Protein AF-A0AAD3DCT8-F1 (afdb_monomer)

Foldseek 3Di:
DDDDDDDDDPVVVVVVVVVPDPPDPPPDPPPPDDDDDDDDDDDDDPPVVVVVVVVVVVVVVVVVVVVVVVVVVVVVVVVVVVVVVVVVVVVVVVVVVCVVVLVDPVSVVVVVVVVVVVVVVVVVVVVVVVVVVVVVVVVVVVVVVVVVVVVVVVVVVVVVVVVVVVVVVVVVVVVVVVVVVVVVVVVVVVVVVVVVVVVVVVVVVVVVVVVVVVVVVVVVVVVVVVVVVVVVVCVVVPDPPPVVVVVVVVVVVVVVVVVVVVVVVVVVVVVVVVVVVVVVVCCVVPVDDDPVSVVVVVVVVVVVVVVVVVVVVVVVVVVVVVVVVVVVVVVVVVVVVVVDPPPPPVVVVVVVVVVVVVVVVVVVVVVVVVVVVVVLVVLVVLLVVLVVLLVVLVVCCCVQVNDDDPPLPDPPPPPDSVNSNVSSVVSVVSSVSSVVSVVVVVVVVVVPPDDDDDDDDDDDDDDDDDDPDDDPDDDPDDDDDDDDDDDDDDDDDDDDDPDDPPVVVVVVVVVVVVVVVVVVVVVVVVVVVVVVVVVVVVVVVVVVVVVVPDDPDD

InterPro domains:
  IPR033192 Outer dynein arm-docking complex subunit 3 [PTHR46518] (26-510)

Mean predicted aligned error: 24.28 Å

Sequence (554 aa):
MTQLKTFTTRQDLEKACRRVKPSLPRKRVDKVYTPLSKASAASTTGAENQLKSLDAGVKICARKFNEWKAKADKLQKQLNQKQDDLIELKREKNTLEQMFEGTNGESKKISMLEKEIEKANATSEAKLHYRLQLNFMHLRQRKNVMMIDTHMAELTSNLQAVENEMIKRTRMLGEIESSYTAAHQAYDQMCIDIGVERARREEELMSKEMEAQNAEKMEEWRARQESSRKDFQDAIHGGNDTERDLKLLKIKEKEKELRVLRRRTEMKTNCQDSTEDIFYNIKRATGVNSLEEMLEKFSDRHDQQKRLDQERLEAEERLDVANSKLTNSQKAFNSILSHGSGDTEVVRSAIGELNKDIEDERAESKSFNSTKSRLDAVLVGLSQGGMGLYQKLLPFHSSLLGGDAPMLLRNVLASDAIGTANDTLEMLKVVQEILSKMLNIVGSIDTVVGAQQCPQKLDEKRDNLSNPNLGENNCRIQAKAAKSARSRQDRFDDMNIQSDEDDNDSIRLSLKARIGKKKEQKLTSDAQRKIKSSNRVDSLNKAQIFLTQLPKVE

Secondary structure (DSSP, 8-state):
----PPP-SHHHHHHHHHH------------------------S-TTHHHHHHHHHHHHHHHHHHHHHHHHHHHHHHHHHHHHHHHHHHHHHHHHHHHHHTT-SHHHHHHHHHHHHHHHHHHHHHHHHHHHHHHHHHHHHHHHHHHHHHHHHHHHHHHHHHHHHHHHHHHHHHHHHHHHHHHHHHHHHHHHHHHHHHHHHHHHHHHHHHHHHHHHHHHHHHHHHHHHHHHHHHHHHH----SHHHHHHHHHHHHHHHHHHHHHHHHHHHHHHHHHHHHHHHHHHHH--SSHHHHHHHHHHHHHHHHHHHHHHHHHHHHHHHHHHHHHHHHHHHHHHHHT-TT-HHHHHHHHHHHHHHHHHHHHHHHHHHHHHHHHHHHHHHHHHHHHHHHHHHHHHHHHHT-SPPP---S-TT---HHHHHHHHHHHHHHHHHHHHHHHHHHHHHTTSS--------------------S---S---PPPP--------------------HHHHHHHHHHHHHHHHHHHHHHHHHHHHHHHHHHHHHHHHHHHHHHHTS----

pLDDT: mean 75.86, std 20.1, range [28.05, 98.56]

Nearest PDB structures (foldseek):
  3ja6-assembly1_I  TM=2.729E-01  e=3.674E+00  Escherichia coli

Structure (mmCIF, N/CA/C/O backbone):
data_AF-A0AAD3DCT8-F1
#
_entry.id   AF-A0AAD3DCT8-F1
#
loop_
_atom_site.group_PDB
_atom_site.id
_atom_site.type_symbol
_atom_site.label_atom_id
_atom_site.label_alt_id
_atom_site.label_comp_id
_atom_site.label_asym_id
_atom_site.label_entity_id
_atom_site.label_seq_id
_atom_site.pdbx_PDB_ins_code
_atom_site.Cartn_x
_atom_site.Cartn_y
_atom_site.Cartn_z
_atom_site.occupancy
_atom_site.B_iso_or_equiv
_atom_site.auth_seq_id
_atom_site.auth_comp_id
_atom_site.auth_asym_id
_atom_site.auth_atom_id
_atom_site.pdbx_PDB_model_num
ATOM 1 N N . MET A 1 1 ? -44.808 -23.895 71.328 1.00 36.41 1 MET A N 1
ATOM 2 C CA . MET A 1 1 ? -44.814 -23.955 69.851 1.00 36.41 1 MET A CA 1
ATOM 3 C C . MET A 1 1 ? -45.988 -24.802 69.384 1.00 36.41 1 MET A C 1
ATOM 5 O O . MET A 1 1 ? -45.854 -25.999 69.174 1.00 36.41 1 MET A O 1
ATOM 9 N N . THR A 1 2 ? -47.151 -24.175 69.265 1.00 37.47 2 THR A N 1
ATOM 10 C CA . THR A 1 2 ? -48.359 -24.728 68.643 1.00 37.47 2 THR A CA 1
ATOM 11 C C . THR A 1 2 ? -48.594 -23.926 67.366 1.00 37.47 2 THR A C 1
ATOM 13 O O . THR A 1 2 ? -48.506 -22.701 67.382 1.00 37.47 2 THR A O 1
ATOM 16 N N . GLN A 1 3 ? -48.783 -24.625 66.249 1.00 37.31 3 GLN A N 1
ATOM 17 C CA . GLN A 1 3 ? -48.791 -24.059 64.899 1.00 37.31 3 GLN A CA 1
ATOM 18 C C . GLN A 1 3 ? -49.903 -23.010 64.715 1.00 37.31 3 GLN A C 1
ATOM 20 O O . GLN A 1 3 ? -51.081 -23.303 64.923 1.00 37.31 3 GLN A O 1
ATOM 25 N N . LEU A 1 4 ? -49.528 -21.797 64.295 1.00 40.88 4 LEU A N 1
ATOM 26 C CA . LEU A 1 4 ? -50.460 -20.758 63.853 1.00 40.88 4 LEU A CA 1
ATOM 27 C C . LEU A 1 4 ? -50.985 -21.110 62.454 1.00 40.88 4 LEU A C 1
ATOM 29 O O . LEU A 1 4 ? -50.229 -21.132 61.486 1.00 40.88 4 LEU A O 1
ATOM 33 N N . LYS A 1 5 ? -52.291 -21.375 62.351 1.00 54.88 5 LYS A N 1
ATOM 34 C CA . LYS A 1 5 ? -52.999 -21.459 61.067 1.00 54.88 5 LYS A CA 1
ATOM 35 C C . LYS A 1 5 ? -53.144 -20.053 60.483 1.00 54.88 5 LYS A C 1
ATOM 37 O O . LYS A 1 5 ? -53.754 -19.190 61.108 1.00 54.88 5 LYS A O 1
ATOM 42 N N . THR A 1 6 ? -52.601 -19.836 59.291 1.00 53.53 6 THR A N 1
ATOM 43 C CA . THR A 1 6 ? -52.795 -18.617 58.502 1.00 53.53 6 THR A CA 1
ATOM 44 C C . THR A 1 6 ? -54.154 -18.672 57.797 1.00 53.53 6 THR A C 1
ATOM 46 O O . THR A 1 6 ? -54.468 -19.634 57.101 1.00 53.53 6 THR A O 1
ATOM 49 N N . PHE A 1 7 ? -54.988 -17.650 58.003 1.00 60.47 7 PHE A N 1
ATOM 50 C CA . PHE A 1 7 ? -56.280 -17.493 57.329 1.00 60.47 7 PHE A CA 1
ATOM 51 C C . PHE A 1 7 ? -56.096 -16.557 56.129 1.00 60.47 7 PHE A C 1
ATOM 53 O O . PHE A 1 7 ? -55.691 -15.412 56.306 1.00 60.47 7 PHE A O 1
ATOM 60 N N . THR A 1 8 ? -56.359 -17.039 54.914 1.00 58.94 8 THR A N 1
ATOM 61 C CA . THR A 1 8 ? -56.045 -16.327 53.659 1.00 58.94 8 THR A CA 1
ATOM 62 C C . THR A 1 8 ? -57.260 -15.702 52.970 1.00 58.94 8 THR A C 1
ATOM 64 O O . THR A 1 8 ? -57.094 -15.038 51.949 1.00 58.94 8 THR A O 1
ATOM 67 N N . THR A 1 9 ? -58.480 -15.843 53.506 1.00 67.44 9 THR A N 1
ATOM 68 C CA . THR A 1 9 ? -59.679 -15.247 52.892 1.00 67.44 9 THR A CA 1
ATOM 69 C C . THR A 1 9 ? -60.618 -14.568 53.893 1.00 67.44 9 THR A C 1
ATOM 71 O O . THR A 1 9 ? -60.803 -15.011 55.028 1.00 67.44 9 THR A O 1
ATOM 74 N N . ARG A 1 10 ? -61.268 -13.481 53.448 1.00 70.50 10 ARG A N 1
ATOM 75 C CA . ARG A 1 10 ? -62.250 -12.699 54.229 1.00 70.50 10 ARG A CA 1
ATOM 76 C C . ARG A 1 10 ? -63.430 -13.550 54.727 1.00 70.50 10 ARG A C 1
ATOM 78 O O . ARG A 1 10 ? -63.951 -13.292 55.809 1.00 70.50 10 ARG A O 1
ATOM 85 N N . GLN A 1 11 ? -63.809 -14.597 53.987 1.00 71.44 11 GLN A N 1
ATOM 86 C CA . GLN A 1 11 ? -64.851 -15.546 54.401 1.00 71.44 11 GLN A CA 1
ATOM 87 C C . GLN A 1 11 ? -64.449 -16.403 55.611 1.00 71.44 11 GLN A C 1
ATOM 89 O O . GLN A 1 11 ? -65.306 -16.710 56.445 1.00 71.44 11 GLN A O 1
ATOM 94 N N . ASP A 1 12 ? -63.172 -16.768 55.742 1.00 68.12 12 ASP A N 1
ATOM 95 C CA . ASP A 1 12 ? -62.693 -17.550 56.888 1.00 68.12 12 ASP A CA 1
ATOM 96 C C . ASP A 1 12 ? -62.659 -16.706 58.169 1.00 68.12 12 ASP A C 1
ATOM 98 O O . ASP A 1 12 ? -63.021 -17.186 59.247 1.00 68.12 12 ASP A O 1
ATOM 102 N N . LEU A 1 13 ? -62.342 -15.414 58.032 1.00 66.50 13 LEU A N 1
ATOM 103 C CA . LEU A 1 13 ? -62.432 -14.420 59.104 1.00 66.50 13 LEU A CA 1
ATOM 104 C C . LEU A 1 13 ? -63.886 -14.204 59.560 1.00 66.50 13 LEU A C 1
ATOM 106 O O . LEU A 1 13 ? -64.169 -14.231 60.758 1.00 66.50 13 LEU A O 1
ATOM 110 N N . GLU A 1 14 ? -64.842 -14.096 58.631 1.00 69.31 14 GLU A N 1
ATOM 111 C CA . GLU A 1 14 ? -66.267 -13.962 58.973 1.00 69.31 14 GLU A CA 1
ATOM 112 C C . GLU A 1 14 ? -66.842 -15.220 59.653 1.00 69.31 14 GLU A C 1
ATOM 114 O O . GLU A 1 14 ? -67.651 -15.108 60.582 1.00 69.31 14 GLU A O 1
ATOM 119 N N . LYS A 1 15 ? -66.410 -16.426 59.259 1.00 67.50 15 LYS A N 1
ATOM 120 C CA . LYS A 1 15 ? -66.805 -17.681 59.929 1.00 67.50 15 LYS A CA 1
ATOM 121 C C . LYS A 1 15 ? -66.193 -17.820 61.327 1.00 67.50 15 LYS A C 1
ATOM 123 O O . LYS A 1 15 ? -66.870 -18.335 62.221 1.00 67.50 15 LYS A O 1
ATOM 128 N N . ALA A 1 16 ? -64.968 -17.340 61.543 1.00 62.31 16 ALA A N 1
ATOM 129 C CA . ALA A 1 16 ? -64.340 -17.308 62.863 1.00 62.31 16 ALA A CA 1
ATOM 130 C C . ALA A 1 16 ? -65.025 -16.291 63.797 1.00 62.31 16 ALA A C 1
ATOM 132 O O . ALA A 1 16 ? -65.364 -16.636 64.930 1.00 62.31 16 ALA A O 1
ATOM 133 N N . CYS A 1 17 ? -65.355 -15.091 63.307 1.00 57.69 17 CYS A N 1
ATOM 134 C CA . CYS A 1 17 ? -66.089 -14.085 64.082 1.00 57.69 17 CYS A CA 1
ATOM 135 C C . CYS A 1 17 ? -67.516 -14.531 64.447 1.00 57.69 17 CYS A C 1
ATOM 137 O O . CYS A 1 17 ? -67.990 -14.231 65.540 1.00 57.69 17 CYS A O 1
ATOM 139 N N . ARG A 1 18 ? -68.199 -15.319 63.600 1.00 58.31 18 ARG A N 1
ATOM 140 C CA . ARG A 1 18 ? -69.518 -15.894 63.944 1.00 58.31 18 ARG A CA 1
ATOM 141 C C . ARG A 1 18 ? -69.455 -16.982 65.025 1.00 58.31 18 ARG A C 1
ATOM 143 O O . ARG A 1 18 ? -70.469 -17.215 65.682 1.00 58.31 18 ARG A O 1
ATOM 150 N N . ARG A 1 19 ? -68.300 -17.629 65.233 1.00 53.72 19 ARG A N 1
ATOM 151 C CA . ARG A 1 19 ? -68.092 -18.625 66.305 1.00 53.72 19 ARG A CA 1
ATOM 152 C C . ARG A 1 19 ? -67.767 -18.002 67.664 1.00 53.72 19 ARG A C 1
ATOM 154 O O . ARG A 1 19 ? -67.903 -18.683 68.674 1.00 53.72 19 ARG A O 1
ATOM 161 N N . VAL A 1 20 ? -67.426 -16.714 67.712 1.00 49.62 20 VAL A N 1
ATOM 162 C CA . VAL A 1 20 ? -67.180 -15.968 68.955 1.00 49.62 20 VAL A CA 1
ATOM 163 C C . VAL A 1 20 ? -68.375 -15.054 69.244 1.00 49.62 20 VAL A C 1
ATOM 165 O O . VAL A 1 20 ? -68.274 -13.833 69.263 1.00 49.62 20 VAL A O 1
ATOM 168 N N . LYS A 1 21 ? -69.553 -15.650 69.461 1.00 41.62 21 LYS A N 1
ATOM 169 C CA . LYS A 1 21 ? -70.620 -14.972 70.210 1.00 41.62 21 LYS A CA 1
ATOM 170 C C . LYS A 1 21 ? -70.429 -15.321 71.687 1.00 41.62 21 LYS A C 1
ATOM 172 O O . LYS A 1 21 ? -70.546 -16.499 72.023 1.00 41.62 21 LYS A O 1
ATOM 177 N N . PRO A 1 22 ? -70.152 -14.357 72.579 1.00 46.41 22 PRO A N 1
ATOM 178 C CA . PRO A 1 22 ? -70.115 -14.642 74.004 1.00 46.41 22 PRO A CA 1
ATOM 179 C C . PRO A 1 22 ? -71.528 -15.032 74.450 1.00 46.41 22 PRO A C 1
ATOM 181 O O . PRO A 1 22 ? -72.462 -14.233 74.372 1.00 46.41 22 PRO A O 1
ATOM 184 N N . SER A 1 23 ? -71.707 -16.275 74.900 1.00 42.59 23 SER A N 1
ATOM 185 C CA . SER A 1 23 ? -72.915 -16.660 75.621 1.00 42.59 23 SER A CA 1
ATOM 186 C C . SER A 1 23 ? -72.942 -15.865 76.925 1.00 42.59 23 SER A C 1
ATOM 188 O O . SER A 1 23 ? -72.163 -16.135 77.841 1.00 42.59 23 SER A O 1
ATOM 190 N N . LEU A 1 24 ? -73.810 -14.859 77.000 1.00 47.44 24 LEU A N 1
ATOM 191 C CA . LEU A 1 24 ? -74.110 -14.154 78.242 1.00 47.44 24 LEU A CA 1
ATOM 192 C C . LEU A 1 24 ? -74.504 -15.191 79.312 1.00 47.44 24 LEU A C 1
ATOM 194 O O . LEU A 1 24 ? -75.410 -15.994 79.063 1.00 47.44 24 LEU A O 1
ATOM 198 N N . PRO A 1 25 ? -73.874 -15.208 80.499 1.00 41.50 25 PRO A N 1
ATOM 199 C CA . PRO A 1 25 ? -74.302 -16.100 81.560 1.00 41.50 25 PRO A CA 1
ATOM 200 C C . PRO A 1 25 ? -75.682 -15.639 82.044 1.00 41.50 25 PRO A C 1
ATOM 202 O O . PRO A 1 25 ? -75.832 -14.559 82.618 1.00 41.50 25 PRO A O 1
ATOM 205 N N . ARG A 1 26 ? -76.710 -16.466 81.810 1.00 39.41 26 ARG A N 1
ATOM 206 C CA . ARG A 1 26 ? -78.011 -16.350 82.481 1.00 39.41 26 ARG A CA 1
ATOM 207 C C . ARG A 1 26 ? -77.759 -16.377 83.992 1.00 39.41 26 ARG A C 1
ATOM 209 O O . ARG A 1 26 ? -77.483 -17.434 84.555 1.00 39.41 26 ARG A O 1
ATOM 216 N N . LYS A 1 27 ? -77.869 -15.219 84.648 1.00 42.81 27 LYS A N 1
ATOM 217 C CA . LYS A 1 27 ? -78.015 -15.117 86.105 1.00 42.81 27 LYS A CA 1
ATOM 218 C C . LYS A 1 27 ? -79.198 -15.998 86.522 1.00 42.81 27 LYS A C 1
ATOM 220 O O . LYS A 1 27 ? -80.345 -15.660 86.235 1.00 42.81 27 LYS A O 1
ATOM 225 N N . ARG A 1 28 ? -78.930 -17.123 87.193 1.00 37.72 28 ARG A N 1
ATOM 226 C CA . ARG A 1 28 ? -79.934 -17.779 88.036 1.00 37.72 28 ARG A CA 1
ATOM 227 C C . ARG A 1 28 ? -80.235 -16.817 89.180 1.00 37.72 28 ARG A C 1
ATOM 229 O O . ARG A 1 28 ? -79.371 -16.518 89.998 1.00 37.72 28 ARG A O 1
ATOM 236 N N . VAL A 1 29 ? -81.443 -16.272 89.166 1.00 40.66 29 VAL A N 1
ATOM 237 C CA . VAL A 1 29 ? -82.040 -15.608 90.320 1.00 40.66 29 VAL A CA 1
ATOM 238 C C . VAL A 1 29 ? -82.439 -16.728 91.273 1.00 40.66 29 VAL A C 1
ATOM 240 O O . VAL A 1 29 ? -83.478 -17.359 91.079 1.00 40.66 29 VAL A O 1
ATOM 243 N N . ASP A 1 30 ? -81.601 -17.012 92.266 1.00 39.28 30 ASP A N 1
ATOM 244 C CA . ASP A 1 30 ? -81.998 -17.860 93.387 1.00 39.28 30 ASP A CA 1
ATOM 245 C C . ASP A 1 30 ? -83.032 -17.078 94.207 1.00 39.28 30 ASP A C 1
ATOM 247 O O . ASP A 1 30 ? -82.709 -16.201 95.011 1.00 39.28 30 ASP A O 1
ATOM 251 N N . LYS A 1 31 ? -84.311 -17.363 93.941 1.00 42.66 31 LYS A N 1
ATOM 252 C CA . LYS A 1 31 ? -85.423 -16.994 94.815 1.00 42.66 31 LYS A CA 1
ATOM 253 C C . LYS A 1 31 ? -85.182 -17.665 96.166 1.00 42.66 31 LYS A C 1
ATOM 255 O O . LYS A 1 31 ? -85.339 -18.874 96.305 1.00 42.66 31 LYS A O 1
ATOM 260 N N . VAL A 1 32 ? -84.810 -16.861 97.156 1.00 43.72 32 VAL A N 1
ATOM 261 C CA . VAL A 1 32 ? -84.834 -17.232 98.571 1.00 43.72 32 VAL A CA 1
ATOM 262 C C . VAL A 1 32 ? -86.290 -17.517 98.943 1.00 43.72 32 VAL A C 1
ATOM 264 O O . VAL A 1 32 ? -87.071 -16.596 99.161 1.00 43.72 32 VAL A O 1
ATOM 267 N N . TYR A 1 33 ? -86.662 -18.795 98.967 1.00 38.53 33 TYR A N 1
ATOM 268 C CA . TYR A 1 33 ? -87.900 -19.275 99.573 1.00 38.53 33 TYR A CA 1
ATOM 269 C C . TYR A 1 33 ? -87.537 -19.820 100.956 1.00 38.53 33 TYR A C 1
ATOM 271 O O . TYR A 1 33 ? -86.987 -20.910 101.088 1.00 38.53 33 TYR A O 1
ATOM 279 N N . THR A 1 34 ? -87.765 -19.018 101.990 1.00 46.19 34 THR A N 1
ATOM 280 C CA . THR A 1 34 ? -87.764 -19.450 103.393 1.00 46.19 34 THR A CA 1
ATOM 281 C C . THR A 1 34 ? -89.050 -20.226 103.685 1.00 46.19 34 THR A C 1
ATOM 283 O O . THR A 1 34 ? -90.120 -19.627 103.571 1.00 46.19 34 THR A O 1
ATOM 286 N N . PRO A 1 35 ? -89.002 -21.501 104.117 1.00 46.53 35 PRO A N 1
ATOM 287 C CA . PRO A 1 35 ? -90.141 -22.135 104.757 1.00 46.53 35 PRO A CA 1
ATOM 288 C C . PRO A 1 35 ? -90.077 -21.902 106.272 1.00 46.53 35 PRO A C 1
ATOM 290 O O . PRO A 1 35 ? -89.160 -22.347 106.961 1.00 46.53 35 PRO A O 1
ATOM 293 N N . LEU A 1 36 ? -91.081 -21.185 106.773 1.00 45.03 36 LEU A N 1
ATOM 294 C CA . LEU A 1 36 ? -91.421 -21.057 108.184 1.00 45.03 36 LEU A CA 1
ATOM 295 C C . LEU A 1 36 ? -92.210 -22.316 108.602 1.00 45.03 36 LEU A C 1
ATOM 297 O O . LEU A 1 36 ? -93.301 -22.556 108.095 1.00 45.03 36 LEU A O 1
ATOM 301 N N . SER A 1 37 ? -91.643 -23.147 109.475 1.00 39.50 37 SER A N 1
ATOM 302 C CA . SER A 1 37 ? -92.279 -24.298 110.150 1.00 39.50 37 SER A CA 1
ATOM 303 C C . SER A 1 37 ? -91.236 -24.829 111.145 1.00 39.50 37 SER A C 1
ATOM 305 O O . SER A 1 37 ? -90.090 -24.998 110.754 1.00 39.50 37 SER A O 1
ATOM 307 N N . LYS A 1 38 ? -91.477 -25.112 112.425 1.00 43.78 38 LYS A N 1
ATOM 308 C CA . LYS A 1 38 ? -92.688 -25.478 113.165 1.00 43.78 38 LYS A CA 1
ATOM 309 C C . LYS A 1 38 ? -92.420 -25.194 114.649 1.00 43.78 38 LYS A C 1
ATOM 311 O O . LYS A 1 38 ? -91.300 -25.382 115.119 1.00 43.78 38 LYS A O 1
ATOM 316 N N . ALA A 1 39 ? -93.456 -24.787 115.372 1.00 37.97 39 ALA A N 1
ATOM 317 C CA . ALA A 1 39 ? -93.466 -24.721 116.825 1.00 37.97 39 ALA A CA 1
ATOM 318 C C . ALA A 1 39 ? -93.346 -26.127 117.447 1.00 37.97 39 ALA A C 1
ATOM 320 O O . ALA A 1 39 ? -93.987 -27.065 116.976 1.00 37.97 39 ALA A O 1
ATOM 321 N N . SER A 1 40 ? -92.581 -26.243 118.534 1.00 36.09 40 SER A N 1
ATOM 322 C CA . SER A 1 40 ? -92.758 -27.277 119.556 1.00 36.09 40 SER A CA 1
ATOM 323 C C . SER A 1 40 ? -92.710 -26.601 120.919 1.00 36.09 40 SER A C 1
ATOM 325 O O . SER A 1 40 ? -91.833 -25.783 121.194 1.00 36.09 40 SER A O 1
ATOM 327 N N . ALA A 1 41 ? -93.721 -26.908 121.717 1.00 37.69 41 ALA A N 1
ATOM 328 C CA . ALA A 1 41 ? -94.085 -26.251 122.952 1.00 37.69 41 ALA A CA 1
ATOM 329 C C . ALA A 1 41 ? -93.293 -26.755 124.173 1.00 37.69 41 ALA A C 1
ATOM 331 O O . ALA A 1 41 ? -92.834 -27.890 124.205 1.00 37.69 41 ALA A O 1
ATOM 332 N N . ALA A 1 42 ? -93.272 -25.878 125.182 1.00 35.53 42 ALA A N 1
ATOM 333 C CA . ALA A 1 42 ? -93.237 -26.135 126.625 1.00 35.53 42 ALA A CA 1
ATOM 334 C C . ALA A 1 42 ? -91.979 -26.769 127.259 1.00 35.53 42 ALA A C 1
ATOM 336 O O . ALA A 1 42 ? -91.869 -27.979 127.378 1.00 35.53 42 ALA A O 1
ATOM 337 N N . SER A 1 43 ? -91.132 -25.918 127.855 1.00 34.19 43 SER A N 1
ATOM 338 C CA . SER A 1 43 ? -91.081 -25.767 129.325 1.00 34.19 43 SER A CA 1
ATOM 339 C C . SER A 1 43 ? -90.215 -24.555 129.722 1.00 34.19 43 SER A C 1
ATOM 341 O O . SER A 1 43 ? -89.026 -24.514 129.429 1.00 34.19 43 SER A O 1
ATOM 343 N N . THR A 1 44 ? -90.843 -23.551 130.342 1.00 43.72 44 THR A N 1
ATOM 344 C CA . THR A 1 44 ? -90.276 -22.578 131.308 1.00 43.72 44 THR A CA 1
ATOM 345 C C . THR A 1 44 ? -88.777 -22.221 131.229 1.00 43.72 44 THR A C 1
ATOM 347 O O . THR A 1 44 ? -87.994 -22.754 132.003 1.00 43.72 44 THR A O 1
ATOM 350 N N . THR A 1 45 ? -88.421 -21.235 130.388 1.00 40.84 45 THR A N 1
ATOM 351 C CA . THR A 1 45 ? -87.416 -20.158 130.635 1.00 40.84 45 THR A CA 1
ATOM 352 C C . THR A 1 45 ? -87.472 -19.122 129.486 1.00 40.84 45 THR A C 1
ATOM 354 O O . THR A 1 45 ? -86.871 -19.274 128.425 1.00 40.84 45 THR A O 1
ATOM 357 N N . GLY A 1 46 ? -88.283 -18.071 129.657 1.00 48.53 46 GLY A N 1
ATOM 358 C CA . GLY A 1 46 ? -88.825 -17.241 128.564 1.00 48.53 46 GLY A CA 1
ATOM 359 C C . GLY A 1 46 ? -87.963 -16.107 127.982 1.00 48.53 46 GLY A C 1
ATOM 360 O O . GLY A 1 46 ? -88.368 -15.540 126.975 1.00 48.53 46 GLY A O 1
ATOM 361 N N . ALA A 1 47 ? -86.794 -15.772 128.535 1.00 56.88 47 ALA A N 1
ATOM 362 C CA . ALA A 1 47 ? -85.968 -14.657 128.028 1.00 56.88 47 ALA A CA 1
ATOM 363 C C . ALA A 1 47 ? -84.719 -15.121 127.252 1.00 56.88 47 ALA A C 1
ATOM 365 O O . ALA A 1 47 ? -84.311 -14.503 126.269 1.00 56.88 47 ALA A O 1
ATOM 366 N N . GLU A 1 48 ? -84.138 -16.257 127.639 1.00 59.50 48 GLU A N 1
ATOM 367 C CA . GLU A 1 48 ? -82.889 -16.762 127.058 1.00 59.50 48 GLU A CA 1
ATOM 368 C C . GLU A 1 48 ? -83.057 -17.276 125.621 1.00 59.50 48 GLU A C 1
ATOM 370 O O . GLU A 1 48 ? -82.179 -17.096 124.779 1.00 59.50 48 GLU A O 1
ATOM 375 N N . ASN A 1 49 ? -84.194 -17.906 125.316 1.00 59.38 49 ASN A N 1
ATOM 376 C CA . ASN A 1 49 ? -84.426 -18.530 124.011 1.00 59.38 49 ASN A CA 1
ATOM 377 C C . ASN A 1 49 ? -84.758 -17.507 122.910 1.00 59.38 49 ASN A C 1
ATOM 379 O O . ASN A 1 49 ? -84.378 -17.706 121.755 1.00 59.38 49 ASN A O 1
ATOM 383 N N . GLN A 1 50 ? -85.385 -16.376 123.258 1.00 65.31 50 GLN A N 1
ATOM 384 C CA . GLN A 1 50 ? -85.552 -15.247 122.334 1.00 65.31 50 GLN A CA 1
ATOM 385 C C . GLN A 1 50 ? -84.212 -14.561 122.046 1.00 65.31 50 GLN A C 1
ATOM 387 O O . GLN A 1 50 ? -83.919 -14.277 120.884 1.00 65.31 50 GLN A O 1
ATOM 392 N N . LEU A 1 51 ? -83.360 -14.389 123.067 1.00 71.44 51 LEU A N 1
ATOM 393 C CA . LEU A 1 51 ? -81.995 -13.886 122.895 1.00 71.44 51 LEU A CA 1
ATOM 394 C C . LEU A 1 51 ? -81.162 -14.806 121.991 1.00 71.44 51 LEU A C 1
ATOM 396 O O . LEU A 1 51 ? -80.496 -14.319 121.085 1.00 71.44 51 LEU A O 1
ATOM 400 N N . LYS A 1 52 ? -81.255 -16.133 122.171 1.00 76.38 52 LYS A N 1
ATOM 401 C CA . LYS A 1 52 ? -80.579 -17.133 121.322 1.00 76.38 52 LYS A CA 1
ATOM 402 C C . LYS A 1 52 ? -81.068 -17.101 119.866 1.00 76.38 52 LYS A C 1
ATOM 404 O O . LYS A 1 52 ? -80.258 -17.246 118.954 1.00 76.38 52 LYS A O 1
ATOM 409 N N . SER A 1 53 ? -82.362 -16.875 119.617 1.00 75.94 53 SER A N 1
ATOM 410 C CA . SER A 1 53 ? -82.910 -16.738 118.254 1.00 75.94 53 SER A CA 1
ATOM 411 C C . SER A 1 53 ? -82.494 -15.427 117.575 1.00 75.94 53 SER A C 1
ATOM 413 O O . SER A 1 53 ? -82.191 -15.425 116.381 1.00 75.94 53 SER A O 1
ATOM 415 N N . LEU A 1 54 ? -82.472 -14.314 118.315 1.00 80.88 54 LEU A N 1
ATOM 416 C CA . LEU A 1 54 ? -81.963 -13.027 117.832 1.00 80.88 54 LEU A CA 1
ATOM 417 C C . LEU A 1 54 ? -80.461 -13.101 117.551 1.00 80.88 54 LEU A C 1
ATOM 419 O O . LEU A 1 54 ? -80.031 -12.693 116.478 1.00 80.88 54 LEU A O 1
ATOM 423 N N . ASP A 1 55 ? -79.683 -13.701 118.450 1.00 81.12 55 ASP A N 1
ATOM 424 C CA . ASP A 1 55 ? -78.254 -13.964 118.269 1.00 81.12 55 ASP A CA 1
ATOM 425 C C . ASP A 1 55 ? -77.996 -14.863 117.047 1.00 81.12 55 ASP A C 1
ATOM 427 O O . ASP A 1 55 ? -77.142 -14.559 116.214 1.00 81.12 55 ASP A O 1
ATOM 431 N N . ALA A 1 56 ? -78.798 -15.913 116.840 1.00 81.44 56 ALA A N 1
ATOM 432 C CA . ALA A 1 56 ? -78.741 -16.728 115.627 1.00 81.44 56 ALA A CA 1
ATOM 433 C C . ALA A 1 56 ? -79.074 -15.920 114.357 1.00 81.44 56 ALA A C 1
ATOM 435 O O . ALA A 1 56 ? -78.386 -16.063 113.343 1.00 81.44 56 ALA A O 1
ATOM 436 N N . GLY A 1 57 ? -80.079 -15.040 114.406 1.00 83.69 57 GLY A N 1
ATOM 437 C CA . GLY A 1 57 ? -80.441 -14.134 113.313 1.00 83.69 57 GLY A CA 1
ATOM 438 C C . GLY A 1 57 ? -79.336 -13.128 112.986 1.00 83.69 57 GLY A C 1
ATOM 439 O O . GLY A 1 57 ? -78.951 -12.994 111.824 1.00 83.69 57 GLY A O 1
ATOM 440 N N . VAL A 1 58 ? -78.749 -12.495 114.004 1.00 86.38 58 VAL A N 1
ATOM 441 C CA . VAL A 1 58 ? -77.601 -11.583 113.880 1.00 86.38 58 VAL A CA 1
ATOM 442 C C . VAL A 1 58 ? -76.391 -12.324 113.314 1.00 86.38 58 VAL A C 1
ATOM 444 O O . VAL A 1 58 ? -75.764 -11.831 112.381 1.00 86.38 58 VAL A O 1
ATOM 447 N N . LYS A 1 59 ? -76.109 -13.551 113.770 1.00 89.12 59 LYS A N 1
ATOM 448 C CA . LYS A 1 59 ? -75.044 -14.409 113.220 1.00 89.12 59 LYS A CA 1
ATOM 449 C C . LYS A 1 59 ? -75.297 -14.819 111.766 1.00 89.12 59 LYS A C 1
ATOM 451 O O . LYS A 1 59 ? -74.345 -14.952 110.997 1.00 89.12 59 LYS A O 1
ATOM 456 N N . ILE A 1 60 ? -76.548 -15.039 111.354 1.00 86.50 60 ILE A N 1
ATOM 457 C CA . ILE A 1 60 ? -76.906 -15.308 109.948 1.00 86.50 60 ILE A CA 1
ATOM 458 C C . ILE A 1 60 ? -76.735 -14.042 109.100 1.00 86.50 60 ILE A C 1
ATOM 460 O O . ILE A 1 60 ? -76.158 -14.117 108.015 1.00 86.50 60 ILE A O 1
ATOM 464 N N . CYS A 1 61 ? -77.180 -12.884 109.588 1.00 87.88 61 CYS A N 1
ATOM 465 C CA . CYS A 1 61 ? -76.999 -11.599 108.914 1.00 87.88 61 CYS A CA 1
ATOM 466 C C . CYS A 1 61 ? -75.518 -11.224 108.791 1.00 87.88 61 CYS A C 1
ATOM 468 O O . CYS A 1 61 ? -75.091 -10.829 107.711 1.00 87.88 61 CYS A O 1
ATOM 470 N N . ALA A 1 62 ? -74.716 -11.434 109.836 1.00 88.69 62 ALA A N 1
ATOM 471 C CA . ALA A 1 62 ? -73.272 -11.221 109.821 1.00 88.69 62 ALA A CA 1
ATOM 472 C C . ALA A 1 62 ? -72.565 -12.163 108.834 1.00 88.69 62 ALA A C 1
ATOM 474 O O . ALA A 1 62 ? -71.711 -11.720 108.069 1.00 88.69 62 ALA A O 1
ATOM 475 N N . ARG A 1 63 ? -72.958 -13.446 108.777 1.00 89.75 63 ARG A N 1
ATOM 476 C CA . ARG A 1 63 ? -72.443 -14.390 107.769 1.00 89.75 63 ARG A CA 1
ATOM 477 C C . ARG A 1 63 ? -72.783 -13.951 106.350 1.00 89.75 63 ARG A C 1
ATOM 479 O O . ARG A 1 63 ? -71.881 -13.844 105.528 1.00 89.75 63 ARG A O 1
ATOM 486 N N . LYS A 1 64 ? -74.050 -13.623 106.078 1.00 90.81 64 LYS A N 1
ATOM 487 C CA . LYS A 1 64 ? -74.472 -13.117 104.764 1.00 90.81 64 LYS A CA 1
ATOM 488 C C . LYS A 1 64 ? -73.740 -11.827 104.405 1.00 90.81 64 LYS A C 1
ATOM 490 O O . LYS A 1 64 ? -73.273 -11.698 103.282 1.00 90.81 64 LYS A O 1
ATOM 495 N N . PHE A 1 65 ? -73.597 -10.893 105.343 1.00 93.19 65 PHE A N 1
ATOM 496 C CA . PHE A 1 65 ? -72.840 -9.661 105.133 1.00 93.19 65 PHE A CA 1
ATOM 497 C C . PHE A 1 65 ? -71.377 -9.950 104.783 1.00 93.19 65 PHE A C 1
ATOM 499 O O . PHE A 1 65 ? -70.878 -9.414 103.799 1.00 93.19 65 PHE A O 1
ATOM 506 N N . ASN A 1 66 ? -70.712 -10.849 105.512 1.00 93.25 66 ASN A N 1
ATOM 507 C CA . ASN A 1 66 ? -69.335 -11.253 105.224 1.00 93.25 66 ASN A CA 1
ATOM 508 C C . ASN A 1 66 ? -69.205 -11.957 103.865 1.00 93.25 66 ASN A C 1
ATOM 510 O O . ASN A 1 66 ? -68.246 -11.703 103.142 1.00 93.25 66 ASN A O 1
ATOM 514 N N . GLU A 1 67 ? -70.172 -12.788 103.473 1.00 91.75 67 GLU A N 1
ATOM 515 C CA . GLU A 1 67 ? -70.220 -13.401 102.139 1.00 91.75 67 GLU A CA 1
ATOM 516 C C . GLU A 1 67 ? -70.416 -12.361 101.029 1.00 91.75 67 GLU A C 1
ATOM 518 O O . GLU A 1 67 ? -69.749 -12.427 99.995 1.00 91.75 67 GLU A O 1
ATOM 523 N N . TRP A 1 68 ? -71.315 -11.392 101.223 1.00 91.88 68 TRP A N 1
ATOM 524 C CA . TRP A 1 68 ? -71.532 -10.299 100.274 1.00 91.88 68 TRP A CA 1
ATOM 525 C C . TRP A 1 68 ? -70.317 -9.380 100.184 1.00 91.88 68 TRP A C 1
ATOM 527 O O . TRP A 1 68 ? -69.935 -9.010 99.077 1.00 91.88 68 TRP A O 1
ATOM 537 N N . LYS A 1 69 ? -69.663 -9.088 101.311 1.00 95.19 69 LYS A N 1
ATOM 538 C CA . LYS A 1 69 ? -68.403 -8.344 101.365 1.00 95.19 69 LYS A CA 1
ATOM 539 C C . LYS A 1 69 ? -67.289 -9.096 100.638 1.00 95.19 69 LYS A C 1
ATOM 541 O O . LYS A 1 69 ? -66.675 -8.532 99.746 1.00 95.19 69 LYS A O 1
ATOM 546 N N . ALA A 1 70 ? -67.110 -10.392 100.897 1.00 91.88 70 ALA A N 1
ATOM 547 C CA . ALA A 1 70 ? -66.127 -11.216 100.193 1.00 91.88 70 ALA A CA 1
ATOM 548 C C . ALA A 1 70 ? -66.404 -11.305 98.679 1.00 91.88 70 ALA A C 1
ATOM 550 O O . ALA A 1 70 ? -65.472 -11.296 97.873 1.00 91.88 70 ALA A O 1
ATOM 551 N N . LYS A 1 71 ? -67.680 -11.364 98.265 1.00 93.56 71 LYS A N 1
ATOM 552 C CA . LYS A 1 71 ? -68.075 -11.297 96.847 1.00 93.56 71 LYS A CA 1
ATOM 553 C C . LYS A 1 71 ? -67.786 -9.925 96.238 1.00 93.56 71 LYS A C 1
ATOM 555 O O . LYS A 1 71 ? -67.290 -9.878 95.116 1.00 93.56 71 LYS A O 1
ATOM 560 N N . ALA A 1 72 ? -68.071 -8.841 96.958 1.00 93.00 72 ALA A N 1
ATOM 561 C CA . ALA A 1 72 ? -67.766 -7.481 96.529 1.00 93.00 72 ALA A CA 1
ATOM 562 C C . ALA A 1 72 ? -66.251 -7.273 96.391 1.00 93.00 72 ALA A C 1
ATOM 564 O O . ALA A 1 72 ? -65.803 -6.835 95.339 1.00 93.00 72 ALA A O 1
ATOM 565 N N . ASP A 1 73 ? -65.457 -7.710 97.370 1.00 94.06 73 ASP A N 1
ATOM 566 C CA . ASP A 1 73 ? -63.992 -7.650 97.335 1.00 94.06 73 ASP A CA 1
ATOM 567 C C . ASP A 1 73 ? -63.421 -8.489 96.180 1.00 94.06 73 ASP A C 1
ATOM 569 O O . ASP A 1 73 ? -62.486 -8.072 95.496 1.00 94.06 73 ASP A O 1
ATOM 573 N N . LYS A 1 74 ? -63.995 -9.671 95.909 1.00 94.00 74 LYS A N 1
ATOM 574 C CA . LYS A 1 74 ? -63.601 -10.510 94.766 1.00 94.00 74 LYS A CA 1
ATOM 575 C C . LYS A 1 74 ? -63.921 -9.839 93.429 1.00 94.00 74 LYS A C 1
ATOM 577 O O . LYS A 1 74 ? -63.084 -9.871 92.530 1.00 94.00 74 LYS A O 1
ATOM 582 N N . LEU A 1 75 ? -65.100 -9.234 93.299 1.00 94.25 75 LEU A N 1
ATOM 583 C CA . LEU A 1 75 ? -65.477 -8.470 92.108 1.00 94.25 75 LEU A CA 1
ATOM 584 C C . LEU A 1 75 ? -64.604 -7.223 91.945 1.00 94.25 75 LEU A C 1
ATOM 586 O O . LEU A 1 75 ? -64.182 -6.938 90.831 1.00 94.25 75 LEU A O 1
ATOM 590 N N . GLN A 1 76 ? -64.262 -6.538 93.036 1.00 93.94 76 GLN A N 1
ATOM 591 C CA . GLN A 1 76 ? -63.360 -5.390 93.015 1.00 93.94 76 GLN A CA 1
ATOM 592 C C . GLN A 1 76 ? -61.957 -5.792 92.549 1.00 93.94 76 GLN A C 1
AT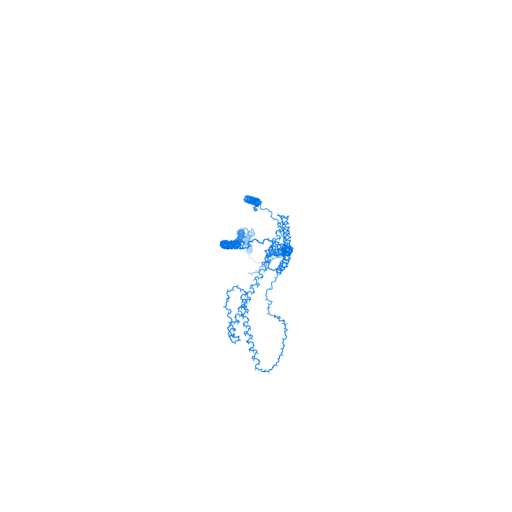OM 594 O O . GLN A 1 76 ? -61.376 -5.122 91.701 1.00 93.94 76 GLN A O 1
ATOM 599 N N . LYS A 1 77 ? -61.426 -6.922 93.035 1.00 94.12 77 LYS A N 1
ATOM 600 C CA . LYS A 1 77 ? -60.147 -7.468 92.553 1.00 94.12 77 LYS A CA 1
ATOM 601 C C . LYS A 1 77 ? -60.192 -7.806 91.063 1.00 94.12 77 LYS A C 1
ATOM 603 O O . LYS A 1 77 ? -59.254 -7.482 90.346 1.00 94.12 77 LYS A O 1
ATOM 608 N N . GLN A 1 78 ? -61.277 -8.422 90.591 1.00 93.75 78 GLN A N 1
ATOM 609 C CA . GLN A 1 78 ? -61.455 -8.725 89.167 1.00 93.75 78 GLN A CA 1
ATOM 610 C C . GLN A 1 78 ? -61.578 -7.461 88.315 1.00 93.75 78 GLN A C 1
ATOM 612 O O . GLN A 1 78 ? -61.032 -7.421 87.217 1.00 93.75 78 GLN A O 1
ATOM 617 N N . LEU A 1 79 ? -62.270 -6.434 88.812 1.00 94.12 79 LEU A N 1
ATOM 618 C CA . LEU A 1 79 ? -62.390 -5.147 88.137 1.00 94.12 79 LEU A CA 1
ATOM 619 C C . LEU A 1 79 ? -61.023 -4.472 88.007 1.00 94.12 79 LEU A C 1
ATOM 621 O O . LEU A 1 79 ? -60.661 -4.076 86.906 1.00 94.12 79 LEU A O 1
ATOM 625 N N . ASN A 1 80 ? -60.250 -4.418 89.095 1.00 94.81 80 ASN A N 1
ATOM 626 C CA . ASN A 1 80 ? -58.899 -3.859 89.084 1.00 94.81 80 ASN A CA 1
ATOM 627 C C . ASN A 1 80 ? -57.995 -4.623 88.105 1.00 94.81 80 ASN A C 1
ATOM 629 O O . ASN A 1 80 ? -57.374 -4.008 87.250 1.00 94.81 80 ASN A O 1
ATOM 633 N N . GLN A 1 81 ? -58.016 -5.960 88.141 1.00 95.69 81 GLN A N 1
ATOM 634 C CA . GLN A 1 81 ? -57.244 -6.784 87.207 1.00 95.69 81 GLN A CA 1
ATOM 635 C C . GLN A 1 81 ? -57.637 -6.522 85.746 1.00 95.69 81 GLN A C 1
ATOM 637 O O . GLN A 1 81 ? -56.783 -6.376 84.882 1.00 95.69 81 GLN A O 1
ATOM 642 N N . LYS A 1 82 ? -58.939 -6.412 85.457 1.00 94.06 82 LYS A N 1
ATOM 643 C CA . LYS A 1 82 ? -59.419 -6.086 84.108 1.00 94.06 82 LYS A CA 1
ATOM 644 C C . LYS A 1 82 ? -59.046 -4.672 83.684 1.00 94.06 82 LYS A C 1
ATOM 646 O O . LYS A 1 82 ? -58.879 -4.434 82.494 1.00 94.06 82 LYS A O 1
ATOM 651 N N . GLN A 1 83 ? -58.943 -3.742 84.625 1.00 94.94 83 GLN A N 1
ATOM 652 C CA . GLN A 1 83 ? -58.518 -2.376 84.359 1.00 94.94 83 GLN A CA 1
ATOM 653 C C . GLN A 1 83 ? -57.020 -2.311 84.042 1.00 94.94 83 GLN A C 1
ATOM 655 O O . GLN A 1 83 ? -56.651 -1.610 83.102 1.00 94.94 83 GLN A O 1
ATOM 660 N N . ASP A 1 84 ? -56.196 -3.097 84.738 1.00 95.44 84 ASP A N 1
ATOM 661 C CA . ASP A 1 84 ? -54.771 -3.262 84.434 1.00 95.44 84 ASP A CA 1
ATOM 662 C C . ASP A 1 84 ? -54.567 -3.889 83.042 1.00 95.44 84 ASP A C 1
ATOM 664 O O . ASP A 1 84 ? -53.864 -3.302 82.217 1.00 95.44 84 ASP A O 1
ATOM 668 N N . ASP A 1 85 ? -55.283 -4.981 82.724 1.00 94.88 85 ASP A N 1
ATOM 669 C CA . ASP A 1 85 ? -55.271 -5.610 81.388 1.00 94.88 85 ASP A CA 1
ATOM 670 C C . ASP A 1 85 ? -55.631 -4.590 80.283 1.00 94.88 85 ASP A C 1
ATOM 672 O O . ASP A 1 85 ? -55.055 -4.573 79.195 1.00 94.88 85 ASP A O 1
ATOM 676 N N . LEU A 1 86 ? -56.615 -3.719 80.541 1.00 94.31 86 LEU A N 1
ATOM 677 C CA . LEU A 1 86 ? -57.082 -2.717 79.576 1.00 94.31 86 LEU A CA 1
ATOM 678 C C . LEU A 1 86 ? -56.049 -1.594 79.386 1.00 94.31 86 LEU A C 1
ATOM 680 O O . LEU A 1 86 ? -55.912 -1.059 78.285 1.00 94.31 86 LEU A O 1
ATOM 684 N N . ILE A 1 87 ? -55.312 -1.228 80.437 1.00 94.62 87 ILE A N 1
ATOM 685 C CA . ILE A 1 87 ? -54.203 -0.270 80.345 1.00 94.62 87 ILE A CA 1
ATOM 686 C C . ILE A 1 87 ? -53.056 -0.868 79.525 1.00 94.62 87 ILE A C 1
ATOM 688 O O . ILE A 1 87 ? -52.507 -0.172 78.671 1.00 94.62 87 ILE A O 1
ATOM 692 N N . GLU A 1 88 ? -52.721 -2.139 79.742 1.00 95.00 88 GLU A N 1
ATOM 693 C CA . GLU A 1 88 ? -51.696 -2.850 78.974 1.00 95.00 88 GLU A CA 1
ATOM 694 C C . GLU A 1 88 ? -52.075 -2.944 77.490 1.00 95.00 88 GLU A C 1
ATOM 696 O O . GLU A 1 88 ? -51.331 -2.458 76.638 1.00 95.00 88 GLU A O 1
ATOM 701 N N . LEU A 1 89 ? -53.295 -3.396 77.183 1.00 93.75 89 LEU A N 1
ATOM 702 C CA . LEU A 1 89 ? -53.813 -3.447 75.811 1.00 93.75 89 LEU A CA 1
ATOM 703 C C . LEU A 1 89 ? -53.843 -2.072 75.131 1.00 93.75 89 LEU A C 1
ATOM 705 O O . LEU A 1 89 ? -53.610 -1.971 73.930 1.00 93.75 89 LEU A O 1
ATOM 709 N N . LYS A 1 90 ? -54.120 -0.990 75.868 1.00 93.88 90 LYS A N 1
ATOM 710 C CA . LYS A 1 90 ? -54.041 0.374 75.318 1.00 93.88 90 LYS A CA 1
ATOM 711 C C . LYS A 1 90 ? -52.608 0.776 74.981 1.00 93.88 90 LYS A C 1
ATOM 713 O O . LYS A 1 90 ? -52.401 1.443 73.972 1.00 93.88 90 LYS A O 1
ATOM 718 N N . ARG A 1 91 ? -51.626 0.389 75.800 1.00 92.06 91 ARG A N 1
ATOM 719 C CA . ARG A 1 91 ? -50.207 0.644 75.511 1.00 92.06 91 ARG A CA 1
ATOM 720 C C . ARG A 1 91 ? -49.761 -0.129 74.274 1.00 92.06 91 ARG A C 1
ATOM 722 O O . ARG A 1 91 ? -49.177 0.484 73.390 1.00 92.06 91 ARG A O 1
ATOM 729 N N . GLU A 1 92 ? -50.102 -1.413 74.178 1.00 92.00 92 GLU A N 1
ATOM 730 C CA . GLU A 1 92 ? -49.818 -2.243 72.997 1.00 92.00 92 GLU A CA 1
ATOM 731 C C . GLU A 1 92 ? -50.507 -1.719 71.734 1.00 92.00 92 GLU A C 1
ATOM 733 O O . GLU A 1 92 ? -49.914 -1.663 70.660 1.00 92.00 92 GLU A O 1
ATOM 738 N N . LYS A 1 93 ? -51.765 -1.287 71.851 1.00 92.25 93 LYS A N 1
ATOM 739 C CA . LYS A 1 93 ? -52.480 -0.676 70.734 1.00 92.25 93 LYS A CA 1
ATOM 740 C C . LYS A 1 93 ? -51.765 0.590 70.253 1.00 92.25 93 LYS A C 1
ATOM 742 O O . LYS A 1 93 ? -51.555 0.736 69.055 1.00 92.25 93 LYS A O 1
ATOM 747 N N . ASN A 1 94 ? -51.362 1.469 71.169 1.00 89.19 94 ASN A N 1
ATOM 748 C CA . ASN A 1 94 ? -50.666 2.705 70.817 1.00 89.19 94 ASN A CA 1
ATOM 749 C C . ASN A 1 94 ? -49.293 2.437 70.178 1.00 89.19 94 ASN A C 1
ATOM 751 O O . ASN A 1 94 ? -48.907 3.151 69.257 1.00 89.19 94 ASN A O 1
ATOM 755 N N . THR A 1 95 ? -48.548 1.422 70.631 1.00 86.75 95 THR A N 1
ATOM 756 C CA . THR A 1 95 ? -47.268 1.059 69.998 1.00 86.75 95 THR A CA 1
ATOM 757 C C . THR A 1 95 ? -47.480 0.472 68.604 1.00 86.75 95 THR A C 1
ATOM 759 O O . THR A 1 95 ? -46.746 0.824 67.683 1.00 86.75 95 THR A O 1
ATOM 762 N N . LEU A 1 96 ? -48.507 -0.360 68.413 1.00 86.44 96 LEU A N 1
ATOM 763 C CA . LEU A 1 96 ? -48.871 -0.888 67.097 1.00 86.44 96 LEU A CA 1
ATOM 764 C C . LEU A 1 96 ? -49.348 0.213 66.145 1.00 86.44 96 LEU A C 1
ATOM 766 O O . LEU A 1 96 ? -48.932 0.215 64.991 1.00 86.44 96 LEU A O 1
ATOM 770 N N . GLU A 1 97 ? -50.162 1.164 66.608 1.00 88.56 97 GLU A N 1
ATOM 771 C CA . GLU A 1 97 ? -50.567 2.330 65.809 1.00 88.56 97 GLU A CA 1
ATOM 772 C C . GLU A 1 97 ? -49.339 3.152 65.385 1.00 88.56 97 G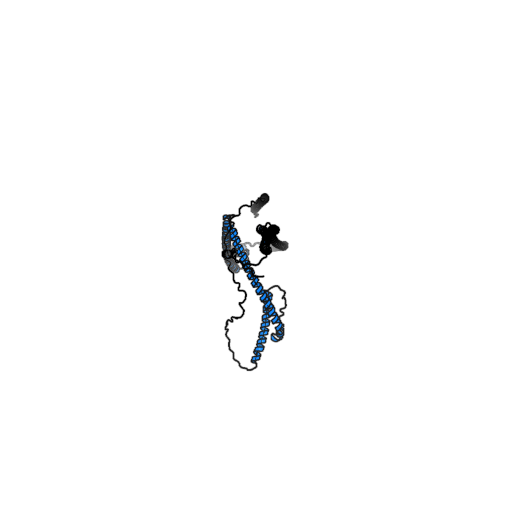LU A C 1
ATOM 774 O O . GLU A 1 97 ? -49.195 3.456 64.204 1.00 88.56 97 GLU A O 1
ATOM 779 N N . GLN A 1 98 ? -48.369 3.382 66.280 1.00 85.62 98 GLN A N 1
ATOM 780 C CA . GLN A 1 98 ? -47.104 4.049 65.929 1.00 85.62 98 GLN A CA 1
ATOM 781 C C . GLN A 1 98 ? -46.248 3.265 64.919 1.00 85.62 98 GLN A C 1
ATOM 783 O O . GLN A 1 98 ? -45.531 3.863 64.111 1.00 85.62 98 GLN A O 1
ATOM 788 N N . MET A 1 99 ? -46.297 1.930 64.954 1.00 81.12 99 MET A N 1
ATOM 789 C CA . MET A 1 99 ? -45.636 1.082 63.957 1.00 81.12 99 MET A CA 1
ATOM 790 C C . MET A 1 99 ? -46.350 1.130 62.601 1.00 81.12 99 MET A C 1
ATOM 792 O O . MET A 1 99 ? -45.678 1.222 61.577 1.00 81.12 99 MET A O 1
ATOM 796 N N . PHE A 1 100 ? -47.687 1.098 62.581 1.00 82.44 100 PHE A N 1
ATOM 797 C CA . PHE A 1 100 ? -48.489 1.157 61.354 1.00 82.44 100 PHE A CA 1
ATOM 798 C C . PHE A 1 100 ? -48.416 2.517 60.666 1.00 82.44 100 PHE A C 1
ATOM 800 O O . PHE A 1 100 ? -48.294 2.583 59.446 1.00 82.44 100 PHE A O 1
ATOM 807 N N . GLU A 1 101 ? -48.453 3.599 61.437 1.00 85.62 101 GLU A N 1
ATOM 808 C CA . GLU A 1 101 ? -48.309 4.961 60.920 1.00 85.62 101 GLU A CA 1
ATOM 809 C C . GLU A 1 101 ? -46.860 5.290 60.525 1.00 85.62 101 GLU A C 1
ATOM 811 O O . GLU A 1 101 ? -46.594 6.351 59.963 1.00 85.62 101 GLU A O 1
ATOM 816 N N . GLY A 1 102 ? -45.902 4.407 60.835 1.00 78.44 102 GLY A N 1
ATOM 817 C CA . GLY A 1 102 ? -44.480 4.632 60.575 1.00 78.44 102 GLY A CA 1
ATOM 818 C C . GLY A 1 102 ? -43.895 5.801 61.375 1.00 78.44 102 GLY A C 1
ATOM 819 O O . GLY A 1 102 ? -42.837 6.329 61.031 1.00 78.44 102 GLY A O 1
ATOM 820 N N . THR A 1 103 ? -44.571 6.227 62.446 1.00 81.50 103 THR A N 1
ATOM 821 C CA . THR A 1 103 ? -44.135 7.328 63.315 1.00 81.50 103 THR A CA 1
ATOM 822 C C . THR A 1 103 ? -43.090 6.887 64.340 1.00 81.50 103 THR A C 1
ATOM 824 O O . THR A 1 103 ? -42.418 7.748 64.924 1.00 81.50 103 THR A O 1
ATOM 827 N N . ASN A 1 104 ? -42.895 5.570 64.493 1.00 86.19 104 ASN A N 1
ATOM 828 C CA . ASN A 1 104 ? -41.806 4.961 65.252 1.00 86.19 104 ASN A CA 1
ATOM 829 C C . ASN A 1 104 ? -40.426 5.462 64.767 1.00 86.19 104 ASN A C 1
ATOM 831 O O . ASN A 1 104 ? -40.191 5.662 63.572 1.00 86.19 104 ASN A O 1
ATOM 835 N N . GLY A 1 105 ? -39.492 5.646 65.703 1.00 87.44 105 GLY A N 1
ATOM 836 C CA . GLY A 1 105 ? -38.118 6.061 65.420 1.00 87.44 105 GLY A CA 1
ATOM 837 C C . GLY A 1 105 ? -37.402 5.135 64.433 1.00 87.44 105 GLY A C 1
ATOM 838 O O . GLY A 1 105 ? -36.701 5.625 63.550 1.00 87.44 105 GLY A O 1
ATOM 839 N N . GLU A 1 106 ? -37.646 3.822 64.509 1.00 86.75 106 GLU A N 1
ATOM 840 C CA .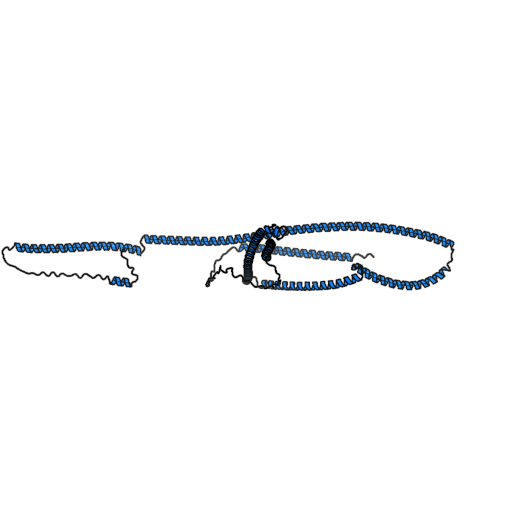 GLU A 1 106 ? -37.062 2.853 63.570 1.00 86.75 106 GLU A CA 1
ATOM 841 C C . GLU A 1 106 ? -37.599 3.024 62.142 1.00 86.75 106 GLU A C 1
ATOM 843 O O . GLU A 1 106 ? -36.818 3.043 61.194 1.00 86.75 106 GLU A O 1
ATOM 848 N N . SER A 1 107 ? -38.905 3.250 61.961 1.00 87.75 107 SER A N 1
ATOM 849 C CA . SER A 1 107 ? -39.498 3.502 60.636 1.00 87.75 107 SER A CA 1
ATOM 850 C C . SER A 1 107 ? -38.956 4.785 60.000 1.00 87.75 107 SER A C 1
ATOM 852 O O . SER A 1 107 ? -38.633 4.807 58.812 1.00 87.75 107 SER A O 1
ATOM 854 N N . LYS A 1 108 ? -38.769 5.846 60.797 1.00 89.50 108 LYS A N 1
ATOM 855 C CA . LYS A 1 108 ? -38.118 7.083 60.334 1.00 89.50 108 LYS A CA 1
ATOM 856 C C . LYS A 1 108 ? -36.663 6.842 59.934 1.00 89.50 108 LYS A C 1
ATOM 858 O O . LYS A 1 108 ? -36.225 7.357 58.909 1.00 89.50 108 LYS A O 1
ATOM 863 N N . LYS A 1 109 ? -35.924 6.047 60.712 1.00 93.44 109 LYS A N 1
ATOM 864 C CA . LYS A 1 109 ? -34.536 5.675 60.411 1.00 93.44 109 LYS A CA 1
ATOM 865 C C . LYS A 1 109 ? -34.428 4.867 59.119 1.00 93.44 109 LYS A C 1
ATOM 867 O O . LYS A 1 109 ? -33.574 5.184 58.298 1.00 93.44 109 LYS A O 1
ATOM 872 N N . ILE A 1 110 ? -35.315 3.894 58.910 1.00 91.62 110 ILE A N 1
ATOM 873 C CA . ILE A 1 110 ? -35.397 3.123 57.661 1.00 91.62 110 ILE A CA 1
ATOM 874 C C . ILE A 1 110 ? -35.643 4.066 56.477 1.00 91.62 110 ILE A C 1
ATOM 876 O O . ILE A 1 110 ? -34.872 4.040 55.525 1.00 91.62 110 ILE A O 1
ATOM 880 N N . SER A 1 111 ? -36.615 4.981 56.573 1.00 90.81 111 SER A N 1
ATOM 881 C CA . SER A 1 111 ? -36.895 5.944 55.495 1.00 90.81 111 SER A CA 1
ATOM 882 C C . SER A 1 111 ? -35.722 6.892 55.199 1.00 90.81 111 SER A C 1
ATOM 884 O O . SER A 1 111 ? -35.484 7.256 54.046 1.00 90.81 111 SER A O 1
ATOM 886 N N . MET A 1 112 ? -34.959 7.304 56.219 1.00 94.31 112 MET A N 1
ATOM 887 C CA . MET A 1 112 ? -33.735 8.085 56.005 1.00 94.31 112 MET A CA 1
ATOM 888 C C . MET A 1 112 ? -32.670 7.274 55.261 1.00 94.31 112 MET A C 1
ATOM 890 O O . MET A 1 112 ? -32.104 7.778 54.293 1.00 94.31 112 MET A O 1
ATOM 894 N N . LEU A 1 113 ? -32.438 6.022 55.666 1.00 96.69 113 LEU A N 1
ATOM 895 C CA . LEU A 1 113 ? -31.479 5.132 55.007 1.00 96.69 113 LEU A CA 1
ATOM 896 C C . LEU A 1 113 ? -31.883 4.821 53.562 1.00 96.69 113 LEU A C 1
ATOM 898 O O . LEU A 1 113 ? -31.026 4.818 52.686 1.00 96.69 113 LEU A O 1
ATOM 902 N N . GLU A 1 114 ? -33.172 4.626 53.280 1.00 96.38 114 GLU A N 1
ATOM 903 C CA . GLU A 1 114 ? -33.677 4.443 51.912 1.00 96.38 114 GLU A CA 1
ATOM 904 C C . GLU A 1 114 ? -33.340 5.645 51.021 1.00 96.38 114 GLU A C 1
ATOM 906 O O . GLU A 1 114 ? -32.823 5.472 49.918 1.00 96.38 114 GLU A O 1
ATOM 911 N N . LYS A 1 115 ? -33.534 6.872 51.525 1.00 97.12 115 LYS A N 1
ATOM 912 C CA . LYS A 1 115 ? -33.161 8.100 50.801 1.00 97.12 115 LYS A CA 1
ATOM 913 C C . LYS A 1 115 ? -31.653 8.229 50.601 1.00 97.12 115 LYS A C 1
ATOM 915 O O . LYS A 1 115 ? -31.213 8.756 49.580 1.00 97.12 115 LYS A O 1
ATOM 920 N N . GLU A 1 116 ? -30.849 7.808 51.572 1.00 97.75 116 GLU A N 1
ATOM 921 C CA . GLU A 1 116 ? -29.388 7.795 51.437 1.00 97.75 116 GLU A CA 1
ATOM 922 C C . GLU A 1 116 ? -28.926 6.773 50.396 1.00 97.75 116 GLU A C 1
ATOM 924 O O . GLU A 1 116 ? -28.083 7.104 49.563 1.00 97.75 116 GLU A O 1
ATOM 929 N N . ILE A 1 117 ? -29.521 5.576 50.383 1.00 97.38 117 ILE A N 1
ATOM 930 C CA . ILE A 1 117 ? -29.269 4.544 49.371 1.00 97.38 117 ILE A CA 1
ATOM 931 C C . ILE A 1 117 ? -29.657 5.057 47.983 1.00 97.38 117 ILE A C 1
ATOM 933 O O . ILE A 1 117 ? -28.878 4.914 47.044 1.00 97.38 117 ILE A O 1
ATOM 937 N N . GLU A 1 118 ? -30.813 5.703 47.840 1.00 97.69 118 GLU A N 1
ATOM 938 C CA . GLU A 1 118 ? -31.259 6.262 46.562 1.00 97.69 118 GLU A CA 1
ATOM 939 C C . GLU A 1 118 ? -30.300 7.349 46.049 1.00 97.69 118 GLU A C 1
ATOM 941 O O . GLU A 1 118 ? -29.885 7.321 44.890 1.00 97.69 118 GLU A O 1
ATOM 946 N N . LYS A 1 119 ? -29.842 8.254 46.926 1.00 97.62 119 LYS A N 1
ATOM 947 C CA . LYS A 1 119 ? -28.809 9.248 46.581 1.00 97.62 119 LYS A CA 1
ATOM 948 C C . LYS A 1 119 ? -27.476 8.593 46.206 1.00 97.62 119 LYS A C 1
ATOM 950 O O . LYS A 1 119 ? -26.825 9.014 45.246 1.00 97.62 119 LYS A O 1
ATOM 955 N N . ALA A 1 120 ? -27.049 7.570 46.943 1.00 97.69 120 ALA A N 1
ATOM 956 C CA . ALA A 1 120 ? -25.828 6.828 46.642 1.00 97.69 120 ALA A CA 1
ATOM 957 C C . ALA A 1 120 ? -25.929 6.111 45.283 1.00 97.69 120 ALA A C 1
ATOM 959 O O . ALA A 1 120 ? -24.986 6.160 44.493 1.00 97.69 120 ALA A O 1
ATOM 960 N N . ASN A 1 121 ? -27.086 5.535 44.961 1.00 97.62 121 ASN A N 1
ATOM 961 C CA . ASN A 1 121 ? -27.343 4.901 43.671 1.00 97.62 121 ASN A CA 1
ATOM 962 C C . ASN A 1 121 ? -27.334 5.924 42.532 1.00 97.62 121 ASN A C 1
ATOM 964 O O . ASN A 1 121 ? -26.590 5.738 41.574 1.00 97.62 121 ASN A O 1
ATOM 968 N N . ALA A 1 122 ? -28.035 7.052 42.674 1.00 97.19 122 ALA A N 1
ATOM 969 C CA . ALA A 1 122 ? -28.042 8.111 41.664 1.00 97.19 122 ALA A CA 1
ATOM 970 C C . ALA A 1 122 ? -26.629 8.666 41.390 1.00 97.19 122 ALA A C 1
ATOM 972 O O . ALA A 1 122 ? -26.229 8.868 40.242 1.00 97.19 122 ALA A O 1
ATOM 973 N N . THR A 1 123 ? -25.822 8.868 42.439 1.00 97.81 123 THR A N 1
ATOM 974 C CA . THR A 1 123 ? -24.424 9.308 42.270 1.00 97.81 123 THR A CA 1
ATOM 975 C C . THR A 1 123 ? -23.536 8.228 41.647 1.00 97.81 123 THR A C 1
ATOM 977 O O . THR A 1 123 ? -22.637 8.551 40.867 1.00 97.81 123 THR A O 1
ATOM 980 N N . SER A 1 124 ? -23.779 6.952 41.953 1.00 97.31 124 SER A N 1
ATOM 981 C CA . SER A 1 124 ? -23.093 5.814 41.332 1.00 97.31 124 SER A CA 1
ATOM 982 C C . SER A 1 124 ? -23.417 5.704 39.839 1.00 97.31 124 SER A C 1
ATOM 984 O O . SER A 1 124 ? -22.505 5.585 39.021 1.00 97.31 124 SER A O 1
ATOM 986 N N . GLU A 1 125 ? -24.689 5.835 39.464 1.00 97.25 125 GLU A N 1
ATOM 987 C CA . GLU A 1 125 ? -25.148 5.821 38.072 1.00 97.25 125 GLU A CA 1
ATOM 988 C C . GLU A 1 125 ? -24.553 6.979 37.265 1.00 97.25 125 GLU A C 1
ATOM 990 O O . GLU A 1 125 ? -24.022 6.760 36.175 1.00 97.25 125 GLU A O 1
ATOM 995 N N . ALA A 1 126 ? -24.531 8.192 37.826 1.00 97.00 126 ALA A N 1
ATOM 996 C CA . ALA A 1 126 ? -23.886 9.341 37.191 1.00 97.00 126 ALA A CA 1
ATOM 997 C C . ALA A 1 126 ? -22.383 9.097 36.950 1.00 97.00 126 ALA A C 1
ATOM 999 O O . ALA A 1 126 ? -21.864 9.371 35.863 1.00 97.00 126 ALA A O 1
ATOM 1000 N N . LYS A 1 127 ? -21.676 8.517 37.933 1.00 98.06 127 LYS A N 1
ATOM 1001 C CA . LYS A 1 127 ? -20.260 8.136 37.789 1.00 98.06 127 LYS A CA 1
ATOM 1002 C C . LYS A 1 127 ? -20.059 7.036 36.747 1.00 98.06 127 LYS A C 1
ATOM 1004 O O . LYS A 1 127 ? -19.076 7.082 36.007 1.00 98.06 127 LYS A O 1
ATOM 1009 N N . LEU A 1 128 ? -20.956 6.054 36.678 1.00 97.69 128 LEU A N 1
ATOM 1010 C CA . LEU A 1 128 ? -20.907 4.987 35.681 1.00 97.69 128 LEU A CA 1
ATOM 1011 C C . LEU A 1 128 ? -21.109 5.546 34.269 1.00 97.69 128 LEU A C 1
ATOM 1013 O O . LEU A 1 128 ? -20.329 5.228 33.374 1.00 97.69 128 LEU A O 1
ATOM 1017 N N . HIS A 1 129 ? -22.095 6.424 34.084 1.00 96.75 129 HIS A N 1
ATOM 1018 C CA . HIS A 1 129 ? -22.345 7.089 32.810 1.00 96.75 129 HIS A CA 1
ATOM 1019 C C . HIS A 1 129 ? -21.132 7.911 32.354 1.00 96.75 129 HIS A C 1
ATOM 1021 O O . HIS A 1 129 ? -20.674 7.770 31.221 1.00 96.75 129 HIS A O 1
ATOM 1027 N N . TYR A 1 130 ? -20.538 8.695 33.257 1.00 98.12 130 TYR A N 1
ATOM 1028 C CA . TYR A 1 130 ? -19.320 9.450 32.958 1.00 98.12 130 TYR A CA 1
ATOM 1029 C C . TYR A 1 130 ? -18.135 8.538 32.596 1.00 98.12 130 TYR A C 1
ATOM 1031 O O . TYR A 1 130 ? -17.419 8.787 31.627 1.00 98.12 130 TYR A O 1
ATOM 1039 N N . ARG A 1 131 ? -17.953 7.423 33.317 1.00 98.00 131 ARG A N 1
ATOM 1040 C CA . ARG A 1 131 ? -16.938 6.411 32.979 1.00 98.00 131 ARG A CA 1
ATOM 1041 C C . ARG A 1 131 ? -17.152 5.810 31.593 1.00 98.00 131 ARG A C 1
ATOM 1043 O O . ARG A 1 131 ? -16.177 5.612 30.872 1.00 98.00 131 ARG A O 1
ATOM 1050 N N . LEU A 1 132 ? -18.398 5.528 31.215 1.00 96.94 132 LEU A N 1
ATOM 1051 C CA . LEU A 1 132 ? -18.725 5.034 29.878 1.00 96.94 132 LEU A CA 1
ATOM 1052 C C . LEU A 1 132 ? -18.362 6.071 28.812 1.00 96.94 132 LEU A C 1
ATOM 1054 O O . LEU A 1 132 ? -17.679 5.720 27.854 1.00 96.94 132 LEU A O 1
ATOM 1058 N N . GLN A 1 133 ? -18.722 7.344 29.009 1.00 97.94 133 GLN A N 1
ATOM 1059 C CA . GLN A 1 133 ? -18.353 8.433 28.096 1.00 97.94 133 GLN A CA 1
ATOM 1060 C C . GLN A 1 133 ? -16.834 8.550 27.914 1.00 97.94 133 GLN A C 1
ATOM 1062 O O . GLN A 1 133 ? -16.351 8.581 26.781 1.00 97.94 133 GLN A O 1
ATOM 1067 N N . LEU A 1 134 ? -16.071 8.539 29.010 1.00 97.94 134 LEU A N 1
ATOM 1068 C CA . LEU A 1 134 ? -14.608 8.561 28.948 1.00 97.94 134 LEU A CA 1
ATOM 1069 C C . LEU A 1 134 ? -14.041 7.343 28.212 1.00 97.94 134 LEU A C 1
ATOM 1071 O O . LEU A 1 134 ? -13.100 7.481 27.434 1.00 97.94 134 LEU A O 1
ATOM 1075 N N . ASN A 1 135 ? -14.620 6.158 28.411 1.00 97.50 135 ASN A N 1
ATOM 1076 C CA . ASN A 1 135 ? -14.199 4.955 27.699 1.00 97.50 135 ASN A CA 1
ATOM 1077 C C . ASN A 1 135 ? -14.458 5.076 26.187 1.00 97.50 135 ASN A C 1
ATOM 1079 O O . ASN A 1 135 ? -13.573 4.782 25.386 1.00 97.50 135 ASN A O 1
ATOM 1083 N N . PHE A 1 136 ? -15.621 5.594 25.778 1.00 97.69 136 PHE A N 1
ATOM 1084 C CA . PHE A 1 136 ? -15.898 5.877 24.366 1.00 97.69 136 PHE A CA 1
ATOM 1085 C C . PHE A 1 136 ? -14.894 6.872 23.768 1.00 97.69 136 PHE A C 1
ATOM 1087 O O . PHE A 1 136 ? -14.378 6.636 22.672 1.00 97.69 136 PHE A O 1
ATOM 1094 N N . MET A 1 137 ? -14.565 7.948 24.489 1.00 97.81 137 MET A N 1
ATOM 1095 C CA . MET A 1 137 ? -13.542 8.907 24.056 1.00 97.81 137 MET A CA 1
ATOM 1096 C C . MET A 1 137 ? -12.165 8.252 23.919 1.00 97.81 137 MET A C 1
ATOM 1098 O O . MET A 1 137 ? -11.494 8.439 22.905 1.00 97.81 137 MET A O 1
ATOM 1102 N N . HIS A 1 138 ? -11.770 7.433 24.892 1.00 97.31 138 HIS A N 1
ATOM 1103 C CA . HIS A 1 138 ? -10.501 6.713 24.877 1.00 97.31 138 HIS A CA 1
ATOM 1104 C C . HIS A 1 138 ? -10.418 5.706 23.717 1.00 97.31 138 HIS A C 1
ATOM 1106 O O . HIS A 1 138 ? -9.402 5.634 23.027 1.00 97.31 138 HIS A O 1
ATOM 1112 N N . LEU A 1 139 ? -11.493 4.961 23.441 1.00 97.69 139 LEU A N 1
ATOM 1113 C CA . LEU A 1 139 ? -11.564 4.045 22.298 1.00 97.69 139 LEU A CA 1
ATOM 1114 C C . LEU A 1 139 ? -11.436 4.788 20.966 1.00 97.69 139 LEU A C 1
ATOM 1116 O O . LEU A 1 139 ? -10.690 4.351 20.087 1.00 97.69 139 LEU A O 1
ATOM 1120 N N . ARG A 1 140 ? -12.113 5.935 20.824 1.00 98.12 140 ARG A N 1
ATOM 1121 C CA . ARG A 1 140 ? -11.976 6.797 19.645 1.00 98.12 140 ARG A CA 1
ATOM 1122 C C . ARG A 1 140 ? -10.544 7.305 19.496 1.00 98.12 140 ARG A C 1
ATOM 1124 O O . ARG A 1 140 ? -9.993 7.234 18.402 1.00 98.12 140 ARG A O 1
ATOM 1131 N N . GLN A 1 141 ? -9.929 7.772 20.581 1.00 98.12 141 GLN A N 1
ATOM 1132 C CA . GLN A 1 141 ? -8.543 8.234 20.568 1.00 98.12 141 GLN A CA 1
ATOM 1133 C C . GLN A 1 141 ? -7.587 7.110 20.159 1.00 98.12 141 GLN A C 1
ATOM 1135 O O . GLN A 1 141 ? -6.755 7.314 19.283 1.00 98.12 141 GLN A O 1
ATOM 1140 N N . ARG A 1 142 ? -7.744 5.904 20.713 1.00 97.94 142 ARG A N 1
ATOM 1141 C CA . ARG A 1 142 ? -6.929 4.738 20.350 1.00 97.94 142 ARG A CA 1
ATOM 1142 C C . ARG A 1 142 ? -7.076 4.370 18.873 1.00 97.94 142 ARG A C 1
ATOM 1144 O O . ARG A 1 142 ? -6.075 4.094 18.221 1.00 97.94 142 ARG A O 1
ATOM 1151 N N . LYS A 1 143 ? -8.301 4.408 18.335 1.00 97.62 143 LYS A N 1
ATOM 1152 C CA . LYS A 1 143 ? -8.548 4.200 16.901 1.00 97.62 143 LYS A CA 1
ATOM 1153 C C . LYS A 1 143 ? -7.846 5.267 16.057 1.00 97.62 143 LYS A C 1
ATOM 1155 O O . LYS A 1 143 ? -7.212 4.927 15.067 1.00 97.62 143 LYS A O 1
ATOM 1160 N N . ASN A 1 144 ? -7.927 6.535 16.458 1.00 97.44 144 ASN A N 1
ATOM 1161 C CA . ASN A 1 144 ? -7.260 7.629 15.752 1.00 97.44 144 ASN A CA 1
ATOM 1162 C C . ASN A 1 144 ? -5.734 7.479 15.773 1.00 97.44 144 ASN A C 1
ATOM 1164 O O . ASN A 1 144 ? -5.108 7.671 14.739 1.00 97.44 144 ASN A O 1
ATOM 1168 N N . VAL A 1 145 ? -5.148 7.100 16.913 1.00 97.81 145 VAL A N 1
ATOM 1169 C CA . VAL A 1 145 ? -3.704 6.834 17.025 1.00 97.81 145 VAL A CA 1
ATOM 1170 C C . VAL A 1 145 ? -3.294 5.712 16.075 1.00 97.81 145 VAL A C 1
ATOM 1172 O O . VAL A 1 145 ? -2.402 5.919 15.266 1.00 97.81 145 VAL A O 1
ATOM 1175 N N . MET A 1 146 ? -4.016 4.585 16.069 1.00 97.56 146 MET A N 1
ATOM 1176 C CA . MET A 1 146 ? -3.733 3.482 15.141 1.00 97.56 146 MET A CA 1
ATOM 1177 C C . MET A 1 146 ? -3.803 3.914 13.669 1.00 97.56 146 MET A C 1
ATOM 1179 O O . MET A 1 146 ? -2.946 3.523 12.887 1.00 97.56 146 MET A O 1
ATOM 1183 N N . MET A 1 147 ? -4.788 4.738 13.292 1.00 97.75 147 MET A N 1
ATOM 1184 C CA . MET A 1 147 ? -4.900 5.269 11.925 1.00 97.75 147 MET A CA 1
ATOM 1185 C C . MET A 1 147 ? -3.736 6.202 11.560 1.00 97.75 147 MET A C 1
ATOM 1187 O O . MET A 1 147 ? -3.236 6.173 10.436 1.00 97.75 147 MET A O 1
ATOM 1191 N N . ILE A 1 148 ? -3.299 7.041 12.501 1.00 97.56 148 ILE A N 1
ATOM 1192 C CA . ILE A 1 148 ? -2.144 7.920 12.298 1.00 97.56 148 ILE A CA 1
ATOM 1193 C C . ILE A 1 148 ? -0.873 7.082 12.147 1.00 97.56 148 ILE A C 1
ATOM 1195 O O . ILE A 1 148 ? -0.107 7.336 11.224 1.00 97.56 148 ILE A O 1
ATOM 1199 N N . ASP A 1 149 ? -0.681 6.055 12.974 1.00 98.25 149 ASP A N 1
ATOM 1200 C CA . ASP A 1 149 ? 0.471 5.155 12.882 1.00 98.25 149 ASP A CA 1
ATOM 1201 C C . ASP A 1 149 ? 0.509 4.422 11.533 1.00 98.25 149 ASP A C 1
ATOM 1203 O O . ASP A 1 149 ? 1.569 4.328 10.914 1.00 98.25 149 ASP A O 1
ATOM 1207 N N . THR A 1 150 ? -0.645 3.970 11.021 1.00 97.75 150 THR A N 1
ATOM 1208 C CA . THR A 1 150 ? -0.719 3.371 9.678 1.00 97.75 150 THR A CA 1
ATOM 1209 C C . THR A 1 150 ? -0.348 4.369 8.585 1.00 97.75 150 THR A C 1
ATOM 1211 O O . THR A 1 150 ? 0.474 4.048 7.731 1.00 97.75 150 THR A O 1
ATOM 1214 N N . HIS A 1 151 ? -0.861 5.604 8.641 1.00 98.19 151 HIS A N 1
ATOM 1215 C CA . HIS A 1 151 ? -0.491 6.634 7.666 1.00 98.19 151 HIS A CA 1
ATOM 1216 C C . HIS A 1 151 ? 0.996 7.007 7.764 1.00 98.19 151 HIS A C 1
ATOM 1218 O O . HIS A 1 151 ? 1.646 7.227 6.746 1.00 98.19 151 HIS A O 1
ATOM 1224 N N . MET A 1 152 ? 1.565 7.060 8.971 1.00 98.31 152 MET A N 1
ATOM 1225 C CA . MET A 1 152 ? 2.992 7.320 9.175 1.00 98.31 152 MET A CA 1
ATOM 1226 C C . MET A 1 152 ? 3.862 6.197 8.600 1.00 98.31 152 MET A C 1
ATOM 1228 O O . MET A 1 152 ? 4.889 6.480 7.979 1.00 98.31 152 MET A O 1
ATOM 1232 N N . ALA A 1 153 ? 3.448 4.936 8.749 1.00 97.94 153 ALA A N 1
ATOM 1233 C CA . ALA A 1 153 ? 4.130 3.796 8.141 1.00 97.94 153 ALA A CA 1
ATOM 1234 C C . ALA A 1 153 ? 4.080 3.854 6.603 1.00 97.94 153 ALA A C 1
ATOM 1236 O O . ALA A 1 153 ? 5.111 3.696 5.949 1.00 97.94 153 ALA A O 1
ATOM 1237 N N . GLU A 1 154 ? 2.916 4.163 6.025 1.00 97.81 154 GLU A N 1
ATOM 1238 C CA . GLU A 1 154 ? 2.750 4.349 4.577 1.00 97.81 154 GLU A CA 1
ATOM 1239 C C . GLU A 1 154 ? 3.601 5.510 4.046 1.00 97.81 154 GLU A C 1
ATOM 1241 O O . GLU A 1 154 ? 4.307 5.359 3.048 1.00 97.81 154 GLU A O 1
ATOM 1246 N N . LEU A 1 155 ? 3.602 6.659 4.731 1.00 98.19 155 LEU A N 1
ATOM 1247 C CA . LEU A 1 155 ? 4.437 7.808 4.370 1.00 98.19 155 LEU A CA 1
ATOM 1248 C C . LEU A 1 155 ? 5.930 7.473 4.437 1.00 98.19 155 LEU A C 1
ATOM 1250 O O . LEU A 1 155 ? 6.681 7.878 3.552 1.00 98.19 155 LEU A O 1
ATOM 1254 N N . THR A 1 156 ? 6.354 6.699 5.437 1.00 98.50 156 THR A N 1
ATOM 1255 C CA . THR A 1 156 ? 7.746 6.246 5.569 1.00 98.50 156 THR A CA 1
ATOM 1256 C C . THR A 1 156 ? 8.131 5.302 4.429 1.00 98.50 156 THR A C 1
ATOM 1258 O O . THR A 1 156 ? 9.183 5.478 3.816 1.00 98.50 156 THR A O 1
ATOM 1261 N N . SER A 1 157 ? 7.259 4.351 4.082 1.00 98.12 157 SER A N 1
ATOM 1262 C CA . SER A 1 157 ? 7.465 3.450 2.941 1.00 98.12 157 SER A CA 1
ATOM 1263 C C . SER A 1 157 ? 7.547 4.216 1.617 1.00 98.12 157 SER A C 1
ATOM 1265 O O . SER A 1 157 ? 8.408 3.935 0.784 1.00 98.12 157 SER A O 1
ATOM 1267 N N . ASN A 1 158 ? 6.678 5.210 1.418 1.00 98.25 158 ASN A N 1
ATOM 1268 C CA . ASN A 1 158 ? 6.687 6.047 0.219 1.00 98.25 158 ASN A CA 1
ATOM 1269 C C . ASN A 1 158 ? 7.957 6.896 0.127 1.00 98.25 158 ASN A C 1
ATOM 1271 O O . ASN A 1 158 ? 8.523 7.038 -0.956 1.00 98.25 158 ASN A O 1
ATOM 1275 N N . LEU A 1 159 ? 8.429 7.436 1.252 1.00 98.44 159 LEU A N 1
ATOM 1276 C CA . LEU A 1 159 ? 9.674 8.194 1.311 1.00 98.44 159 LEU A CA 1
ATOM 1277 C C . LEU A 1 159 ? 10.864 7.312 0.912 1.00 98.44 159 LEU A C 1
ATOM 1279 O O . LEU A 1 159 ? 11.623 7.694 0.024 1.00 98.44 159 LEU A O 1
ATOM 1283 N N . GLN A 1 160 ? 10.966 6.102 1.468 1.00 98.38 160 GLN A N 1
ATOM 1284 C CA . GLN A 1 160 ? 12.007 5.136 1.095 1.00 98.38 160 GLN A CA 1
ATOM 1285 C C . GLN A 1 160 ? 11.946 4.757 -0.393 1.00 98.38 160 GLN A C 1
ATOM 1287 O O . GLN A 1 160 ? 12.977 4.660 -1.058 1.00 98.38 160 GLN A O 1
ATOM 1292 N N . ALA A 1 161 ? 10.745 4.575 -0.952 1.00 98.06 161 ALA A N 1
ATOM 1293 C CA . ALA A 1 161 ? 10.580 4.306 -2.379 1.00 98.06 161 ALA A CA 1
ATOM 1294 C C . ALA A 1 161 ? 11.083 5.473 -3.249 1.00 98.06 161 ALA A C 1
ATOM 1296 O O . ALA A 1 161 ? 11.774 5.251 -4.244 1.00 98.06 161 ALA A O 1
ATOM 1297 N N . VAL A 1 162 ? 10.791 6.718 -2.856 1.00 98.00 162 VAL A N 1
ATOM 1298 C CA . VAL A 1 162 ? 11.272 7.922 -3.553 1.00 98.00 162 VAL A CA 1
ATOM 1299 C C . VAL A 1 162 ? 12.792 8.067 -3.447 1.00 98.00 162 VAL A C 1
ATOM 1301 O O . VAL A 1 162 ? 13.434 8.414 -4.438 1.00 98.00 162 VAL A O 1
ATOM 1304 N N . GLU A 1 163 ? 13.383 7.777 -2.288 1.00 98.50 163 GLU A N 1
ATOM 1305 C CA . GLU A 1 163 ? 14.839 7.776 -2.106 1.00 98.50 163 GLU A CA 1
ATOM 1306 C C . GLU A 1 163 ? 15.520 6.739 -3.007 1.00 98.50 163 GLU A C 1
ATOM 1308 O O . GLU A 1 163 ? 16.482 7.063 -3.706 1.00 98.50 163 GLU A O 1
ATOM 1313 N N . ASN A 1 164 ? 14.978 5.522 -3.077 1.00 98.25 164 ASN A N 1
ATOM 1314 C CA . ASN A 1 164 ? 15.485 4.470 -3.959 1.00 98.25 164 ASN A CA 1
ATOM 1315 C C . ASN A 1 164 ? 15.391 4.863 -5.443 1.00 98.25 164 ASN A C 1
ATOM 1317 O O . ASN A 1 164 ? 16.339 4.654 -6.206 1.00 98.25 164 ASN A O 1
ATOM 1321 N N . GLU A 1 165 ? 14.281 5.478 -5.859 1.00 97.62 165 GLU A N 1
ATOM 1322 C CA . GLU A 1 165 ? 14.117 6.010 -7.216 1.00 97.62 165 GLU A CA 1
ATOM 1323 C C . GLU A 1 165 ? 15.100 7.152 -7.514 1.00 97.62 165 GLU A C 1
ATOM 1325 O O . GLU A 1 165 ? 15.658 7.214 -8.611 1.00 97.62 165 GLU A O 1
ATOM 1330 N N . MET A 1 166 ? 15.376 8.033 -6.547 1.00 98.31 166 MET A N 1
ATOM 1331 C CA . MET A 1 166 ? 16.413 9.062 -6.677 1.00 98.31 166 MET A CA 1
ATOM 1332 C C . MET A 1 166 ? 17.798 8.441 -6.869 1.00 98.31 166 MET A C 1
ATOM 1334 O O . MET A 1 166 ? 18.498 8.814 -7.807 1.00 98.31 166 MET A O 1
ATOM 1338 N N . ILE A 1 167 ? 18.172 7.449 -6.056 1.00 98.38 167 ILE A N 1
ATOM 1339 C CA . ILE A 1 167 ? 19.451 6.732 -6.194 1.00 98.38 167 ILE A CA 1
ATOM 1340 C C . ILE A 1 167 ? 19.563 6.089 -7.584 1.00 98.38 167 ILE A C 1
ATOM 1342 O O . ILE A 1 167 ? 20.600 6.202 -8.243 1.00 98.38 167 ILE A O 1
ATOM 1346 N N . LYS A 1 168 ? 18.487 5.455 -8.066 1.00 98.25 168 LYS A N 1
ATOM 1347 C CA . LYS A 1 168 ? 18.431 4.853 -9.404 1.00 98.25 168 LYS A CA 1
ATOM 1348 C C . LYS A 1 168 ? 18.611 5.895 -10.510 1.00 98.25 168 LYS A C 1
ATOM 1350 O O . LYS A 1 168 ? 19.378 5.662 -11.440 1.00 98.25 168 LYS A O 1
ATOM 1355 N N . ARG A 1 169 ? 17.944 7.050 -10.412 1.00 97.94 169 ARG A N 1
ATOM 1356 C CA . ARG A 1 169 ? 18.090 8.154 -11.377 1.00 97.94 169 ARG A CA 1
ATOM 1357 C C . ARG A 1 169 ? 19.506 8.708 -11.400 1.00 97.94 169 ARG A C 1
ATOM 1359 O O . ARG A 1 169 ? 20.048 8.891 -12.483 1.00 97.94 169 ARG A O 1
ATOM 1366 N N . THR A 1 170 ? 20.119 8.912 -10.237 1.00 98.56 170 THR A N 1
ATOM 1367 C CA . THR A 1 170 ? 21.512 9.365 -10.140 1.00 98.56 170 THR A CA 1
ATOM 1368 C C . THR A 1 170 ? 22.469 8.373 -10.800 1.00 98.56 170 THR A C 1
ATOM 1370 O O . THR A 1 170 ? 23.361 8.788 -11.533 1.00 98.56 170 THR A O 1
ATOM 1373 N N . ARG A 1 171 ? 22.253 7.062 -10.618 1.00 98.19 171 ARG A N 1
ATOM 1374 C CA . ARG A 1 171 ? 23.044 6.030 -11.305 1.00 98.19 171 ARG A CA 1
ATOM 1375 C C . ARG A 1 171 ? 22.891 6.102 -12.826 1.00 98.19 171 ARG A C 1
ATOM 1377 O O . ARG A 1 171 ? 23.898 6.151 -13.521 1.00 98.19 171 ARG A O 1
ATOM 1384 N N . MET A 1 172 ? 21.656 6.159 -13.329 1.00 98.00 172 MET A N 1
ATOM 1385 C CA . MET A 1 172 ? 21.397 6.261 -14.774 1.00 98.00 172 MET A CA 1
ATOM 1386 C C . MET A 1 172 ? 22.001 7.535 -15.379 1.00 98.00 172 MET A C 1
ATOM 1388 O O . MET A 1 172 ? 22.522 7.493 -16.488 1.00 98.00 172 MET A O 1
ATOM 1392 N N . LEU A 1 173 ? 21.968 8.662 -14.660 1.00 98.12 173 LEU A N 1
ATOM 1393 C CA . LEU A 1 173 ? 22.641 9.888 -15.096 1.00 98.12 173 LEU A CA 1
ATOM 1394 C C . LEU A 1 173 ? 24.157 9.691 -15.197 1.00 98.12 173 LEU A C 1
ATOM 1396 O O . LEU A 1 173 ? 24.731 10.060 -16.215 1.00 98.12 173 LEU A O 1
ATOM 1400 N N . GLY A 1 174 ? 24.782 9.041 -14.211 1.00 98.31 174 GLY A N 1
ATOM 1401 C CA . GLY A 1 174 ? 26.209 8.710 -14.270 1.00 98.31 174 GLY A CA 1
ATOM 1402 C C . GLY A 1 174 ? 26.572 7.790 -15.444 1.00 98.31 174 GLY A C 1
ATOM 1403 O O . GLY A 1 174 ? 27.588 7.999 -16.103 1.00 98.31 174 GLY A O 1
ATOM 1404 N N . GLU A 1 175 ? 25.726 6.805 -15.761 1.00 98.06 175 GLU A N 1
ATOM 1405 C CA . GLU A 1 175 ? 25.900 5.939 -16.938 1.00 98.06 175 GLU A CA 1
ATOM 1406 C C . GLU A 1 175 ? 25.788 6.734 -18.249 1.00 98.06 175 GLU A C 1
ATOM 1408 O O . GLU A 1 175 ? 26.620 6.572 -19.145 1.00 98.06 175 GLU A O 1
ATOM 1413 N N . ILE A 1 176 ? 24.808 7.639 -18.352 1.00 98.19 176 ILE A N 1
ATOM 1414 C CA . ILE A 1 176 ? 24.643 8.518 -19.517 1.00 98.19 176 ILE A CA 1
ATOM 1415 C C . ILE A 1 176 ? 25.859 9.435 -19.672 1.00 98.19 176 ILE A C 1
ATOM 1417 O O . ILE A 1 176 ? 26.407 9.518 -20.768 1.00 98.19 176 ILE A O 1
ATOM 1421 N N . GLU A 1 177 ? 26.321 10.076 -18.599 1.00 98.44 177 GLU A N 1
ATOM 1422 C CA . GLU A 1 177 ? 27.510 10.936 -18.609 1.00 98.44 177 GLU A CA 1
ATOM 1423 C C . GLU A 1 177 ? 28.771 10.162 -19.029 1.00 98.44 177 GLU A C 1
ATOM 1425 O O . GLU A 1 177 ? 29.539 10.635 -19.870 1.00 98.44 177 GLU A O 1
ATOM 1430 N N . SER A 1 178 ? 28.962 8.940 -18.522 1.00 98.00 178 SER A N 1
ATOM 1431 C CA . SER A 1 178 ? 30.066 8.068 -18.942 1.00 98.00 178 SER A CA 1
ATOM 1432 C C . SER A 1 178 ? 29.956 7.654 -20.413 1.00 98.00 178 SER A C 1
ATOM 1434 O O . SER A 1 178 ? 30.964 7.603 -21.114 1.00 98.00 178 SER A O 1
ATOM 1436 N N . SER A 1 179 ? 28.751 7.355 -20.905 1.00 98.19 179 SER A N 1
ATOM 1437 C CA . SER A 1 179 ? 28.547 6.988 -22.312 1.00 98.19 179 SER A CA 1
ATOM 1438 C C . SER A 1 179 ? 28.766 8.178 -23.251 1.00 98.19 179 SER A C 1
ATOM 1440 O O . SER A 1 179 ? 29.358 8.030 -24.318 1.00 98.19 179 SER A O 1
ATOM 1442 N N . TYR A 1 180 ? 28.350 9.373 -22.824 1.00 98.19 180 TYR A N 1
ATOM 1443 C CA . TYR A 1 180 ? 28.548 10.620 -23.546 1.00 98.19 180 TYR A CA 1
ATOM 1444 C C . TYR A 1 180 ? 30.035 10.964 -23.648 1.00 98.19 180 TYR A C 1
ATOM 1446 O O . TYR A 1 180 ? 30.512 11.270 -24.739 1.00 98.19 180 TYR A O 1
ATOM 1454 N N . THR A 1 181 ? 30.783 10.870 -22.543 1.00 98.44 181 THR A N 1
ATOM 1455 C CA . THR A 1 181 ? 32.231 11.127 -22.560 1.00 98.44 181 THR A CA 1
ATOM 1456 C C . THR A 1 181 ? 32.972 10.128 -23.447 1.00 98.44 181 THR A C 1
ATOM 1458 O O . THR A 1 181 ? 33.815 10.547 -24.236 1.00 98.44 181 THR A O 1
ATOM 1461 N N . ALA A 1 182 ? 32.608 8.842 -23.410 1.00 98.25 182 ALA A N 1
ATOM 1462 C CA . ALA A 1 182 ? 33.181 7.828 -24.296 1.00 98.25 182 ALA A CA 1
ATOM 1463 C C . ALA A 1 182 ? 32.874 8.093 -25.783 1.00 98.25 182 ALA A C 1
ATOM 1465 O O . ALA A 1 182 ? 33.770 8.026 -26.624 1.00 98.25 182 ALA A O 1
ATOM 1466 N N . ALA A 1 183 ? 31.626 8.437 -26.121 1.00 98.31 183 ALA A N 1
ATOM 1467 C CA . ALA A 1 183 ? 31.240 8.774 -27.492 1.00 98.31 183 ALA A CA 1
ATOM 1468 C C . ALA A 1 183 ? 31.950 10.040 -27.997 1.00 98.31 183 ALA A C 1
ATOM 1470 O O . ALA A 1 183 ? 32.371 10.096 -29.151 1.00 98.31 183 ALA A O 1
ATOM 1471 N N . HIS A 1 184 ? 32.116 11.039 -27.129 1.00 98.44 184 HIS A N 1
ATOM 1472 C CA . HIS A 1 184 ? 32.839 12.264 -27.455 1.00 98.44 184 HIS A CA 1
ATOM 1473 C C . HIS A 1 184 ? 34.328 11.995 -27.715 1.00 98.44 184 HIS A C 1
ATOM 1475 O O . HIS A 1 184 ? 34.853 12.442 -28.728 1.00 98.44 184 HIS A O 1
ATOM 1481 N N . GLN A 1 185 ? 34.979 11.179 -26.879 1.00 98.31 185 GLN A N 1
ATOM 1482 C CA . GLN A 1 185 ? 36.365 10.749 -27.099 1.00 98.31 185 GLN A CA 1
ATOM 1483 C C . GLN A 1 185 ? 36.534 9.974 -28.413 1.00 98.31 185 GLN A C 1
ATOM 1485 O O . GLN A 1 185 ? 37.489 10.209 -29.149 1.00 98.31 185 GLN A O 1
ATOM 1490 N N . ALA A 1 186 ? 35.600 9.073 -28.736 1.00 98.12 186 ALA A N 1
ATOM 1491 C CA . ALA A 1 186 ? 35.623 8.338 -30.000 1.00 98.12 186 ALA A CA 1
ATOM 1492 C C . ALA A 1 186 ? 35.467 9.271 -31.214 1.00 98.12 186 ALA A C 1
ATOM 1494 O O . ALA A 1 186 ? 36.132 9.079 -32.231 1.00 98.12 186 ALA A O 1
ATOM 1495 N N . TYR A 1 187 ? 34.617 10.296 -31.101 1.00 98.12 187 TYR A N 1
ATOM 1496 C CA . TYR A 1 187 ? 34.465 11.325 -32.128 1.00 98.12 187 TYR A CA 1
ATOM 1497 C C . TYR A 1 187 ? 35.754 12.135 -32.322 1.00 98.12 187 TYR A C 1
ATOM 1499 O O . TYR A 1 187 ? 36.208 12.287 -33.455 1.00 98.12 187 TYR A O 1
ATOM 1507 N N . ASP A 1 188 ? 36.375 12.599 -31.235 1.00 98.50 188 ASP A N 1
ATOM 1508 C CA . ASP A 1 188 ? 37.631 13.352 -31.304 1.00 98.50 188 ASP A CA 1
ATOM 1509 C C . ASP A 1 188 ? 38.750 12.512 -31.935 1.00 98.50 188 ASP A C 1
ATOM 1511 O O . ASP A 1 188 ? 39.478 12.999 -32.803 1.00 98.50 188 ASP A O 1
ATOM 1515 N N . GLN A 1 189 ? 38.837 11.225 -31.579 1.00 98.25 189 GLN A N 1
ATOM 1516 C CA . GLN A 1 189 ? 39.782 10.295 -32.197 1.00 98.25 189 GLN A CA 1
ATOM 1517 C C . GLN A 1 189 ? 39.524 10.136 -33.701 1.00 98.25 189 GLN A C 1
ATOM 1519 O O . GLN A 1 189 ? 40.454 10.233 -34.497 1.00 98.25 189 GLN A O 1
ATOM 1524 N N . MET A 1 190 ? 38.264 9.976 -34.114 1.00 98.25 190 MET A N 1
ATOM 1525 C CA . MET A 1 190 ? 37.901 9.891 -35.531 1.00 98.25 190 MET A CA 1
ATOM 1526 C C . MET A 1 190 ? 38.262 11.174 -36.296 1.00 98.25 190 MET A C 1
ATOM 1528 O O . MET A 1 190 ? 38.712 11.107 -37.440 1.00 98.25 190 MET A O 1
ATOM 1532 N N . CYS A 1 191 ? 38.095 12.349 -35.684 1.00 98.31 191 CYS A N 1
ATOM 1533 C CA . CYS A 1 191 ? 38.531 13.615 -36.271 1.00 98.31 191 CYS A CA 1
ATOM 1534 C C . CYS A 1 191 ? 40.051 13.657 -36.489 1.00 98.31 191 CYS A C 1
ATOM 1536 O O . CYS A 1 191 ? 40.493 14.110 -37.548 1.00 98.31 191 CYS A O 1
ATOM 1538 N N . ILE A 1 192 ? 40.835 13.165 -35.523 1.00 98.31 192 ILE A N 1
ATOM 1539 C CA . ILE A 1 192 ? 42.294 13.046 -35.643 1.00 98.31 192 ILE A CA 1
ATOM 1540 C C . ILE A 1 192 ? 42.657 12.083 -36.779 1.00 98.31 192 ILE A C 1
ATOM 1542 O O . ILE A 1 192 ? 43.432 12.456 -37.660 1.00 98.31 192 ILE A O 1
ATOM 1546 N N . ASP A 1 193 ? 42.054 10.893 -36.814 1.00 97.81 193 ASP A N 1
ATOM 1547 C CA . ASP A 1 193 ? 42.330 9.867 -37.827 1.00 97.81 193 ASP A CA 1
ATOM 1548 C C . ASP A 1 193 ? 42.013 10.376 -39.243 1.00 97.81 193 ASP A C 1
ATOM 1550 O O . ASP A 1 193 ? 42.814 10.220 -40.166 1.00 97.81 193 ASP A O 1
ATOM 1554 N N . ILE A 1 194 ? 40.880 11.071 -39.422 1.00 97.69 194 ILE A N 1
ATOM 1555 C CA . ILE A 1 194 ? 40.529 11.723 -40.693 1.00 97.69 194 ILE A CA 1
ATOM 1556 C C . ILE A 1 194 ? 41.566 12.788 -41.069 1.00 97.69 194 ILE A C 1
ATOM 1558 O O . ILE A 1 194 ? 41.891 12.927 -42.249 1.00 97.69 194 ILE A O 1
ATOM 1562 N N . GLY A 1 195 ? 42.074 13.549 -40.097 1.00 98.25 195 GLY A N 1
ATOM 1563 C CA . GLY A 1 195 ? 43.131 14.537 -40.313 1.00 98.25 195 GLY A CA 1
ATOM 1564 C C . GLY A 1 195 ? 44.420 13.902 -40.839 1.00 98.25 195 GLY A C 1
ATOM 1565 O O . GLY A 1 195 ? 44.948 14.353 -41.855 1.00 98.25 195 GLY A O 1
ATOM 1566 N N . VAL A 1 196 ? 44.873 12.817 -40.206 1.00 97.94 196 VAL A N 1
ATOM 1567 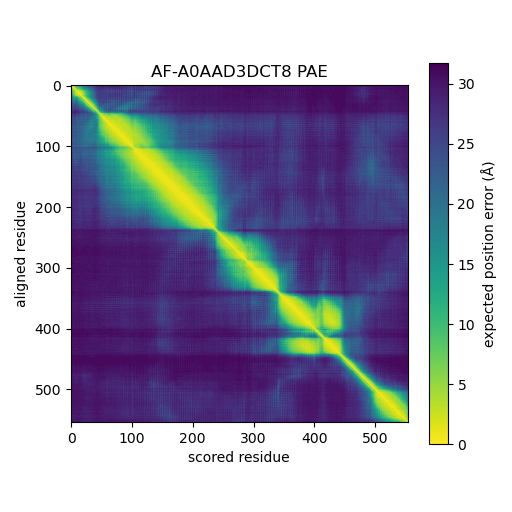C CA . VAL A 1 196 ? 46.055 12.045 -40.634 1.00 97.94 196 VAL A CA 1
ATOM 1568 C C . VAL A 1 196 ? 45.859 11.481 -42.041 1.00 97.94 196 VAL A C 1
ATOM 1570 O O . VAL A 1 196 ? 46.721 11.632 -42.903 1.00 97.94 196 VAL A O 1
ATOM 1573 N N . GLU A 1 197 ? 44.697 10.893 -42.310 1.00 97.50 197 GLU A N 1
ATOM 1574 C CA . GLU A 1 197 ? 44.360 10.334 -43.619 1.00 97.50 197 GLU A CA 1
ATOM 1575 C C . GLU A 1 197 ? 44.272 11.398 -44.725 1.00 97.50 197 GLU A C 1
ATOM 1577 O O . GLU A 1 197 ? 44.568 11.119 -45.886 1.00 97.50 197 GLU A O 1
ATOM 1582 N N . ARG A 1 198 ? 43.856 12.627 -44.402 1.00 97.44 198 ARG A N 1
ATOM 1583 C CA . ARG A 1 198 ? 43.888 13.750 -45.352 1.00 97.44 198 ARG A CA 1
ATOM 1584 C C . ARG A 1 198 ? 45.316 14.185 -45.653 1.00 97.44 198 ARG A C 1
ATOM 1586 O O . ARG A 1 198 ? 45.645 14.286 -46.828 1.00 97.44 198 ARG A O 1
ATOM 1593 N N . ALA A 1 199 ? 46.143 14.369 -44.624 1.00 97.88 199 ALA A N 1
ATOM 1594 C CA . ALA A 1 199 ? 47.550 14.735 -44.791 1.00 97.88 199 ALA A CA 1
ATOM 1595 C C . ALA A 1 199 ? 48.299 13.692 -45.635 1.00 97.88 199 ALA A C 1
ATOM 1597 O O . ALA A 1 199 ? 48.978 14.036 -46.596 1.00 97.88 199 ALA A O 1
ATOM 1598 N N . ARG A 1 200 ? 48.074 12.402 -45.361 1.00 97.81 200 ARG A N 1
ATOM 1599 C CA . ARG A 1 200 ? 48.636 11.307 -46.157 1.00 97.81 200 ARG A CA 1
ATOM 1600 C C . ARG A 1 200 ? 48.209 11.367 -47.627 1.00 97.81 200 ARG A C 1
ATOM 1602 O O . ARG A 1 200 ? 49.043 11.210 -48.511 1.00 97.81 200 ARG A O 1
ATOM 1609 N N . ARG A 1 201 ? 46.917 11.577 -47.909 1.00 96.75 201 ARG A N 1
ATOM 1610 C CA . ARG A 1 201 ? 46.430 11.695 -49.298 1.00 96.75 201 ARG A CA 1
ATOM 1611 C C . ARG A 1 201 ? 47.024 12.905 -50.010 1.00 96.75 201 ARG A C 1
ATOM 1613 O O . ARG A 1 201 ? 47.303 12.817 -51.198 1.00 96.75 201 ARG A O 1
ATOM 1620 N N . GLU A 1 202 ? 47.207 14.015 -49.305 1.00 97.81 202 GLU A N 1
ATOM 1621 C CA . GLU A 1 202 ? 47.851 15.211 -49.847 1.00 97.81 202 GLU A CA 1
ATOM 1622 C C . GLU A 1 202 ? 49.320 14.940 -50.202 1.00 97.81 202 GLU A C 1
ATOM 1624 O O . GLU A 1 202 ? 49.742 15.253 -51.311 1.00 97.81 202 GLU A O 1
ATOM 1629 N N . GLU A 1 203 ? 50.073 14.258 -49.334 1.00 97.56 203 GLU A N 1
ATOM 1630 C CA . GLU A 1 203 ? 51.443 13.813 -49.631 1.00 97.56 203 GLU A CA 1
ATOM 1631 C C . GLU A 1 203 ? 51.502 12.865 -50.841 1.00 97.56 203 GLU A C 1
ATOM 1633 O O . GLU A 1 203 ? 52.356 13.021 -51.719 1.00 97.56 203 GLU A O 1
ATOM 1638 N N . GLU A 1 204 ? 50.583 11.897 -50.922 1.00 96.94 204 GLU A N 1
ATOM 1639 C CA . GLU A 1 204 ? 50.479 10.977 -52.059 1.00 96.94 204 GLU A CA 1
ATOM 1640 C C . GLU A 1 204 ? 50.160 11.726 -53.364 1.00 96.94 204 GLU A C 1
ATOM 1642 O O . GLU A 1 204 ? 50.793 11.458 -54.388 1.00 96.94 204 GLU A O 1
ATOM 1647 N N . LEU A 1 205 ? 49.236 12.694 -53.335 1.00 96.81 205 LEU A N 1
ATOM 1648 C CA . LEU A 1 205 ? 48.916 13.545 -54.485 1.00 96.81 205 LEU A CA 1
ATOM 1649 C C . LEU A 1 205 ? 50.119 14.385 -54.917 1.00 96.81 205 LEU A C 1
ATOM 1651 O O . LEU A 1 205 ? 50.476 14.352 -56.091 1.00 96.81 205 LEU A O 1
ATOM 1655 N N . MET A 1 206 ? 50.801 15.052 -53.984 1.00 96.88 206 MET A N 1
ATOM 1656 C CA . MET A 1 206 ? 52.008 15.834 -54.274 1.00 96.88 206 MET A CA 1
ATOM 1657 C C . MET A 1 206 ? 53.119 14.971 -54.889 1.00 96.88 206 MET A C 1
ATOM 1659 O O . MET A 1 206 ? 53.788 15.385 -55.837 1.00 96.88 206 MET A O 1
ATOM 1663 N N . SER A 1 207 ? 53.303 13.743 -54.394 1.00 96.81 207 SER A N 1
ATOM 1664 C CA . SER A 1 207 ? 54.239 12.777 -54.980 1.00 96.81 207 SER A CA 1
ATOM 1665 C C . SER A 1 207 ? 53.861 12.430 -56.426 1.00 96.81 207 SER A C 1
ATOM 1667 O O . SER A 1 207 ? 54.710 12.455 -57.320 1.00 96.81 207 SER A O 1
ATOM 1669 N N . LYS A 1 208 ? 52.570 12.183 -56.690 1.00 95.81 208 LYS A N 1
ATOM 1670 C CA . LYS A 1 208 ? 52.058 11.883 -58.036 1.00 95.81 208 LYS A CA 1
ATOM 1671 C C . LYS A 1 208 ? 52.163 13.068 -58.989 1.00 95.81 208 LYS A C 1
ATOM 1673 O O . LYS A 1 208 ? 52.501 12.869 -60.153 1.00 95.81 208 LYS A O 1
ATOM 1678 N N . GLU A 1 209 ? 51.931 14.287 -58.515 1.00 96.56 209 GLU A N 1
ATOM 1679 C CA . GLU A 1 209 ? 52.137 15.506 -59.298 1.00 96.56 209 GLU A CA 1
ATOM 1680 C C . GLU A 1 209 ? 53.611 15.681 -59.680 1.00 96.56 209 GLU A C 1
ATOM 1682 O O . GLU A 1 209 ? 53.914 15.973 -60.837 1.00 96.56 209 GLU A O 1
ATOM 1687 N N . MET A 1 210 ? 54.542 15.428 -58.755 1.00 96.06 210 MET A N 1
ATOM 1688 C CA . MET A 1 210 ? 55.975 15.444 -59.065 1.00 96.06 210 MET A CA 1
ATOM 1689 C C . MET A 1 210 ? 56.369 14.357 -60.076 1.00 96.06 210 MET A C 1
ATOM 1691 O O . MET A 1 210 ? 57.144 14.630 -60.996 1.00 96.06 210 MET A O 1
ATOM 1695 N N . GLU A 1 211 ? 55.839 13.136 -59.942 1.00 95.62 211 GLU A N 1
ATOM 1696 C CA . GLU A 1 211 ? 56.037 12.058 -60.922 1.00 95.62 211 GLU A CA 1
ATOM 1697 C C . GLU A 1 211 ? 55.510 12.458 -62.311 1.00 95.62 211 GLU A C 1
ATOM 1699 O O . GLU A 1 211 ? 56.213 12.272 -63.307 1.00 95.62 211 GLU A O 1
ATOM 1704 N N . ALA A 1 212 ? 54.312 13.049 -62.379 1.00 95.31 212 ALA A N 1
ATOM 1705 C CA . ALA A 1 212 ? 53.700 13.520 -63.619 1.00 95.31 212 ALA A CA 1
ATOM 1706 C C . ALA A 1 212 ? 54.529 14.633 -64.280 1.00 95.31 212 ALA A C 1
ATOM 1708 O O . ALA A 1 212 ? 54.837 14.540 -65.467 1.00 95.31 212 ALA A O 1
ATOM 1709 N N . GLN A 1 213 ? 54.982 15.627 -63.511 1.00 95.81 213 GLN A N 1
ATOM 1710 C CA . GLN A 1 213 ? 55.875 16.681 -64.010 1.00 95.81 213 GLN A CA 1
ATOM 1711 C C . GLN A 1 213 ? 57.211 16.119 -64.517 1.00 95.81 213 GLN A C 1
ATOM 1713 O O . GLN A 1 213 ? 57.784 16.621 -65.485 1.00 95.81 213 GLN A O 1
ATOM 1718 N N . ASN A 1 214 ? 57.748 15.080 -63.872 1.00 95.69 214 ASN A N 1
ATOM 1719 C CA . ASN A 1 214 ? 58.964 14.425 -64.345 1.00 95.69 214 ASN A CA 1
ATOM 1720 C C . ASN A 1 214 ? 58.719 13.658 -65.656 1.00 95.69 214 ASN A C 1
ATOM 1722 O O . ASN A 1 214 ? 59.537 13.723 -66.575 1.00 95.69 214 ASN A O 1
ATOM 1726 N N . ALA A 1 215 ? 57.581 12.969 -65.773 1.00 94.00 215 ALA A N 1
ATOM 1727 C CA . ALA A 1 215 ? 57.179 12.295 -67.003 1.00 94.00 215 ALA A CA 1
ATOM 1728 C C . ALA A 1 215 ? 56.998 13.286 -68.165 1.00 94.00 215 ALA A C 1
ATOM 1730 O O . ALA A 1 215 ? 57.512 13.030 -69.253 1.00 94.00 215 ALA A O 1
ATOM 1731 N N . GLU A 1 216 ? 56.373 14.440 -67.915 1.00 94.75 216 GLU A N 1
ATOM 1732 C CA . GLU A 1 216 ? 56.228 15.530 -68.887 1.00 94.75 216 GLU A CA 1
ATOM 1733 C C . GLU A 1 216 ? 57.597 16.036 -69.365 1.00 94.75 216 GLU A C 1
ATOM 1735 O O . GLU A 1 216 ? 57.857 16.092 -70.565 1.00 94.75 216 GLU A O 1
ATOM 1740 N N . LYS A 1 217 ? 58.545 16.281 -68.451 1.00 95.56 217 LYS A N 1
ATOM 1741 C CA . LYS A 1 217 ? 59.927 16.650 -68.821 1.00 95.56 217 LYS A CA 1
ATOM 1742 C C . LYS A 1 217 ? 60.611 15.582 -69.679 1.00 95.56 217 LYS A C 1
ATOM 1744 O O . LYS A 1 217 ? 61.351 15.913 -70.608 1.00 95.56 217 LYS A O 1
ATOM 1749 N N . MET A 1 218 ? 60.378 14.302 -69.388 1.00 91.69 218 MET A N 1
ATOM 1750 C CA . MET A 1 218 ? 60.906 13.192 -70.188 1.00 91.69 218 MET A CA 1
ATOM 1751 C C . MET A 1 218 ? 60.236 13.096 -71.564 1.00 91.69 218 MET A C 1
ATOM 1753 O O . MET A 1 218 ? 60.888 12.705 -72.534 1.00 91.69 218 MET A O 1
ATOM 1757 N N . GLU A 1 219 ? 58.955 13.443 -71.674 1.00 92.31 219 GLU A N 1
ATOM 1758 C CA . GLU A 1 219 ? 58.242 13.577 -72.947 1.00 92.31 219 GLU A CA 1
ATOM 1759 C C . GLU A 1 219 ? 58.764 14.743 -73.769 1.00 92.31 219 GLU A C 1
ATOM 1761 O O . GLU A 1 219 ? 59.102 14.540 -74.932 1.00 92.31 219 GLU A O 1
ATOM 1766 N N . GLU A 1 220 ? 58.937 15.921 -73.174 1.00 93.50 220 GLU A N 1
ATOM 1767 C CA . GLU A 1 220 ? 59.560 17.062 -73.843 1.00 93.50 220 GLU A CA 1
ATOM 1768 C C . GLU A 1 220 ? 60.966 16.724 -74.337 1.00 93.50 220 GLU A C 1
ATOM 1770 O O . GLU A 1 220 ? 61.338 17.064 -75.460 1.00 93.50 220 GLU A O 1
ATOM 1775 N N . TRP A 1 221 ? 61.768 16.043 -73.515 1.00 93.56 221 TRP A N 1
ATOM 1776 C CA . TRP A 1 221 ? 63.105 15.615 -73.909 1.00 93.56 221 TRP A CA 1
ATOM 1777 C C . TRP A 1 221 ? 63.057 14.639 -75.090 1.00 93.56 221 TRP A C 1
ATOM 1779 O O . TRP A 1 221 ? 63.792 14.828 -76.062 1.00 93.56 221 TRP A O 1
ATOM 1789 N N . ARG A 1 222 ? 62.153 13.648 -75.061 1.00 92.69 222 ARG A N 1
ATOM 1790 C CA . ARG A 1 222 ? 61.918 12.732 -76.192 1.00 92.69 222 ARG A CA 1
ATOM 1791 C C . ARG A 1 222 ? 61.460 13.482 -77.440 1.00 92.69 222 ARG A C 1
ATOM 1793 O O . ARG A 1 222 ? 62.012 13.245 -78.508 1.00 92.69 222 ARG A O 1
ATOM 1800 N N . ALA A 1 223 ? 60.525 14.418 -77.307 1.00 92.12 223 ALA A N 1
ATOM 1801 C CA . ALA A 1 223 ? 60.028 15.239 -78.405 1.00 92.12 223 ALA A CA 1
ATOM 1802 C C . ALA A 1 223 ? 61.138 16.110 -79.010 1.00 92.12 223 ALA A C 1
ATOM 1804 O O . ALA A 1 223 ? 61.246 16.193 -80.230 1.00 92.12 223 ALA A O 1
ATOM 1805 N N . ARG A 1 224 ? 62.023 16.697 -78.191 1.00 90.38 224 ARG A N 1
ATOM 1806 C CA . ARG A 1 224 ? 63.212 17.430 -78.668 1.00 90.38 224 ARG A CA 1
ATOM 1807 C C . ARG A 1 224 ? 64.184 16.513 -79.413 1.00 90.38 224 ARG A C 1
ATOM 1809 O O . ARG A 1 224 ? 64.688 16.899 -80.464 1.00 90.38 224 ARG A O 1
ATOM 1816 N N . GLN A 1 225 ? 64.431 15.302 -78.909 1.00 90.31 225 GLN A N 1
ATOM 1817 C CA . GLN A 1 225 ? 65.275 14.308 -79.586 1.00 90.31 225 GLN A CA 1
ATOM 1818 C C . GLN A 1 225 ? 64.665 13.845 -80.913 1.00 90.31 225 GLN A C 1
ATOM 1820 O O . GLN A 1 225 ? 65.371 13.731 -81.912 1.00 90.31 225 GLN A O 1
ATOM 1825 N N . GLU A 1 226 ? 63.357 13.596 -80.948 1.00 88.00 226 GLU A N 1
ATOM 1826 C CA . GLU A 1 226 ? 62.638 13.244 -82.170 1.00 88.00 226 GLU A CA 1
ATOM 1827 C C . GLU A 1 226 ? 62.589 14.394 -83.168 1.00 88.00 226 GLU A C 1
ATOM 1829 O O . GLU A 1 226 ? 62.787 14.140 -84.349 1.00 88.00 226 GLU A O 1
ATOM 1834 N N . SER A 1 227 ? 62.373 15.635 -82.722 1.00 85.06 227 SER A N 1
ATOM 1835 C CA . SER A 1 22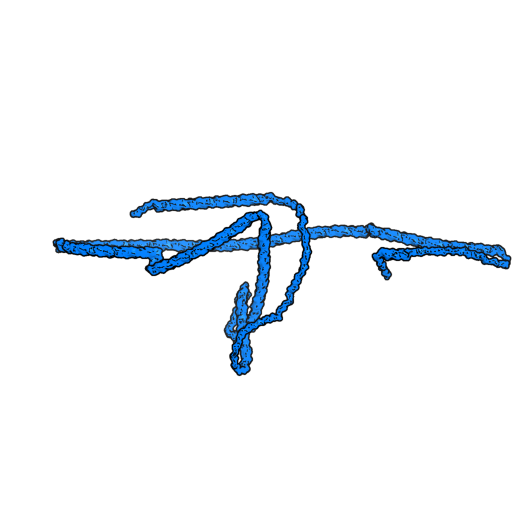7 ? 62.464 16.820 -83.581 1.00 85.06 227 SER A CA 1
ATOM 1836 C C . SER A 1 227 ? 63.862 16.926 -84.165 1.00 85.06 227 SER A C 1
ATOM 1838 O O . SER A 1 227 ? 63.993 16.963 -85.373 1.00 85.06 227 SER A O 1
ATOM 1840 N N . SER A 1 228 ? 64.915 16.829 -83.347 1.00 81.88 228 SER A N 1
ATOM 1841 C CA . SER A 1 228 ? 66.295 16.870 -83.842 1.00 81.88 228 SER A CA 1
ATOM 1842 C C . SER A 1 228 ? 66.604 15.732 -84.825 1.00 81.88 228 SER A C 1
ATOM 1844 O O . SER A 1 228 ? 67.283 15.952 -85.827 1.00 81.88 228 SER A O 1
ATOM 1846 N N . ARG A 1 229 ? 66.071 14.524 -84.594 1.00 85.44 229 ARG A N 1
ATOM 1847 C CA . ARG A 1 229 ? 66.161 13.403 -85.543 1.00 85.44 229 ARG A CA 1
ATOM 1848 C C . ARG A 1 229 ? 65.376 13.657 -86.828 1.00 85.44 229 ARG A C 1
ATOM 1850 O O . ARG A 1 229 ? 65.884 13.311 -87.887 1.00 85.44 229 ARG A O 1
ATOM 1857 N N . LYS A 1 230 ? 64.170 14.226 -86.744 1.00 80.25 230 LYS A N 1
ATOM 1858 C CA . LYS A 1 230 ? 63.342 14.602 -87.900 1.00 80.25 230 LYS A CA 1
ATOM 1859 C C . LYS A 1 230 ? 64.004 15.714 -88.697 1.00 80.25 230 LYS A C 1
ATOM 1861 O O . LYS A 1 230 ? 64.194 15.521 -89.881 1.00 80.25 230 LYS A O 1
ATOM 1866 N N . ASP A 1 231 ? 64.472 16.777 -88.056 1.00 76.81 231 ASP A N 1
ATOM 1867 C CA . ASP A 1 231 ? 65.221 17.868 -88.684 1.00 76.81 231 ASP A CA 1
ATOM 1868 C C . ASP A 1 231 ? 66.479 17.331 -89.387 1.00 76.81 231 ASP A C 1
ATOM 1870 O O . ASP A 1 231 ? 66.778 17.704 -90.519 1.00 76.81 231 ASP A O 1
ATOM 1874 N N . PHE A 1 232 ? 67.193 16.385 -88.762 1.00 73.25 232 PHE A N 1
ATOM 1875 C CA . PHE A 1 232 ? 68.317 15.686 -89.390 1.00 73.25 232 PHE A CA 1
ATOM 1876 C C . PHE A 1 232 ? 67.880 14.803 -90.572 1.00 73.25 232 PHE A C 1
ATOM 1878 O O . PHE A 1 232 ? 68.542 14.771 -91.607 1.00 73.25 232 PHE A O 1
ATOM 1885 N N . GLN A 1 233 ? 66.761 14.087 -90.450 1.00 71.38 233 GLN A N 1
ATOM 1886 C CA . GLN A 1 233 ? 66.228 13.226 -91.504 1.00 71.38 233 GLN A CA 1
ATOM 1887 C C . GLN A 1 233 ? 65.687 14.032 -92.692 1.00 71.38 233 GLN A C 1
ATOM 1889 O O . GLN A 1 233 ? 65.934 13.638 -93.830 1.00 71.38 233 GLN A O 1
ATOM 1894 N N . ASP A 1 234 ? 65.028 15.160 -92.440 1.00 64.44 234 ASP A N 1
ATOM 1895 C CA . ASP A 1 234 ? 64.519 16.116 -93.424 1.00 64.44 234 ASP A CA 1
ATOM 1896 C C . ASP A 1 234 ? 65.677 16.858 -94.111 1.00 64.44 234 ASP A C 1
ATOM 1898 O O . ASP A 1 234 ? 65.640 17.055 -95.326 1.00 64.44 234 ASP A O 1
ATOM 1902 N N . ALA A 1 235 ? 66.768 17.153 -93.391 1.00 61.66 235 ALA A N 1
ATOM 1903 C CA . ALA A 1 235 ? 68.019 17.632 -93.984 1.00 61.66 235 ALA A CA 1
ATOM 1904 C C . ALA A 1 235 ? 68.690 16.587 -94.902 1.00 61.66 235 ALA A C 1
ATOM 1906 O O . ALA A 1 235 ? 69.336 16.961 -95.880 1.00 61.66 235 ALA A O 1
ATOM 1907 N N . ILE A 1 236 ? 68.522 15.284 -94.629 1.00 58.81 236 ILE A N 1
ATOM 1908 C CA . ILE A 1 236 ? 69.012 14.191 -95.493 1.00 58.81 236 ILE A CA 1
ATOM 1909 C C . ILE A 1 236 ? 68.067 13.919 -96.676 1.00 58.81 236 ILE A C 1
ATOM 1911 O O . ILE A 1 236 ? 68.535 13.577 -97.760 1.00 58.81 236 ILE A O 1
ATOM 1915 N N . HIS A 1 237 ? 66.749 14.043 -96.493 1.00 54.94 237 HIS A N 1
ATOM 1916 C CA . HIS A 1 237 ? 65.735 13.590 -97.459 1.00 54.94 237 HIS A CA 1
ATOM 1917 C C . HIS A 1 237 ? 65.117 14.697 -98.317 1.00 54.94 237 HIS A C 1
ATOM 1919 O O . HIS A 1 237 ? 64.126 14.415 -98.987 1.00 54.94 237 HIS A O 1
ATOM 1925 N N . GLY A 1 238 ? 65.693 15.907 -98.313 1.00 45.59 238 GLY A N 1
ATOM 1926 C CA . GLY A 1 238 ? 65.402 17.023 -99.221 1.00 45.59 238 GLY A CA 1
ATOM 1927 C C . GLY A 1 238 ? 64.169 16.849 -100.114 1.00 45.59 238 GLY A C 1
ATOM 1928 O O . GLY A 1 238 ? 64.281 16.323 -101.216 1.00 45.59 238 GLY A O 1
ATOM 1929 N N . GLY A 1 239 ? 63.014 17.285 -99.599 1.00 49.28 239 GLY A N 1
ATOM 1930 C CA . GLY A 1 239 ? 61.767 17.562 -100.320 1.00 49.28 239 GLY A CA 1
ATOM 1931 C C . GLY A 1 239 ? 61.387 16.619 -101.466 1.00 49.28 239 GLY A C 1
ATOM 1932 O O . GLY A 1 239 ? 61.694 16.901 -102.618 1.00 49.28 239 GLY A O 1
ATOM 1933 N N . ASN A 1 240 ? 60.582 15.591 -101.182 1.00 42.88 240 ASN A N 1
ATOM 1934 C CA . ASN A 1 240 ? 59.800 14.879 -102.201 1.00 42.88 240 ASN A CA 1
ATOM 1935 C C . ASN A 1 240 ? 58.324 14.832 -101.783 1.00 42.88 240 ASN A C 1
ATOM 1937 O O . ASN A 1 240 ? 57.837 13.858 -101.204 1.00 42.88 240 ASN A O 1
ATOM 1941 N N . ASP A 1 241 ? 57.635 15.939 -102.065 1.00 53.75 241 ASP A N 1
ATOM 1942 C CA . ASP A 1 241 ? 56.305 16.286 -101.546 1.00 53.75 241 ASP A CA 1
ATOM 1943 C C . ASP A 1 241 ? 55.133 15.891 -102.464 1.00 53.75 241 ASP A C 1
ATOM 1945 O O . ASP A 1 241 ? 53.995 16.266 -102.229 1.00 53.75 241 ASP A O 1
ATOM 1949 N N . THR A 1 242 ? 55.356 15.098 -103.516 1.00 52.94 242 THR A N 1
ATOM 1950 C CA . THR A 1 242 ? 54.304 14.832 -104.521 1.00 52.94 242 THR A CA 1
ATOM 1951 C C . THR A 1 242 ? 53.720 13.417 -104.474 1.00 52.94 242 THR A C 1
ATOM 1953 O O . THR A 1 242 ? 52.590 13.201 -104.911 1.00 52.94 242 THR A O 1
ATOM 1956 N N . GLU A 1 243 ? 54.411 12.443 -103.869 1.00 47.78 243 GLU A N 1
ATOM 1957 C CA . GLU A 1 243 ? 53.890 11.069 -103.719 1.00 47.78 243 GLU A CA 1
ATOM 1958 C C . GLU A 1 243 ? 53.135 10.849 -102.389 1.00 47.78 243 GLU A C 1
ATOM 1960 O O . GLU A 1 243 ? 52.302 9.942 -102.270 1.00 47.78 243 GLU A O 1
ATOM 1965 N N . ARG A 1 244 ? 53.384 11.704 -101.382 1.00 52.44 244 ARG A N 1
ATOM 1966 C CA . ARG A 1 244 ? 52.660 11.711 -100.097 1.00 52.44 244 ARG A CA 1
ATOM 1967 C C . ARG A 1 244 ? 51.208 12.161 -100.264 1.00 52.44 244 ARG A C 1
ATOM 1969 O O . ARG A 1 244 ? 50.320 11.532 -99.686 1.00 52.44 244 ARG A O 1
ATOM 1976 N N . ASP A 1 245 ? 50.955 13.149 -101.118 1.00 51.81 245 ASP A N 1
ATOM 1977 C CA . ASP A 1 245 ? 49.622 13.725 -101.337 1.00 51.81 245 ASP A CA 1
ATOM 1978 C C . ASP A 1 245 ? 48.631 12.755 -102.002 1.00 51.81 245 ASP A C 1
ATOM 1980 O O . ASP A 1 245 ? 47.448 12.710 -101.646 1.00 51.81 245 ASP A O 1
ATOM 1984 N N . LEU A 1 246 ? 49.110 11.874 -102.886 1.00 56.44 246 LEU A N 1
ATOM 1985 C CA . LEU A 1 246 ? 48.284 10.825 -103.499 1.00 56.44 246 LEU A CA 1
ATOM 1986 C C . LEU A 1 246 ? 47.948 9.683 -102.524 1.00 56.44 246 LEU A C 1
ATOM 1988 O O . LEU A 1 246 ? 46.854 9.111 -102.587 1.00 56.44 246 LEU A O 1
ATOM 1992 N N . LYS A 1 247 ? 48.845 9.371 -101.577 1.00 57.69 247 LYS A N 1
ATOM 1993 C CA . LYS A 1 247 ? 48.565 8.417 -100.487 1.00 57.69 247 LYS A CA 1
ATOM 1994 C C . LYS A 1 247 ? 47.619 9.032 -99.446 1.00 57.69 247 LYS A C 1
ATOM 1996 O O . LYS A 1 247 ? 46.727 8.335 -98.968 1.00 57.69 247 LYS A O 1
ATOM 2001 N N . LEU A 1 248 ? 47.726 10.336 -99.182 1.00 57.94 248 LEU A N 1
ATOM 2002 C CA . LEU A 1 248 ? 46.818 11.107 -98.322 1.00 57.94 248 LEU A CA 1
ATOM 2003 C C . LEU A 1 248 ? 45.373 11.125 -98.837 1.00 57.94 248 LEU A C 1
ATOM 2005 O O . LEU A 1 248 ? 44.449 11.031 -98.034 1.00 57.94 248 LEU A O 1
ATOM 2009 N N . LEU A 1 249 ? 45.147 11.182 -100.154 1.00 58.16 249 LEU A N 1
ATOM 2010 C CA . LEU A 1 249 ? 43.798 11.100 -100.735 1.00 58.16 249 LEU A CA 1
ATOM 2011 C C . LEU A 1 249 ? 43.148 9.720 -100.533 1.00 58.16 249 LEU A C 1
ATOM 2013 O O . LEU A 1 249 ? 41.993 9.652 -100.112 1.00 58.16 249 LEU A O 1
ATOM 2017 N N . LYS A 1 250 ? 43.899 8.626 -100.722 1.00 61.91 250 LYS A N 1
ATOM 2018 C CA . LYS A 1 250 ? 43.414 7.262 -100.422 1.00 61.91 250 LYS A CA 1
ATOM 2019 C C . LYS A 1 250 ? 43.206 7.025 -98.921 1.00 61.91 250 LYS A C 1
ATOM 2021 O O . LYS A 1 250 ? 42.278 6.313 -98.539 1.00 61.91 250 LYS A O 1
ATOM 2026 N N . ILE A 1 251 ? 44.033 7.634 -98.067 1.00 62.94 251 ILE A N 1
ATOM 2027 C CA . ILE A 1 251 ? 43.848 7.611 -96.609 1.00 62.94 251 ILE A CA 1
ATOM 2028 C C . ILE A 1 251 ? 42.593 8.399 -96.221 1.00 62.94 251 ILE A C 1
ATOM 2030 O O . ILE A 1 251 ? 41.795 7.874 -95.458 1.00 62.94 251 ILE A O 1
ATOM 2034 N N . LYS A 1 252 ? 42.341 9.580 -96.801 1.00 66.25 252 LYS A N 1
ATOM 2035 C CA . LYS A 1 252 ? 41.135 10.389 -96.529 1.00 66.25 252 LYS A CA 1
ATOM 2036 C C . LYS A 1 252 ? 39.831 9.667 -96.874 1.00 66.25 252 LYS A C 1
ATOM 2038 O O . LYS A 1 252 ? 38.818 9.876 -96.207 1.00 66.25 252 LYS A O 1
ATOM 2043 N N . GLU A 1 253 ? 39.830 8.826 -97.903 1.00 66.12 253 GLU A N 1
ATOM 2044 C CA . GLU A 1 253 ? 38.651 8.046 -98.296 1.00 66.12 253 GLU A CA 1
ATOM 2045 C C . GLU A 1 253 ? 38.407 6.871 -97.335 1.00 66.12 253 GLU A C 1
ATOM 2047 O O . GLU A 1 253 ? 37.305 6.735 -96.798 1.00 66.12 253 GLU A O 1
ATOM 2052 N N . LYS A 1 254 ? 39.466 6.132 -96.964 1.00 66.31 254 LYS A N 1
ATOM 2053 C CA . LYS A 1 254 ? 39.398 5.132 -95.881 1.00 66.31 254 LYS A CA 1
ATOM 2054 C C . LYS A 1 254 ? 39.087 5.745 -94.515 1.00 66.31 254 LYS A C 1
ATOM 2056 O O . LYS A 1 254 ? 38.418 5.120 -93.699 1.00 66.31 254 LYS A O 1
ATOM 2061 N N . GLU A 1 255 ? 39.520 6.973 -94.255 1.00 66.88 255 GLU A N 1
ATOM 2062 C CA . GLU A 1 255 ? 39.181 7.723 -93.047 1.00 66.88 255 GLU A CA 1
ATOM 2063 C C . GLU A 1 255 ? 37.703 8.086 -93.002 1.00 66.88 255 GLU A C 1
ATOM 2065 O O . GLU A 1 255 ? 37.131 8.063 -91.918 1.00 66.88 255 GLU A O 1
ATOM 2070 N N . LYS A 1 256 ? 37.064 8.402 -94.137 1.00 70.44 256 LYS A N 1
ATOM 2071 C CA . LYS A 1 256 ? 35.614 8.648 -94.182 1.00 70.44 256 LYS A CA 1
ATOM 2072 C C . LYS A 1 256 ? 34.830 7.377 -93.859 1.00 70.44 256 LYS A C 1
ATOM 2074 O O . LYS A 1 256 ? 33.919 7.440 -93.035 1.00 70.44 256 LYS A O 1
ATOM 2079 N N . GLU A 1 257 ? 35.218 6.231 -94.415 1.00 73.00 257 GLU A N 1
ATOM 2080 C CA . GLU A 1 257 ? 34.604 4.934 -94.086 1.00 73.00 257 GLU A CA 1
ATOM 2081 C C . GLU A 1 257 ? 34.836 4.550 -92.616 1.00 73.00 257 GLU A C 1
ATOM 2083 O O . GLU A 1 257 ? 33.891 4.218 -91.896 1.00 73.00 257 GLU A O 1
ATOM 2088 N N . LEU A 1 258 ? 36.067 4.713 -92.118 1.00 72.50 258 LEU A N 1
ATOM 2089 C CA . LEU A 1 258 ? 36.403 4.518 -90.706 1.00 72.50 258 LEU A CA 1
ATOM 2090 C C . LEU A 1 258 ? 35.703 5.515 -89.783 1.00 72.50 258 LEU A C 1
ATOM 2092 O O . LEU A 1 258 ? 35.502 5.199 -88.617 1.00 72.50 258 LEU A O 1
ATOM 2096 N N . ARG A 1 259 ? 35.339 6.711 -90.253 1.00 76.69 259 ARG A N 1
ATOM 2097 C CA . ARG A 1 259 ? 34.600 7.716 -89.473 1.00 76.69 259 ARG A CA 1
ATOM 2098 C C . ARG A 1 259 ? 33.126 7.348 -89.350 1.00 76.69 259 ARG A C 1
ATOM 2100 O O . ARG A 1 259 ? 32.539 7.574 -88.299 1.00 76.69 259 ARG A O 1
ATOM 2107 N N . VAL A 1 260 ? 32.535 6.747 -90.383 1.00 78.31 260 VAL A N 1
ATOM 2108 C CA . VAL A 1 260 ? 31.168 6.203 -90.311 1.00 78.31 260 VAL A CA 1
ATOM 2109 C C . VAL A 1 260 ? 31.125 4.977 -89.397 1.00 78.31 260 VAL A C 1
ATOM 2111 O O . VAL A 1 260 ? 30.247 4.892 -88.539 1.00 78.31 260 VAL A O 1
ATOM 2114 N N . LEU A 1 261 ? 32.103 4.071 -89.510 1.00 76.25 261 LEU A N 1
ATOM 2115 C CA . LEU A 1 261 ? 32.251 2.953 -88.574 1.00 76.25 261 LEU A CA 1
ATOM 2116 C C . LEU A 1 261 ? 32.517 3.436 -87.142 1.00 76.25 261 LEU A C 1
ATOM 2118 O O . LEU A 1 261 ? 31.840 2.953 -86.240 1.00 76.25 261 LEU A O 1
ATOM 2122 N N . ARG A 1 262 ? 33.398 4.431 -86.944 1.00 79.50 262 ARG A N 1
ATOM 2123 C CA . ARG A 1 262 ? 33.665 5.036 -85.627 1.00 79.50 262 ARG A CA 1
ATOM 2124 C C . ARG A 1 262 ? 32.433 5.669 -85.015 1.00 79.50 262 ARG A C 1
ATOM 2126 O O . ARG A 1 262 ? 32.141 5.374 -83.871 1.00 79.50 262 ARG A O 1
ATOM 2133 N N . ARG A 1 263 ? 31.652 6.438 -85.776 1.00 79.25 263 ARG A N 1
ATOM 2134 C CA . ARG A 1 263 ? 30.381 6.988 -85.280 1.00 79.25 263 ARG A CA 1
ATOM 2135 C C . ARG A 1 263 ? 29.392 5.893 -84.893 1.00 79.25 263 ARG A C 1
ATOM 2137 O O . ARG A 1 263 ? 28.661 6.043 -83.924 1.00 79.25 263 ARG A O 1
ATOM 2144 N N . ARG A 1 264 ? 29.350 4.781 -85.635 1.00 78.00 264 ARG A N 1
ATOM 2145 C CA . ARG A 1 264 ? 28.476 3.648 -85.300 1.00 78.00 264 ARG A CA 1
ATOM 2146 C C . ARG A 1 264 ? 28.956 2.899 -84.056 1.00 78.00 264 ARG A C 1
ATOM 2148 O O . ARG A 1 264 ? 28.114 2.441 -83.289 1.00 78.00 264 ARG A O 1
ATOM 2155 N N . THR A 1 265 ? 30.265 2.755 -83.859 1.00 77.31 265 THR A N 1
ATOM 2156 C CA . THR A 1 265 ? 30.819 2.182 -82.628 1.00 77.31 265 THR A CA 1
ATOM 2157 C C . THR A 1 265 ? 30.660 3.138 -81.455 1.00 77.31 265 THR A C 1
ATOM 2159 O O . THR A 1 265 ? 30.190 2.682 -80.433 1.00 77.31 265 THR A O 1
ATOM 2162 N N . GLU A 1 266 ? 30.903 4.439 -81.626 1.00 79.75 266 GLU A N 1
ATOM 2163 C CA . GLU A 1 266 ? 30.684 5.487 -80.615 1.00 79.75 266 GLU A CA 1
ATOM 2164 C C . GLU A 1 266 ? 29.223 5.547 -80.172 1.00 79.75 266 GLU A C 1
ATOM 2166 O O . GLU A 1 266 ? 28.938 5.633 -78.991 1.00 79.75 266 GLU A O 1
ATOM 2171 N N . MET A 1 267 ? 28.261 5.436 -81.092 1.00 76.75 267 MET A N 1
ATOM 2172 C CA . MET A 1 267 ? 26.844 5.374 -80.713 1.00 76.75 267 MET A CA 1
ATOM 2173 C C . MET A 1 267 ? 26.501 4.098 -79.930 1.00 76.75 267 MET A C 1
ATOM 2175 O O . MET A 1 267 ? 25.626 4.126 -79.069 1.00 76.75 267 MET A O 1
ATOM 2179 N N . LYS A 1 268 ? 27.173 2.975 -80.216 1.00 76.69 268 LYS A N 1
ATOM 2180 C CA . LYS A 1 268 ? 26.996 1.731 -79.454 1.00 76.69 268 LYS A CA 1
ATOM 2181 C C . LYS A 1 268 ? 27.680 1.798 -78.091 1.00 76.69 268 LYS A C 1
ATOM 2183 O O . LYS A 1 268 ? 27.049 1.394 -77.124 1.00 76.69 268 LYS A O 1
ATOM 2188 N N . THR A 1 269 ? 28.899 2.328 -78.013 1.00 77.69 269 THR A N 1
ATOM 2189 C CA . THR A 1 269 ? 29.621 2.514 -76.750 1.00 77.69 269 THR A CA 1
ATOM 2190 C C . THR A 1 269 ? 28.903 3.537 -75.893 1.00 77.69 269 THR A C 1
ATOM 2192 O O . THR A 1 269 ? 28.541 3.192 -74.792 1.00 77.69 269 THR A O 1
ATOM 2195 N N . ASN A 1 270 ? 28.493 4.694 -76.420 1.00 78.75 270 ASN A N 1
ATOM 2196 C CA . ASN A 1 270 ? 27.720 5.677 -75.652 1.00 78.75 270 ASN A CA 1
ATOM 2197 C C . ASN A 1 270 ? 26.386 5.109 -75.136 1.00 78.75 270 ASN A C 1
ATOM 2199 O O . ASN A 1 270 ? 25.927 5.485 -74.061 1.00 78.75 270 ASN A O 1
ATOM 2203 N N . CYS A 1 271 ? 25.735 4.215 -75.890 1.00 77.12 271 CYS A N 1
ATOM 2204 C CA . CYS A 1 271 ? 24.538 3.527 -75.404 1.00 77.12 271 CYS A CA 1
ATOM 2205 C C . CYS A 1 271 ? 24.873 2.519 -74.292 1.00 77.12 271 CYS A C 1
ATOM 2207 O O . CYS A 1 271 ? 24.092 2.387 -73.354 1.00 77.12 271 CYS A O 1
ATOM 2209 N N . GLN A 1 272 ? 26.009 1.822 -74.388 1.00 76.19 272 GLN A N 1
ATOM 2210 C CA . GLN A 1 272 ? 26.505 0.919 -73.346 1.00 76.19 272 GLN A CA 1
ATOM 2211 C C . GLN A 1 272 ? 26.931 1.703 -72.101 1.00 76.19 272 GLN A C 1
ATOM 2213 O O . GLN A 1 272 ? 26.409 1.424 -71.028 1.00 76.19 272 GLN A O 1
ATOM 2218 N N . ASP A 1 273 ? 27.733 2.752 -72.259 1.00 78.25 273 ASP A N 1
ATOM 2219 C CA . ASP A 1 273 ? 28.161 3.685 -71.219 1.00 78.25 273 ASP A CA 1
ATOM 2220 C C . ASP A 1 273 ? 26.949 4.311 -70.521 1.00 78.25 273 ASP A C 1
ATOM 2222 O O . ASP A 1 273 ? 26.893 4.345 -69.302 1.00 78.25 273 ASP A O 1
ATOM 2226 N N . SER A 1 274 ? 25.902 4.703 -71.259 1.00 82.62 274 SER A N 1
ATOM 2227 C CA . SER A 1 274 ? 24.665 5.208 -70.650 1.00 82.62 274 SER A CA 1
ATOM 2228 C C . SER A 1 274 ? 23.944 4.147 -69.809 1.00 82.62 274 SER A C 1
ATOM 2230 O O . SER A 1 274 ? 23.412 4.470 -68.745 1.00 82.62 274 SER A O 1
ATOM 2232 N N . THR A 1 275 ? 23.910 2.884 -70.249 1.00 79.19 275 THR A N 1
ATOM 2233 C CA . THR A 1 275 ? 23.332 1.795 -69.444 1.00 79.19 275 THR A CA 1
ATOM 2234 C C . THR A 1 275 ? 24.211 1.417 -68.252 1.00 79.19 275 THR A C 1
ATOM 2236 O O . THR A 1 275 ? 23.681 1.100 -67.186 1.00 79.19 275 THR A O 1
ATOM 2239 N N . GLU A 1 276 ? 25.532 1.507 -68.395 1.00 82.25 276 GLU A N 1
ATOM 2240 C CA . GLU A 1 276 ? 26.505 1.288 -67.326 1.00 82.25 276 GLU A CA 1
ATOM 2241 C C . GLU A 1 276 ? 26.466 2.420 -66.299 1.00 82.25 276 GLU A C 1
ATOM 2243 O O . GLU A 1 276 ? 26.483 2.135 -65.108 1.00 82.25 276 GLU A O 1
ATOM 2248 N N . ASP A 1 277 ? 26.285 3.672 -66.716 1.00 83.62 277 ASP A N 1
ATOM 2249 C CA . ASP A 1 277 ? 26.093 4.834 -65.846 1.00 83.62 277 ASP A CA 1
ATOM 2250 C C . ASP A 1 277 ? 24.795 4.720 -65.047 1.00 83.62 277 ASP A C 1
ATOM 2252 O O . ASP A 1 277 ? 24.769 4.995 -63.846 1.00 83.62 277 ASP A O 1
ATOM 2256 N N . ILE A 1 278 ? 23.700 4.276 -65.676 1.00 82.25 278 ILE A N 1
ATOM 2257 C CA . ILE A 1 278 ? 22.446 3.990 -64.966 1.00 82.25 278 ILE A CA 1
ATOM 2258 C C . ILE A 1 278 ? 22.674 2.868 -63.947 1.00 82.25 278 ILE A C 1
ATOM 2260 O O . ILE A 1 278 ? 22.278 3.002 -62.788 1.00 82.25 278 ILE A O 1
ATOM 2264 N N . PHE A 1 279 ? 23.362 1.792 -64.333 1.00 77.81 279 PHE A N 1
ATOM 2265 C CA . PHE A 1 279 ? 23.676 0.688 -63.429 1.00 77.81 279 PHE A CA 1
ATOM 2266 C C . PHE A 1 279 ? 24.612 1.114 -62.286 1.00 77.81 279 PHE A C 1
ATOM 2268 O O . PHE A 1 279 ? 24.389 0.736 -61.137 1.00 77.81 279 PHE A O 1
ATOM 2275 N N . TYR A 1 280 ? 25.605 1.961 -62.558 1.00 80.62 280 TYR A N 1
ATOM 2276 C CA . TYR A 1 280 ? 26.549 2.496 -61.580 1.00 80.62 280 TYR A CA 1
ATOM 2277 C C . TYR A 1 280 ? 25.868 3.462 -60.612 1.00 80.62 280 TYR A C 1
ATOM 2279 O O . TYR A 1 280 ? 26.098 3.397 -59.405 1.00 80.62 280 TYR A O 1
ATOM 2287 N N . ASN A 1 281 ? 24.967 4.313 -61.106 1.00 81.25 281 ASN A N 1
ATOM 2288 C CA . ASN A 1 281 ? 24.149 5.189 -60.271 1.00 81.25 281 ASN A CA 1
ATOM 2289 C C . ASN A 1 281 ? 23.229 4.381 -59.350 1.00 81.25 281 ASN A C 1
ATOM 2291 O O . ASN A 1 281 ? 23.133 4.688 -58.160 1.00 81.25 281 ASN A O 1
ATOM 2295 N N . ILE A 1 282 ? 22.612 3.308 -59.854 1.00 73.88 282 ILE A N 1
ATOM 2296 C CA . ILE A 1 282 ? 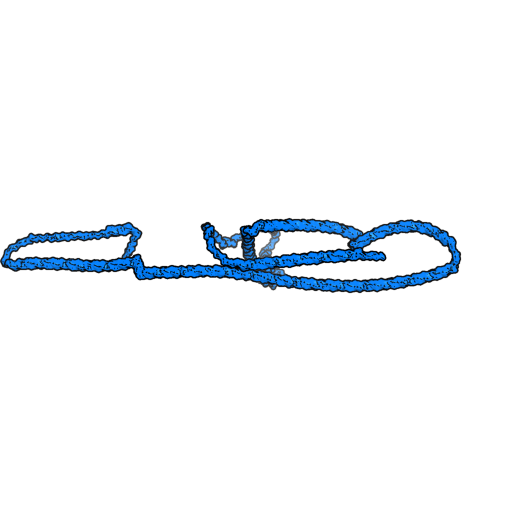21.802 2.409 -59.025 1.00 73.88 282 ILE A CA 1
ATOM 2297 C C . ILE A 1 282 ? 22.687 1.669 -58.013 1.00 73.88 282 ILE A C 1
ATOM 2299 O O . ILE A 1 282 ? 22.338 1.619 -56.833 1.00 73.88 282 ILE A O 1
ATOM 2303 N N . LYS A 1 283 ? 23.859 1.167 -58.416 1.00 79.25 283 LYS A N 1
ATOM 2304 C CA . LYS A 1 283 ? 24.845 0.531 -57.528 1.00 79.25 283 LYS A CA 1
ATOM 2305 C C . LYS A 1 283 ? 25.318 1.475 -56.422 1.00 79.25 283 LYS A C 1
ATOM 2307 O O . LYS A 1 283 ? 25.348 1.079 -55.262 1.00 79.25 283 LYS A O 1
ATOM 2312 N N . ARG A 1 284 ? 25.613 2.736 -56.741 1.00 77.81 284 ARG A N 1
ATOM 2313 C CA . ARG A 1 284 ? 26.009 3.765 -55.767 1.00 77.81 284 ARG A CA 1
ATOM 2314 C C . ARG A 1 284 ? 24.874 4.116 -54.803 1.00 77.81 284 ARG A C 1
ATOM 2316 O O . ARG A 1 284 ? 25.132 4.313 -53.621 1.00 77.81 284 ARG A O 1
ATOM 2323 N N . ALA A 1 285 ? 23.638 4.192 -55.292 1.00 75.81 285 ALA A N 1
ATOM 2324 C CA . ALA A 1 285 ? 22.476 4.537 -54.474 1.00 75.81 285 ALA A CA 1
ATOM 2325 C C . ALA A 1 285 ? 21.989 3.379 -53.585 1.00 75.81 285 ALA A C 1
ATOM 2327 O O . ALA A 1 285 ? 21.446 3.622 -52.511 1.00 75.81 285 ALA A O 1
ATOM 2328 N N . THR A 1 286 ? 22.158 2.127 -54.025 1.00 69.50 286 THR A N 1
ATOM 2329 C CA . THR A 1 286 ? 21.597 0.938 -53.351 1.00 69.50 286 THR A CA 1
ATOM 2330 C C . THR A 1 286 ? 22.643 0.015 -52.719 1.00 69.50 286 THR A C 1
ATOM 2332 O O . THR A 1 286 ? 22.279 -0.857 -51.932 1.00 69.50 286 THR A O 1
ATOM 2335 N N . GLY A 1 287 ? 23.932 0.195 -53.027 1.00 74.88 287 GLY A N 1
ATOM 2336 C CA . GLY A 1 287 ? 25.040 -0.614 -52.500 1.00 74.88 287 GLY A CA 1
ATOM 2337 C C . GLY A 1 287 ? 25.100 -2.046 -53.043 1.00 74.88 287 GLY A C 1
ATOM 2338 O O . GLY A 1 287 ? 25.745 -2.898 -52.442 1.00 74.88 287 GLY A O 1
ATOM 2339 N N . VAL A 1 288 ? 24.395 -2.329 -54.138 1.00 76.94 288 VAL A N 1
ATOM 2340 C CA . VAL A 1 288 ? 24.223 -3.675 -54.698 1.00 76.94 288 VAL A CA 1
ATOM 2341 C C . VAL A 1 288 ? 25.296 -3.984 -55.743 1.00 76.94 288 VAL A C 1
ATOM 2343 O O . VAL A 1 288 ? 25.541 -3.173 -56.635 1.00 76.94 288 VAL A O 1
ATOM 2346 N N . ASN A 1 289 ? 25.925 -5.160 -55.668 1.00 76.25 289 ASN A N 1
ATOM 2347 C CA . ASN A 1 289 ? 27.066 -5.508 -56.521 1.00 76.25 289 ASN A CA 1
ATOM 2348 C C . ASN A 1 289 ? 26.702 -6.317 -57.775 1.00 76.25 289 ASN A C 1
ATOM 2350 O O . ASN A 1 289 ? 27.507 -6.344 -58.707 1.00 76.25 289 ASN A O 1
ATOM 2354 N N . SER A 1 290 ? 25.512 -6.925 -57.821 1.00 81.00 290 SER A N 1
ATOM 2355 C CA . SER A 1 290 ? 25.007 -7.722 -58.950 1.00 81.00 290 SER A CA 1
ATOM 2356 C C . SER A 1 290 ? 23.555 -7.371 -59.295 1.00 81.00 290 SER A C 1
ATOM 2358 O O . SER A 1 290 ? 22.769 -7.012 -58.424 1.00 81.00 290 SER A O 1
ATOM 2360 N N . LEU A 1 291 ? 23.168 -7.515 -60.566 1.00 74.62 291 LEU A N 1
ATOM 2361 C CA . LEU A 1 291 ? 21.776 -7.344 -61.005 1.00 74.62 291 LEU A CA 1
ATOM 2362 C C . LEU A 1 291 ? 20.825 -8.351 -60.326 1.00 74.62 291 LEU A C 1
ATOM 2364 O O . LEU A 1 291 ? 19.669 -8.030 -60.067 1.00 74.62 291 LEU A O 1
ATOM 2368 N N . GLU A 1 292 ? 21.320 -9.543 -59.997 1.00 80.94 292 GLU A N 1
ATOM 2369 C CA . GLU A 1 292 ? 20.555 -10.584 -59.299 1.00 80.94 292 GLU A CA 1
ATOM 2370 C C . GLU A 1 292 ? 20.266 -10.190 -57.842 1.00 80.94 292 GLU A C 1
ATOM 2372 O O . GLU A 1 292 ? 19.114 -10.201 -57.417 1.00 80.94 292 GLU A O 1
ATOM 2377 N N . GLU A 1 293 ? 21.277 -9.680 -57.130 1.00 78.19 293 GLU A N 1
ATOM 2378 C CA . GLU A 1 293 ? 21.132 -9.107 -55.782 1.00 78.19 293 GLU A CA 1
ATOM 2379 C C . GLU A 1 293 ? 20.203 -7.873 -55.797 1.00 78.19 293 GLU A C 1
ATOM 2381 O O . GLU A 1 293 ? 19.499 -7.584 -54.829 1.00 78.19 293 GLU A O 1
ATOM 2386 N N . MET A 1 294 ? 20.157 -7.139 -56.915 1.00 78.25 294 MET A N 1
ATOM 2387 C CA . MET A 1 294 ? 19.255 -5.998 -57.083 1.00 78.25 294 MET A CA 1
ATOM 2388 C C . MET A 1 294 ? 17.807 -6.473 -57.151 1.00 78.25 294 MET A C 1
ATOM 2390 O O . MET A 1 294 ? 16.963 -5.943 -56.430 1.00 78.25 294 MET A O 1
ATOM 2394 N N . LEU A 1 295 ? 17.531 -7.476 -57.987 1.00 80.19 295 LEU A N 1
ATOM 2395 C CA . LEU A 1 295 ? 16.206 -8.076 -58.127 1.00 80.19 295 LEU A CA 1
ATOM 2396 C C . LEU A 1 295 ? 15.730 -8.712 -56.816 1.00 80.19 295 LEU A C 1
ATOM 2398 O O . LEU A 1 295 ? 14.586 -8.483 -56.427 1.00 80.19 295 LEU A O 1
ATOM 2402 N N . GLU A 1 296 ? 16.611 -9.408 -56.099 1.00 81.25 296 GLU A N 1
ATOM 2403 C CA . GLU A 1 296 ? 16.326 -9.977 -54.778 1.00 81.25 296 GLU A CA 1
ATOM 2404 C C . GLU A 1 296 ? 15.955 -8.878 -53.769 1.00 81.25 296 GLU A C 1
ATOM 2406 O O . GLU A 1 296 ? 14.861 -8.899 -53.209 1.00 81.25 296 GLU A O 1
ATOM 2411 N N . LYS A 1 297 ? 16.759 -7.810 -53.648 1.00 80.12 297 LYS A N 1
ATOM 2412 C CA . LYS A 1 297 ? 16.436 -6.676 -52.759 1.00 80.12 297 LYS A CA 1
ATOM 2413 C C . LYS A 1 297 ? 15.203 -5.880 -53.187 1.00 80.12 297 LYS A C 1
ATOM 2415 O O . LYS A 1 297 ? 14.602 -5.201 -52.355 1.00 80.12 297 LYS A O 1
ATOM 2420 N N . PHE A 1 298 ? 14.826 -5.870 -54.465 1.00 80.00 298 PHE A N 1
ATOM 2421 C CA . PHE A 1 298 ? 13.560 -5.268 -54.903 1.00 80.00 298 PHE A CA 1
ATOM 2422 C C . PHE A 1 298 ? 12.360 -6.149 -54.546 1.00 80.00 298 PHE A C 1
ATOM 2424 O O . PHE A 1 298 ? 11.342 -5.606 -54.118 1.00 80.00 298 PHE A O 1
ATOM 2431 N N . SER A 1 299 ? 12.494 -7.473 -54.655 1.00 81.69 299 SER A N 1
ATOM 2432 C CA . SER A 1 299 ? 11.475 -8.423 -54.200 1.00 81.69 299 SER A CA 1
ATOM 2433 C C . SER A 1 299 ? 11.291 -8.338 -52.682 1.00 81.69 299 SER A C 1
ATOM 2435 O O . SER A 1 299 ? 10.178 -8.118 -52.205 1.00 81.69 299 SER A O 1
ATOM 2437 N N . ASP A 1 300 ? 12.391 -8.356 -51.928 1.00 83.50 300 ASP A N 1
ATOM 2438 C CA . ASP A 1 300 ? 12.373 -8.250 -50.469 1.00 83.50 300 ASP A CA 1
ATOM 2439 C C . ASP A 1 300 ? 11.827 -6.903 -49.997 1.00 83.50 300 ASP A C 1
ATOM 2441 O O . ASP A 1 300 ? 11.062 -6.848 -49.038 1.00 83.50 300 ASP A O 1
ATOM 2445 N N . ARG A 1 301 ? 12.165 -5.796 -50.676 1.00 82.31 301 ARG A N 1
ATOM 2446 C CA . ARG A 1 301 ? 11.598 -4.477 -50.349 1.00 82.31 301 ARG A CA 1
ATOM 2447 C C . ARG A 1 301 ? 10.101 -4.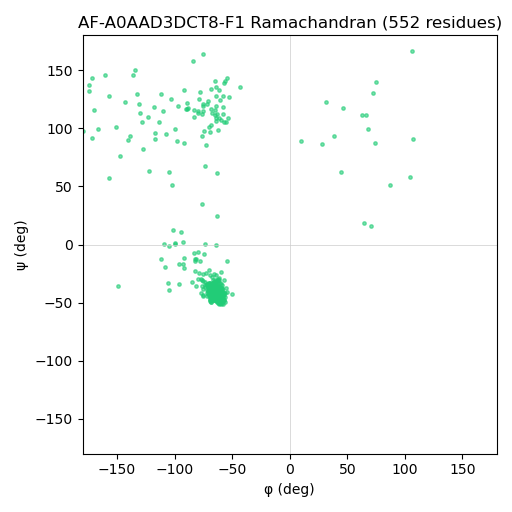413 -50.592 1.00 82.31 301 ARG A C 1
ATOM 2449 O O . ARG A 1 301 ? 9.405 -3.750 -49.833 1.00 82.31 301 ARG A O 1
ATOM 2456 N N . HIS A 1 302 ? 9.599 -5.072 -51.629 1.00 85.06 302 HIS A N 1
ATOM 2457 C CA . HIS A 1 302 ? 8.167 -5.122 -51.891 1.00 85.06 302 HIS A CA 1
ATOM 2458 C C . HIS A 1 302 ? 7.423 -5.911 -50.801 1.00 85.06 302 HIS A C 1
ATOM 2460 O O . HIS A 1 302 ? 6.363 -5.480 -50.343 1.00 85.06 302 HIS A O 1
ATOM 2466 N N . ASP A 1 303 ? 8.000 -7.011 -50.318 1.00 86.62 303 ASP A N 1
ATOM 2467 C CA . ASP A 1 303 ? 7.417 -7.791 -49.222 1.00 86.62 303 ASP A CA 1
ATOM 2468 C C . ASP A 1 303 ? 7.561 -7.088 -47.862 1.00 86.62 303 ASP A C 1
ATOM 2470 O O . ASP A 1 303 ? 6.620 -7.077 -47.065 1.00 86.62 303 ASP A O 1
ATOM 2474 N N . GLN A 1 304 ? 8.682 -6.400 -47.622 1.00 83.81 304 GLN A N 1
ATOM 2475 C CA . GLN A 1 304 ? 8.856 -5.508 -46.471 1.00 83.81 304 GLN A CA 1
ATOM 2476 C C . GLN A 1 304 ? 7.844 -4.359 -46.496 1.00 83.81 304 GLN A C 1
ATOM 2478 O O . GLN A 1 304 ? 7.240 -4.067 -45.469 1.00 83.81 304 GLN A O 1
ATOM 2483 N N . GLN A 1 305 ? 7.607 -3.741 -47.656 1.00 89.88 305 GLN A N 1
ATOM 2484 C CA . GLN A 1 305 ? 6.619 -2.674 -47.813 1.00 89.88 305 GLN A CA 1
ATOM 2485 C C . GLN A 1 305 ? 5.208 -3.176 -47.487 1.00 89.88 305 GLN A C 1
ATOM 2487 O O . GLN A 1 305 ? 4.510 -2.548 -46.696 1.00 89.88 305 GLN A O 1
ATOM 2492 N N . LYS A 1 306 ? 4.813 -4.344 -48.011 1.00 89.75 306 LYS A N 1
ATOM 2493 C CA . LYS A 1 306 ? 3.529 -4.977 -47.667 1.00 89.75 306 LYS A CA 1
ATOM 2494 C C . LYS A 1 306 ? 3.393 -5.246 -46.171 1.00 89.75 306 LYS A C 1
ATOM 2496 O O . LYS A 1 306 ? 2.331 -5.004 -45.602 1.00 89.75 306 LYS A O 1
ATOM 2501 N N . ARG A 1 307 ? 4.458 -5.732 -45.530 1.00 90.06 307 ARG A N 1
ATOM 2502 C CA . ARG A 1 307 ? 4.473 -5.983 -44.086 1.00 90.06 307 ARG A CA 1
ATOM 2503 C C . ARG A 1 307 ? 4.333 -4.690 -43.283 1.00 90.06 307 ARG A C 1
ATOM 2505 O O . ARG A 1 307 ? 3.551 -4.656 -42.341 1.00 90.06 307 ARG A O 1
ATOM 2512 N N . LEU A 1 308 ? 5.030 -3.626 -43.677 1.00 88.50 308 LEU A N 1
ATOM 2513 C CA . LEU A 1 308 ? 4.908 -2.310 -43.047 1.00 88.50 308 LEU A CA 1
ATOM 2514 C C . LEU A 1 308 ? 3.507 -1.717 -43.227 1.00 88.50 308 LEU A C 1
ATOM 2516 O O . LEU A 1 308 ? 2.977 -1.132 -42.289 1.00 88.50 308 LEU A O 1
ATOM 2520 N N . ASP A 1 309 ? 2.885 -1.891 -44.394 1.00 91.75 309 ASP A N 1
ATOM 2521 C CA . ASP A 1 309 ? 1.508 -1.446 -44.629 1.00 91.75 309 ASP A CA 1
ATOM 2522 C C . ASP A 1 309 ? 0.500 -2.230 -43.767 1.00 91.75 309 ASP A C 1
ATOM 2524 O O . ASP A 1 309 ? -0.452 -1.643 -43.250 1.00 91.75 309 ASP A O 1
ATOM 2528 N N . GLN A 1 310 ? 0.734 -3.526 -43.536 1.00 93.56 310 GLN A N 1
ATOM 2529 C CA . GLN A 1 310 ? -0.073 -4.336 -42.619 1.00 93.56 310 GLN A CA 1
ATOM 2530 C C . GLN A 1 310 ? 0.124 -3.919 -41.152 1.00 93.56 310 GLN A C 1
ATOM 2532 O O . GLN A 1 310 ? -0.854 -3.712 -40.438 1.00 93.56 310 GLN A O 1
ATOM 2537 N N . GLU A 1 311 ? 1.370 -3.725 -40.711 1.00 90.25 311 GLU A N 1
ATOM 2538 C CA . GLU A 1 311 ? 1.685 -3.233 -39.363 1.00 90.25 311 GLU A CA 1
ATOM 2539 C C . GLU A 1 311 ? 1.117 -1.821 -39.132 1.00 90.25 311 GLU A C 1
ATOM 2541 O O . GLU A 1 311 ? 0.624 -1.523 -38.042 1.00 90.25 311 GLU A O 1
ATOM 2546 N N . ARG A 1 312 ? 1.117 -0.962 -40.164 1.00 93.75 312 ARG A N 1
ATOM 2547 C CA . ARG A 1 312 ? 0.472 0.358 -40.122 1.00 93.75 312 ARG A CA 1
ATOM 2548 C C . ARG A 1 312 ? -1.033 0.230 -39.913 1.00 93.75 312 ARG A C 1
ATOM 2550 O O . ARG A 1 312 ? -1.570 0.922 -39.055 1.00 93.75 312 ARG A O 1
ATOM 2557 N N . LEU A 1 313 ? -1.695 -0.658 -40.652 1.00 94.69 313 LEU A N 1
ATOM 2558 C CA . LEU A 1 313 ? -3.138 -0.878 -40.538 1.00 94.69 313 LEU A CA 1
ATOM 2559 C C . LEU A 1 313 ? -3.512 -1.416 -39.147 1.00 94.69 313 LEU A C 1
ATOM 2561 O O . LEU A 1 313 ? -4.437 -0.906 -38.520 1.00 94.69 313 LEU A O 1
ATOM 2565 N N . GLU A 1 314 ? -2.744 -2.365 -38.607 1.00 91.94 314 GLU A N 1
ATOM 2566 C CA . GLU A 1 314 ? -2.934 -2.852 -37.233 1.00 91.94 314 GLU A CA 1
ATOM 2567 C C . GLU A 1 314 ? -2.698 -1.756 -36.181 1.00 91.94 314 GLU A C 1
ATOM 2569 O O . GLU A 1 314 ? -3.393 -1.696 -35.163 1.00 91.94 314 GLU A O 1
ATOM 2574 N N . ALA A 1 315 ? -1.710 -0.881 -36.394 1.00 89.00 315 ALA A N 1
ATOM 2575 C CA . ALA A 1 315 ? -1.448 0.245 -35.503 1.00 89.00 315 ALA A CA 1
ATOM 2576 C C . ALA A 1 315 ? -2.577 1.289 -35.548 1.00 89.00 315 ALA A C 1
ATOM 2578 O O . ALA A 1 315 ? -2.974 1.794 -34.496 1.00 89.00 315 ALA A O 1
ATOM 2579 N N . GLU A 1 316 ? -3.116 1.576 -36.735 1.00 92.69 316 GLU A N 1
ATOM 2580 C CA . GLU A 1 316 ? -4.284 2.441 -36.936 1.00 92.69 316 GLU A CA 1
ATOM 2581 C C . GLU A 1 316 ? -5.530 1.851 -36.253 1.00 92.69 316 GLU A C 1
ATOM 2583 O O . GLU A 1 316 ? -6.193 2.549 -35.487 1.00 92.69 316 GLU A O 1
ATOM 2588 N N . GLU A 1 317 ? -5.788 0.547 -36.397 1.00 94.38 317 GLU A N 1
ATOM 2589 C CA . GLU A 1 317 ? -6.901 -0.131 -35.718 1.00 94.38 317 GLU A CA 1
ATOM 2590 C C . GLU A 1 317 ? -6.756 -0.079 -34.186 1.00 94.38 317 GLU A C 1
ATOM 2592 O O . GLU A 1 317 ? -7.705 0.240 -33.462 1.00 94.38 317 GLU A O 1
ATOM 2597 N N . ARG A 1 318 ? -5.549 -0.324 -33.655 1.00 91.38 318 ARG A N 1
ATOM 2598 C CA . ARG A 1 318 ? -5.280 -0.190 -32.211 1.00 91.38 318 ARG A CA 1
ATOM 2599 C C . ARG A 1 318 ? -5.497 1.238 -31.721 1.00 91.38 318 ARG A C 1
ATOM 2601 O O . ARG A 1 318 ? -5.985 1.427 -30.603 1.00 91.38 318 ARG A O 1
ATOM 2608 N N . LEU A 1 319 ? -5.142 2.231 -32.532 1.00 90.94 319 LEU A N 1
ATOM 2609 C CA . LEU A 1 319 ? -5.350 3.642 -32.226 1.00 90.94 319 LEU A CA 1
ATOM 2610 C C . LEU A 1 319 ? -6.845 3.992 -32.212 1.00 90.94 319 LEU A C 1
ATOM 2612 O O . LEU A 1 319 ? -7.290 4.677 -31.291 1.00 90.94 319 LEU A O 1
ATOM 2616 N N . ASP A 1 320 ? -7.644 3.450 -33.129 1.00 93.31 320 ASP A N 1
ATOM 2617 C CA . ASP A 1 320 ? -9.103 3.616 -33.134 1.00 93.31 320 ASP A CA 1
ATOM 2618 C C . ASP A 1 320 ? -9.779 2.937 -31.935 1.00 93.31 320 ASP A C 1
ATOM 2620 O O . ASP A 1 320 ? -10.669 3.510 -31.293 1.00 93.31 320 ASP A O 1
ATOM 2624 N N . VAL A 1 321 ? -9.313 1.751 -31.536 1.00 93.12 321 VAL A N 1
ATOM 2625 C CA . VAL A 1 321 ? -9.762 1.093 -30.298 1.00 93.12 321 VAL A CA 1
ATOM 2626 C C . VAL A 1 321 ? -9.381 1.920 -29.063 1.00 93.12 321 VAL A C 1
ATOM 2628 O O . VAL A 1 321 ? -10.176 2.056 -28.130 1.00 93.12 321 VAL A O 1
ATOM 2631 N N . ALA A 1 322 ? -8.187 2.511 -29.030 1.00 89.69 322 ALA A N 1
ATOM 2632 C CA . ALA A 1 322 ? -7.774 3.380 -27.930 1.00 89.69 322 ALA A CA 1
ATOM 2633 C C . ALA A 1 322 ? -8.596 4.681 -27.887 1.00 89.69 322 ALA A C 1
ATOM 2635 O O . ALA A 1 322 ? -9.039 5.089 -26.813 1.00 89.69 322 ALA A O 1
ATOM 2636 N N . ASN A 1 323 ? -8.873 5.292 -29.041 1.00 90.31 323 ASN A N 1
ATOM 2637 C CA . ASN A 1 323 ? -9.698 6.494 -29.159 1.00 90.31 323 ASN A CA 1
ATOM 2638 C C . ASN A 1 323 ? -11.163 6.230 -28.794 1.00 90.31 323 ASN A C 1
ATOM 2640 O O . ASN A 1 323 ? -11.781 7.028 -28.087 1.00 90.31 323 ASN A O 1
ATOM 2644 N N . SER A 1 324 ? -11.735 5.099 -29.207 1.00 91.75 324 SER A N 1
ATOM 2645 C CA . SER A 1 324 ? -13.087 4.704 -28.792 1.00 91.75 324 SER A CA 1
ATOM 2646 C C . SER A 1 324 ? -13.164 4.454 -27.280 1.00 91.75 324 SER A C 1
ATOM 2648 O O . SER A 1 324 ? -14.087 4.939 -26.626 1.00 91.75 324 SER A O 1
ATOM 2650 N N . LYS A 1 325 ? -12.157 3.811 -26.673 1.00 91.25 325 LYS A N 1
ATOM 2651 C CA . LYS A 1 325 ? -12.057 3.687 -25.206 1.00 91.25 325 LYS A CA 1
ATOM 2652 C C . LYS A 1 325 ? -11.928 5.044 -24.520 1.00 91.25 325 LYS A C 1
ATOM 2654 O O . LYS A 1 325 ? -12.633 5.293 -23.546 1.00 91.25 325 LYS A O 1
ATOM 2659 N N . LEU A 1 326 ? -11.079 5.933 -25.035 1.00 89.94 326 LEU A N 1
ATOM 2660 C CA . LEU A 1 326 ? -10.898 7.278 -24.491 1.00 89.94 326 LEU A CA 1
ATOM 2661 C C . LEU A 1 326 ? -12.202 8.075 -24.553 1.00 89.94 326 LEU A C 1
ATOM 2663 O O . LEU A 1 326 ? -12.610 8.651 -23.552 1.00 89.94 326 LEU A O 1
ATOM 2667 N N . THR A 1 327 ? -12.893 8.068 -25.693 1.00 90.94 327 THR A N 1
ATOM 2668 C CA . THR A 1 327 ? -14.178 8.763 -25.851 1.00 90.94 327 THR A CA 1
ATOM 2669 C C . THR A 1 327 ? -15.274 8.159 -24.974 1.00 90.94 327 THR A C 1
ATOM 2671 O O . THR A 1 327 ? -16.069 8.911 -24.416 1.00 90.94 327 THR A O 1
ATOM 2674 N N . ASN A 1 328 ? -15.301 6.839 -24.774 1.00 90.69 328 ASN A N 1
ATOM 2675 C CA . ASN A 1 328 ? -16.225 6.186 -23.844 1.00 90.69 328 ASN A CA 1
ATOM 2676 C C . ASN A 1 328 ? -15.934 6.560 -22.385 1.00 90.69 328 ASN A C 1
ATOM 2678 O O . ASN A 1 328 ? -16.858 6.925 -21.661 1.00 90.69 328 ASN A O 1
ATOM 2682 N N . SER A 1 329 ? -14.668 6.566 -21.967 1.00 85.88 329 SER A N 1
ATOM 2683 C CA . SER A 1 329 ? -14.262 7.034 -20.636 1.00 85.88 329 SER A CA 1
ATOM 2684 C C . SER A 1 329 ? -14.537 8.524 -20.444 1.00 85.88 329 SER A C 1
ATOM 2686 O O . SER A 1 329 ? -14.990 8.928 -19.380 1.00 85.88 329 SER A O 1
ATOM 2688 N N . GLN A 1 330 ? -14.341 9.348 -21.477 1.00 86.06 330 GLN A N 1
ATOM 2689 C CA . GLN A 1 330 ? -14.679 10.771 -21.460 1.00 86.06 330 GLN A CA 1
ATOM 2690 C C . GLN A 1 330 ? -16.195 10.974 -21.336 1.00 86.06 330 GLN A C 1
ATOM 2692 O O . GLN A 1 330 ? -16.634 11.848 -20.597 1.00 86.06 330 GLN A O 1
ATOM 2697 N N . LYS A 1 331 ? -17.008 10.160 -22.023 1.00 85.00 331 LYS A N 1
ATOM 2698 C CA . LYS A 1 331 ? -18.473 10.159 -21.887 1.00 85.00 331 LYS A CA 1
ATOM 2699 C C . LYS A 1 331 ? -18.907 9.704 -20.495 1.00 85.00 331 LYS A C 1
ATOM 2701 O O . LYS A 1 331 ? -19.780 10.341 -19.921 1.00 85.00 331 LYS A O 1
ATOM 2706 N N . ALA A 1 332 ? -18.290 8.665 -19.933 1.00 80.25 332 ALA A N 1
ATOM 2707 C CA . ALA A 1 332 ? -18.553 8.215 -18.567 1.00 80.25 332 ALA A CA 1
ATOM 2708 C C . ALA A 1 332 ? -18.164 9.289 -17.540 1.00 80.25 332 ALA A C 1
ATOM 2710 O O . ALA A 1 332 ? -18.948 9.611 -16.654 1.00 80.25 332 ALA A O 1
ATOM 2711 N N . PHE A 1 333 ? -17.000 9.916 -17.711 1.00 78.62 333 PHE A N 1
ATOM 2712 C CA . PHE A 1 333 ? -16.538 11.017 -16.873 1.00 78.62 333 PHE A CA 1
ATOM 2713 C C . PHE A 1 333 ? -17.453 12.237 -16.978 1.00 78.62 333 PHE A C 1
ATOM 2715 O O . PHE A 1 333 ? -17.867 12.774 -15.961 1.00 78.62 333 PHE A O 1
ATOM 2722 N N . ASN A 1 334 ? -17.823 12.648 -18.192 1.00 79.19 334 ASN A N 1
ATOM 2723 C CA . ASN A 1 334 ? -18.745 13.759 -18.411 1.00 79.19 334 ASN A CA 1
ATOM 2724 C C . ASN A 1 334 ? -20.151 13.440 -17.906 1.00 79.19 334 ASN A C 1
ATOM 2726 O O . ASN A 1 334 ? -20.809 14.349 -17.424 1.00 79.19 334 ASN A O 1
ATOM 2730 N N . SER A 1 335 ? -20.587 12.178 -17.969 1.00 75.44 335 SER A N 1
ATOM 2731 C CA . SER A 1 335 ? -21.812 11.717 -17.318 1.00 75.44 335 SER A CA 1
ATOM 2732 C C . SER A 1 335 ? -21.698 11.897 -15.804 1.00 75.44 335 SER A C 1
ATOM 2734 O O . SER A 1 335 ? -22.537 12.562 -15.217 1.00 75.44 335 SER A O 1
ATOM 2736 N N . ILE A 1 336 ? -20.630 11.424 -15.160 1.00 67.56 336 ILE A N 1
ATOM 2737 C CA . ILE A 1 336 ? -20.399 11.626 -13.716 1.00 67.56 336 ILE A CA 1
ATOM 2738 C C . ILE A 1 336 ? -20.336 13.123 -13.364 1.00 67.56 336 ILE A C 1
ATOM 2740 O O . ILE A 1 336 ? -20.867 13.548 -12.342 1.00 67.56 336 ILE A O 1
ATOM 2744 N N . LEU A 1 337 ? -19.742 13.941 -14.236 1.00 70.25 337 LEU A N 1
ATOM 2745 C CA . LEU A 1 337 ? -19.656 15.390 -14.075 1.00 70.25 337 LEU A CA 1
ATOM 2746 C C . LEU A 1 337 ? -21.025 16.079 -14.244 1.00 70.25 337 LEU A C 1
ATOM 2748 O O . LEU A 1 337 ? -21.339 17.005 -13.498 1.00 70.25 337 LEU A O 1
ATOM 2752 N N . SER A 1 338 ? -21.844 15.637 -15.208 1.00 63.84 338 SER A N 1
ATOM 2753 C CA . SER A 1 338 ? -23.181 16.178 -15.499 1.00 63.84 338 SER A CA 1
ATOM 2754 C C . SER A 1 338 ? -24.250 15.685 -14.530 1.00 63.84 338 SER A C 1
ATOM 2756 O O . SER A 1 338 ? -25.242 16.377 -14.334 1.00 63.84 338 SER A O 1
ATOM 2758 N N . HIS A 1 339 ? -24.040 14.525 -13.900 1.00 57.09 339 HIS A N 1
ATOM 2759 C CA . HIS A 1 339 ? -24.852 14.032 -12.782 1.00 57.09 339 HIS A CA 1
ATOM 2760 C C . HIS A 1 339 ? -24.581 14.787 -11.478 1.00 57.09 339 HIS A C 1
ATOM 2762 O O . HIS A 1 339 ? -25.258 14.545 -10.487 1.00 57.09 339 HIS A O 1
ATOM 2768 N N . GLY A 1 340 ? -23.680 15.771 -11.506 1.00 44.59 340 GLY A N 1
ATOM 2769 C CA . GLY A 1 340 ? -23.649 16.834 -10.523 1.00 44.59 340 GLY A CA 1
ATOM 2770 C C . GLY A 1 340 ? -23.096 16.403 -9.170 1.00 44.59 340 GLY A C 1
ATOM 2771 O O . GLY A 1 340 ? -23.375 15.349 -8.609 1.00 44.59 340 GLY A O 1
ATOM 2772 N N . SER A 1 341 ? -22.307 17.303 -8.611 1.00 50.88 341 SER A N 1
ATOM 2773 C CA . SER A 1 341 ? -21.798 17.320 -7.244 1.00 50.88 341 SER A CA 1
ATOM 2774 C C . SER A 1 341 ? -22.946 17.440 -6.214 1.00 50.88 341 SER A C 1
ATOM 2776 O O . SER A 1 341 ? -23.032 18.438 -5.503 1.00 50.88 341 SER A O 1
ATOM 2778 N N . GLY A 1 342 ? -23.863 16.466 -6.171 1.00 53.28 342 GLY A N 1
ATOM 2779 C CA . GLY A 1 342 ? -25.099 16.526 -5.382 1.00 53.28 342 GLY A CA 1
ATOM 2780 C C . GLY A 1 342 ? -25.624 15.186 -4.860 1.00 53.28 342 GLY A C 1
ATOM 2781 O O . GLY A 1 342 ? -26.071 15.139 -3.716 1.00 53.28 342 GLY A O 1
ATOM 2782 N N . ASP A 1 343 ? -25.496 14.079 -5.597 1.00 51.72 343 ASP A N 1
ATOM 2783 C CA . ASP A 1 343 ? -26.039 12.796 -5.128 1.00 51.72 343 ASP A CA 1
ATOM 2784 C C . ASP A 1 343 ? -25.005 11.989 -4.343 1.00 51.72 343 ASP A C 1
ATOM 2786 O O . ASP A 1 343 ? -24.307 11.101 -4.840 1.00 51.72 343 ASP A O 1
ATOM 2790 N N . THR A 1 344 ? -24.957 12.273 -3.040 1.00 58.47 344 THR A N 1
ATOM 2791 C CA . THR A 1 344 ? -24.242 11.453 -2.048 1.00 58.47 344 THR A CA 1
ATOM 2792 C C . THR A 1 344 ? -24.664 9.981 -2.066 1.00 58.47 344 THR A C 1
ATOM 2794 O O . THR A 1 344 ? -23.963 9.153 -1.497 1.00 58.47 344 THR A O 1
ATOM 2797 N N . GLU A 1 345 ? -25.777 9.629 -2.713 1.00 57.50 345 GLU A N 1
ATOM 2798 C CA . GLU A 1 345 ? -26.285 8.264 -2.827 1.00 57.50 345 GLU A CA 1
ATOM 2799 C C . GLU A 1 345 ? -25.532 7.424 -3.866 1.00 57.50 345 GLU A C 1
ATOM 2801 O O . GLU A 1 345 ? -25.161 6.298 -3.553 1.00 57.50 345 GLU A O 1
ATOM 2806 N N . VAL A 1 346 ? -25.187 7.971 -5.038 1.00 60.34 346 VAL A N 1
ATOM 2807 C CA . VAL A 1 346 ? -24.411 7.236 -6.059 1.00 60.34 346 VAL A CA 1
ATOM 2808 C C . VAL A 1 346 ? -22.965 7.052 -5.606 1.00 60.34 346 VAL A C 1
ATOM 2810 O O . VAL A 1 346 ? -22.404 5.966 -5.728 1.00 60.34 346 VAL A O 1
ATOM 2813 N N . VAL A 1 347 ? -22.379 8.082 -4.988 1.00 65.50 347 VAL A N 1
ATOM 2814 C CA . VAL A 1 347 ? -21.043 7.985 -4.382 1.00 65.50 347 VAL A CA 1
ATOM 2815 C C . VAL A 1 347 ? -21.055 7.011 -3.200 1.00 65.50 347 VAL A C 1
ATOM 2817 O O . VAL A 1 347 ? -20.130 6.219 -3.062 1.00 65.50 347 VAL A O 1
ATOM 2820 N N . ARG A 1 348 ? -22.113 6.991 -2.375 1.00 71.38 348 ARG A N 1
ATOM 2821 C CA . ARG A 1 348 ? -22.261 6.014 -1.281 1.00 71.38 348 ARG A CA 1
ATOM 2822 C C . ARG A 1 348 ? -22.519 4.595 -1.800 1.00 71.38 348 ARG A C 1
ATOM 2824 O O . ARG A 1 348 ? -22.024 3.663 -1.179 1.00 71.38 348 ARG A O 1
ATOM 2831 N N . SER A 1 349 ? -23.220 4.426 -2.921 1.00 76.19 349 SER A N 1
ATOM 2832 C CA . SER A 1 349 ? -23.439 3.126 -3.570 1.00 76.19 349 SER A CA 1
ATOM 2833 C C . SER A 1 349 ? -22.143 2.582 -4.161 1.00 76.19 349 SER A C 1
ATOM 2835 O O . SER A 1 349 ? -21.773 1.460 -3.850 1.00 76.19 349 SER A O 1
ATOM 2837 N N . ALA A 1 350 ? -21.395 3.397 -4.909 1.00 77.12 350 ALA A N 1
ATOM 2838 C CA . ALA A 1 350 ? -20.096 3.006 -5.455 1.00 77.12 350 ALA A CA 1
ATOM 2839 C C . ALA A 1 350 ? -19.068 2.722 -4.346 1.00 77.12 350 ALA A C 1
ATOM 2841 O O . ALA A 1 350 ? -18.326 1.749 -4.414 1.00 77.12 350 ALA A O 1
ATOM 2842 N N . ILE A 1 351 ? -19.050 3.528 -3.276 1.00 80.31 351 ILE A N 1
ATOM 2843 C CA . ILE A 1 351 ? -18.225 3.251 -2.089 1.00 80.31 351 ILE A CA 1
ATOM 2844 C C . ILE A 1 351 ? -18.713 1.984 -1.367 1.00 80.31 351 ILE A C 1
ATOM 2846 O O . ILE A 1 351 ? -17.900 1.244 -0.822 1.00 80.31 351 ILE A O 1
ATOM 2850 N N . GLY A 1 352 ? -20.019 1.718 -1.345 1.00 84.81 352 GLY A N 1
ATOM 2851 C CA . GLY A 1 352 ? -20.605 0.505 -0.775 1.00 84.81 352 GLY A CA 1
ATOM 2852 C C . GLY A 1 352 ? -20.207 -0.753 -1.543 1.00 84.81 352 GLY A C 1
ATOM 2853 O O . GLY A 1 352 ? -19.791 -1.725 -0.920 1.00 84.81 352 GLY A O 1
ATOM 2854 N N . GLU A 1 353 ? -20.269 -0.710 -2.873 1.00 88.38 353 GLU A N 1
ATOM 2855 C CA . GLU A 1 353 ? -19.799 -1.776 -3.763 1.00 88.38 353 GLU A CA 1
ATOM 2856 C C . GLU A 1 353 ? -18.297 -2.003 -3.598 1.00 88.38 353 GLU A C 1
ATOM 2858 O O . GLU A 1 353 ? -17.891 -3.118 -3.298 1.00 88.38 353 GLU A O 1
ATOM 2863 N N . LEU A 1 354 ? -17.480 -0.945 -3.629 1.00 85.06 354 LEU A N 1
ATOM 2864 C CA . LEU A 1 354 ? -16.036 -1.065 -3.399 1.00 85.06 354 LEU A CA 1
ATOM 2865 C C . LEU A 1 354 ? -15.703 -1.629 -2.012 1.00 85.06 354 LEU A C 1
ATOM 2867 O O . LEU A 1 354 ? -14.790 -2.436 -1.880 1.00 85.06 354 LEU A O 1
ATOM 2871 N N . ASN A 1 355 ? -16.425 -1.229 -0.963 1.00 88.50 355 ASN A N 1
ATOM 2872 C CA . ASN A 1 355 ? -16.214 -1.787 0.375 1.00 88.50 355 ASN A CA 1
ATOM 2873 C C . ASN A 1 355 ? -16.619 -3.260 0.451 1.00 88.50 355 ASN A C 1
ATOM 2875 O O . ASN A 1 355 ? -15.945 -4.026 1.135 1.00 88.50 355 ASN A O 1
ATOM 2879 N N . LYS A 1 356 ? -17.689 -3.652 -0.246 1.00 91.81 356 LYS A N 1
ATOM 2880 C CA . LYS A 1 356 ? -18.110 -5.047 -0.341 1.00 91.81 356 LYS A CA 1
ATOM 2881 C C . LYS A 1 356 ? -17.069 -5.880 -1.088 1.00 91.81 356 LYS A C 1
ATOM 2883 O O . LYS A 1 356 ? -16.659 -6.906 -0.565 1.00 91.81 356 LYS A O 1
ATOM 2888 N N . ASP A 1 357 ? -16.567 -5.394 -2.220 1.00 90.75 357 ASP A N 1
ATOM 2889 C CA . ASP A 1 357 ? -15.503 -6.056 -2.979 1.00 90.75 357 ASP A CA 1
ATOM 2890 C C . ASP A 1 357 ? -14.224 -6.193 -2.134 1.00 90.75 357 ASP A C 1
ATOM 2892 O O . ASP A 1 357 ? -13.587 -7.242 -2.119 1.00 90.75 357 ASP A O 1
ATOM 2896 N N . ILE A 1 358 ? -13.878 -5.168 -1.342 1.00 86.69 358 ILE A N 1
ATOM 2897 C CA . ILE A 1 358 ? -12.761 -5.227 -0.383 1.00 86.69 358 ILE A CA 1
ATOM 2898 C C . ILE A 1 358 ? -13.012 -6.272 0.714 1.00 86.69 358 ILE A C 1
ATOM 2900 O O . ILE A 1 358 ? -12.072 -6.929 1.166 1.00 86.69 358 ILE A O 1
ATOM 2904 N N . GLU A 1 359 ? -14.242 -6.403 1.209 1.00 90.94 359 GLU A N 1
ATOM 2905 C CA . GLU A 1 359 ? -14.597 -7.411 2.211 1.00 90.94 359 GLU A CA 1
ATOM 2906 C C . GLU A 1 359 ? -14.556 -8.831 1.639 1.00 90.94 359 GLU A C 1
ATOM 2908 O O . GLU A 1 359 ? -14.013 -9.721 2.303 1.00 90.94 359 GLU A O 1
ATOM 2913 N N . ASP A 1 360 ? -15.043 -9.020 0.413 1.00 90.81 360 ASP A N 1
ATOM 2914 C CA . ASP A 1 360 ? -15.023 -10.291 -0.309 1.00 90.81 360 ASP A CA 1
ATOM 2915 C C . ASP A 1 360 ? -13.571 -10.723 -0.602 1.00 90.81 360 ASP A C 1
ATOM 2917 O O . ASP A 1 360 ? -13.170 -11.821 -0.211 1.00 90.81 360 ASP A O 1
ATOM 2921 N N . GLU A 1 361 ? -12.723 -9.825 -1.117 1.00 91.44 361 GLU A N 1
ATOM 2922 C CA . GLU A 1 361 ? -11.281 -10.066 -1.315 1.00 91.44 361 GLU A CA 1
ATOM 2923 C C . GLU A 1 361 ? -10.544 -10.359 0.002 1.00 91.44 361 GLU A C 1
ATOM 2925 O O . GLU A 1 361 ? -9.674 -11.230 0.089 1.00 91.44 361 GLU A O 1
ATOM 2930 N N . ARG A 1 362 ? -10.907 -9.683 1.099 1.00 89.19 362 ARG A N 1
ATOM 2931 C CA . ARG A 1 362 ? -10.347 -9.992 2.427 1.00 89.19 362 ARG A CA 1
ATOM 2932 C C . ARG A 1 362 ? -10.777 -11.369 2.925 1.00 89.19 362 ARG A C 1
ATOM 2934 O O . ARG A 1 362 ? -9.995 -12.025 3.621 1.00 89.19 362 ARG A O 1
ATOM 2941 N N . ALA A 1 363 ? -12.007 -11.792 2.646 1.00 88.19 363 ALA A N 1
ATOM 2942 C CA . ALA A 1 363 ? -12.492 -13.121 2.999 1.00 88.19 363 ALA A CA 1
ATOM 2943 C C . ALA A 1 363 ? -11.780 -14.200 2.170 1.00 88.19 363 ALA A C 1
ATOM 2945 O O . ALA A 1 363 ? -11.297 -15.184 2.741 1.00 88.19 363 ALA A O 1
ATOM 2946 N N . GLU A 1 364 ? -11.622 -13.975 0.866 1.00 91.75 364 GLU A N 1
ATOM 2947 C CA . GLU A 1 364 ? -10.881 -14.858 -0.031 1.00 91.75 364 GLU A CA 1
ATOM 2948 C C . GLU A 1 364 ? -9.409 -14.958 0.384 1.00 91.75 364 GLU A C 1
ATOM 2950 O O . GLU A 1 364 ? -8.914 -16.064 0.602 1.00 91.75 364 GLU A O 1
ATOM 2955 N N . SER A 1 365 ? -8.743 -13.833 0.660 1.00 86.81 365 SER A N 1
ATOM 2956 C CA . SER A 1 365 ? -7.360 -13.799 1.150 1.00 86.81 365 SER A CA 1
ATOM 2957 C C . SER A 1 365 ? -7.178 -14.560 2.472 1.00 86.81 365 SER A C 1
ATOM 2959 O O . SER A 1 365 ? -6.192 -15.279 2.655 1.00 86.81 365 SER A O 1
ATOM 2961 N N . LYS A 1 366 ? -8.141 -14.487 3.404 1.00 92.00 366 LYS A N 1
ATOM 2962 C CA . LYS A 1 366 ? -8.122 -15.309 4.631 1.00 92.00 366 LYS A CA 1
ATOM 2963 C C . LYS A 1 366 ? -8.246 -16.798 4.320 1.00 92.00 366 LYS A C 1
ATOM 2965 O O . LYS A 1 366 ? -7.529 -17.597 4.925 1.00 92.00 366 LYS A O 1
ATOM 2970 N N . SER A 1 367 ? -9.137 -17.169 3.400 1.00 89.44 367 SER A N 1
ATOM 2971 C CA . SER A 1 367 ? -9.304 -18.561 2.977 1.00 89.44 367 SER A CA 1
ATOM 2972 C C . SER A 1 367 ? -8.030 -19.092 2.311 1.00 89.44 367 SER A C 1
ATOM 2974 O O . SER A 1 367 ? -7.530 -20.141 2.716 1.00 89.44 367 SER A O 1
ATOM 2976 N N . PHE A 1 368 ? -7.426 -18.302 1.417 1.00 91.56 368 PHE A N 1
ATOM 2977 C CA . PHE A 1 368 ? -6.183 -18.613 0.722 1.00 91.56 368 PHE A CA 1
ATOM 2978 C C . PHE A 1 368 ? -5.008 -18.761 1.694 1.00 91.56 368 PHE A C 1
ATOM 2980 O O . PHE A 1 368 ? -4.271 -19.746 1.644 1.00 91.56 368 PHE A O 1
ATOM 2987 N N . ASN A 1 369 ? -4.860 -17.834 2.646 1.00 88.69 369 ASN A N 1
ATOM 2988 C CA . ASN A 1 369 ? -3.823 -17.912 3.675 1.00 88.69 369 ASN A CA 1
ATOM 2989 C C . ASN A 1 369 ? -4.015 -19.123 4.597 1.00 88.69 369 ASN A C 1
ATOM 2991 O O . ASN A 1 369 ? -3.039 -19.771 4.975 1.00 88.69 369 ASN A O 1
ATOM 2995 N N . SER A 1 370 ? -5.262 -19.476 4.926 1.00 89.62 370 SER A N 1
ATOM 2996 C CA . SER A 1 370 ? -5.565 -20.695 5.679 1.00 89.62 370 SER A CA 1
ATOM 2997 C C . SER A 1 370 ? -5.194 -21.953 4.889 1.00 89.62 370 SER A C 1
ATOM 2999 O O . SER A 1 370 ? -4.550 -22.850 5.437 1.00 89.62 370 SER A O 1
ATOM 3001 N N . THR A 1 371 ? -5.529 -22.020 3.595 1.00 89.94 371 THR A N 1
ATOM 3002 C CA . THR A 1 371 ? -5.137 -23.148 2.736 1.00 89.94 371 THR A CA 1
ATOM 3003 C C . THR A 1 371 ? -3.628 -23.234 2.556 1.00 89.94 371 THR A C 1
ATOM 3005 O O . THR A 1 371 ? -3.078 -24.326 2.670 1.00 89.94 371 THR A O 1
ATOM 3008 N N . LYS A 1 372 ? -2.945 -22.100 2.371 1.00 89.00 372 LYS A N 1
ATOM 3009 C CA . LYS A 1 372 ? -1.486 -22.031 2.284 1.00 89.00 372 LYS A CA 1
ATOM 3010 C C . LYS A 1 372 ? -0.837 -22.544 3.565 1.00 89.00 372 LYS A C 1
ATOM 3012 O O . LYS A 1 372 ? -0.020 -23.448 3.500 1.00 89.00 372 LYS A O 1
ATOM 3017 N N . SER A 1 373 ? -1.269 -22.062 4.731 1.00 88.19 373 SER A N 1
ATOM 3018 C CA . SER A 1 373 ? -0.739 -22.522 6.020 1.00 88.19 373 SER A CA 1
ATOM 3019 C C . SER A 1 373 ? -0.950 -24.027 6.239 1.00 88.19 373 SER A C 1
ATOM 3021 O O . SER A 1 373 ? -0.064 -24.706 6.756 1.00 88.19 373 SER A O 1
ATOM 3023 N N . ARG A 1 374 ? -2.093 -24.577 5.801 1.00 88.81 374 ARG A N 1
ATOM 3024 C CA . ARG A 1 374 ? -2.341 -26.028 5.825 1.00 88.81 374 ARG A CA 1
ATOM 3025 C C . ARG A 1 374 ? -1.408 -26.788 4.880 1.00 88.81 374 ARG A C 1
ATOM 3027 O O . ARG A 1 374 ? -0.915 -27.842 5.268 1.00 88.81 374 ARG A O 1
ATOM 3034 N N . LEU A 1 375 ? -1.171 -26.278 3.672 1.00 88.19 375 LEU A N 1
ATOM 3035 C CA . LEU A 1 375 ? -0.247 -26.882 2.708 1.00 88.19 375 LEU A CA 1
ATOM 3036 C C . LEU A 1 375 ? 1.201 -26.828 3.203 1.00 88.19 375 LEU A C 1
ATOM 3038 O O . LEU A 1 375 ? 1.887 -27.842 3.139 1.00 88.19 375 LEU A O 1
ATOM 3042 N N . ASP A 1 376 ? 1.630 -25.706 3.777 1.00 85.75 376 ASP A N 1
ATOM 3043 C CA . ASP A 1 376 ? 2.956 -25.554 4.379 1.00 85.75 376 ASP A CA 1
ATOM 3044 C C . ASP A 1 376 ? 3.147 -26.558 5.529 1.00 85.75 376 ASP A C 1
ATOM 3046 O O . ASP A 1 376 ? 4.175 -27.227 5.612 1.00 85.75 376 ASP A O 1
ATOM 3050 N N . ALA A 1 377 ? 2.130 -26.749 6.379 1.00 86.69 377 ALA A N 1
ATOM 3051 C CA . ALA A 1 377 ? 2.169 -27.756 7.440 1.00 86.69 377 ALA A CA 1
ATOM 3052 C C . ALA A 1 377 ? 2.274 -29.193 6.892 1.00 86.69 377 ALA A C 1
ATOM 3054 O O . ALA A 1 377 ? 3.028 -30.005 7.433 1.00 86.69 377 ALA A O 1
ATOM 3055 N N . VAL A 1 378 ? 1.553 -29.511 5.808 1.00 89.19 378 VAL A N 1
ATOM 3056 C CA . VAL A 1 378 ? 1.656 -30.813 5.123 1.00 89.19 378 VAL A CA 1
ATOM 3057 C C . VAL A 1 378 ? 3.044 -30.998 4.514 1.00 89.19 378 VAL A C 1
ATOM 3059 O O . VAL A 1 378 ? 3.630 -32.066 4.670 1.00 89.19 378 VAL A O 1
ATOM 3062 N N . LEU A 1 379 ? 3.597 -29.968 3.872 1.00 87.12 379 LEU A N 1
ATOM 3063 C CA . LEU A 1 379 ? 4.930 -30.005 3.280 1.00 87.12 379 LEU A CA 1
ATOM 3064 C C . LEU A 1 379 ? 6.008 -30.230 4.345 1.00 87.12 379 LEU A C 1
ATOM 3066 O O . LEU A 1 379 ? 6.882 -31.077 4.164 1.00 87.12 379 LEU A O 1
ATOM 3070 N N . VAL A 1 380 ? 5.922 -29.541 5.486 1.00 86.25 380 VAL A N 1
ATOM 3071 C CA . VAL A 1 380 ? 6.823 -29.761 6.628 1.00 86.25 380 VAL A CA 1
ATOM 3072 C C . VAL A 1 380 ? 6.681 -31.187 7.166 1.00 86.25 380 VAL A C 1
ATOM 3074 O O . VAL A 1 380 ? 7.692 -31.850 7.400 1.00 86.25 380 VAL A O 1
ATOM 3077 N N . GLY A 1 381 ? 5.453 -31.697 7.305 1.00 85.81 381 GLY A N 1
ATOM 3078 C CA . GLY A 1 381 ? 5.200 -33.077 7.727 1.00 85.81 381 GLY A CA 1
ATOM 3079 C C . GLY A 1 381 ? 5.787 -34.118 6.767 1.00 85.81 381 GLY A C 1
ATOM 3080 O O . GLY A 1 381 ? 6.444 -35.061 7.209 1.00 85.81 381 GLY A O 1
ATOM 3081 N N . LEU A 1 382 ? 5.620 -33.923 5.454 1.00 86.44 382 LEU A N 1
ATOM 3082 C CA . LEU A 1 382 ? 6.226 -34.761 4.413 1.00 86.44 382 LEU A CA 1
ATOM 3083 C C . LEU A 1 382 ? 7.753 -34.672 4.431 1.00 86.44 382 LEU A C 1
ATOM 3085 O O . LEU A 1 382 ? 8.417 -35.695 4.302 1.00 86.44 382 LEU A O 1
ATOM 3089 N N . SER A 1 383 ? 8.310 -33.482 4.657 1.00 84.06 383 SER A N 1
ATOM 3090 C CA . SER A 1 383 ? 9.758 -33.276 4.761 1.00 84.06 383 SER A CA 1
ATOM 3091 C C . SER A 1 383 ? 10.351 -34.028 5.941 1.00 84.06 383 SER A C 1
ATOM 3093 O O . SER A 1 383 ? 11.337 -34.746 5.792 1.00 84.06 383 SER A O 1
ATOM 3095 N N . GLN A 1 384 ? 9.723 -33.917 7.112 1.00 84.56 384 GLN A N 1
ATOM 3096 C CA . GLN A 1 384 ? 10.155 -34.613 8.321 1.00 84.56 384 GLN A CA 1
ATOM 3097 C C . GLN A 1 384 ? 9.980 -36.132 8.195 1.00 84.56 384 GLN A C 1
ATOM 3099 O O . GLN A 1 384 ? 10.884 -36.884 8.557 1.00 84.56 384 GLN A O 1
ATOM 3104 N N . GLY A 1 385 ? 8.848 -36.593 7.650 1.00 86.44 385 GLY A N 1
ATOM 3105 C CA . GLY A 1 385 ? 8.577 -38.015 7.425 1.00 86.44 385 GLY A CA 1
ATOM 3106 C C . GLY A 1 385 ? 9.511 -38.641 6.386 1.00 86.44 385 GLY A C 1
ATOM 3107 O O . GLY A 1 385 ? 10.087 -39.701 6.637 1.00 86.44 385 GLY A O 1
ATOM 3108 N N . GLY A 1 386 ? 9.712 -37.961 5.255 1.00 86.06 386 GLY A N 1
ATOM 3109 C CA . GLY A 1 386 ? 10.632 -38.357 4.189 1.00 86.06 386 GLY A CA 1
ATOM 3110 C C . GLY A 1 386 ? 12.079 -38.407 4.672 1.00 86.06 386 GLY A C 1
ATOM 3111 O O . GLY A 1 386 ? 12.744 -39.419 4.473 1.00 86.06 386 GLY A O 1
ATOM 3112 N N . MET A 1 387 ? 12.533 -37.387 5.409 1.00 84.12 387 MET A N 1
ATOM 3113 C CA . MET A 1 387 ? 13.856 -37.380 6.043 1.00 84.12 387 MET A CA 1
ATOM 3114 C C . MET A 1 387 ? 14.009 -38.521 7.058 1.00 84.12 387 MET A C 1
ATOM 3116 O O . MET A 1 387 ? 15.031 -39.202 7.074 1.00 84.12 387 MET A O 1
ATOM 3120 N N . GLY A 1 388 ? 12.991 -38.777 7.887 1.00 84.75 388 GLY A N 1
ATOM 3121 C CA . GLY A 1 388 ? 13.011 -39.874 8.856 1.00 84.75 388 GLY A CA 1
ATOM 3122 C C . GLY A 1 388 ? 13.100 -41.257 8.200 1.00 84.75 388 GLY A C 1
ATOM 3123 O O . GLY A 1 388 ? 13.820 -42.128 8.691 1.00 84.75 388 GLY A O 1
ATOM 3124 N N . LEU A 1 389 ? 12.401 -41.465 7.081 1.00 86.56 389 LEU A N 1
ATOM 3125 C CA . LEU A 1 389 ? 12.516 -42.682 6.271 1.00 86.56 389 LEU A CA 1
ATOM 3126 C C . LEU A 1 389 ? 13.886 -42.780 5.599 1.00 86.56 389 LEU A C 1
ATOM 3128 O O . LEU A 1 389 ? 14.527 -43.827 5.679 1.00 86.56 389 LEU A O 1
ATOM 3132 N N . TYR A 1 390 ? 14.353 -41.685 5.000 1.00 86.06 390 TYR A N 1
ATOM 3133 C CA . TYR A 1 390 ? 15.656 -41.598 4.352 1.00 86.06 390 TYR A CA 1
ATOM 3134 C C . TYR A 1 390 ? 16.783 -41.962 5.321 1.00 86.06 390 TYR A C 1
ATOM 3136 O O . TYR A 1 390 ? 17.564 -42.856 5.027 1.00 86.06 390 TYR A O 1
ATOM 3144 N N . GLN A 1 391 ? 16.811 -41.378 6.523 1.00 85.50 391 GLN A N 1
ATOM 3145 C CA . GLN A 1 391 ? 17.817 -41.682 7.549 1.00 85.50 391 GLN A CA 1
ATOM 3146 C C . GLN A 1 391 ? 17.799 -43.148 8.001 1.00 85.50 391 GLN A C 1
ATOM 3148 O O . GLN A 1 391 ? 18.857 -43.733 8.220 1.00 85.50 391 GLN A O 1
ATOM 3153 N N . LYS A 1 392 ? 16.614 -43.761 8.127 1.00 85.62 392 LYS A N 1
ATOM 3154 C CA . LYS A 1 392 ? 16.486 -45.184 8.494 1.00 85.62 392 LYS A CA 1
ATOM 3155 C C . LYS A 1 392 ? 16.958 -46.122 7.387 1.00 85.62 392 LYS A C 1
ATOM 3157 O O . LYS A 1 392 ? 17.459 -47.203 7.683 1.00 85.62 392 LYS A O 1
ATOM 3162 N N . LEU A 1 393 ? 16.768 -45.727 6.131 1.00 85.12 393 LEU A N 1
ATOM 3163 C CA . LEU A 1 393 ? 17.104 -46.535 4.960 1.00 85.12 393 LEU A CA 1
ATOM 3164 C C . LEU A 1 393 ? 18.513 -46.265 4.424 1.00 85.12 393 LEU A C 1
ATOM 3166 O O . LEU A 1 393 ? 19.067 -47.107 3.720 1.00 85.12 393 LEU A O 1
ATOM 3170 N N . LEU A 1 394 ? 19.125 -45.147 4.817 1.00 83.31 394 LEU A N 1
ATOM 3171 C CA . LEU A 1 394 ? 20.470 -44.738 4.425 1.00 83.31 394 LEU A CA 1
ATOM 3172 C C . LEU A 1 394 ? 21.536 -45.836 4.610 1.00 83.31 394 LEU A C 1
ATOM 3174 O O . LEU A 1 394 ? 22.321 -46.029 3.681 1.00 83.31 394 LEU A O 1
ATOM 3178 N N . PRO A 1 395 ? 21.563 -46.616 5.716 1.00 82.38 395 PRO A N 1
ATOM 3179 C CA . PRO A 1 395 ? 22.544 -47.692 5.891 1.00 82.38 395 PRO A CA 1
ATOM 3180 C C . PRO A 1 395 ? 22.476 -48.779 4.810 1.00 82.38 395 PRO A C 1
ATOM 3182 O O . PRO A 1 395 ? 23.465 -49.461 4.556 1.00 82.38 395 PRO A O 1
ATOM 3185 N N . PHE A 1 396 ? 21.322 -48.940 4.159 1.00 80.19 396 PHE A N 1
ATOM 3186 C CA . PHE A 1 396 ? 21.111 -49.936 3.112 1.00 80.19 396 PHE A CA 1
ATOM 3187 C C . PHE A 1 396 ? 21.404 -49.401 1.707 1.00 80.19 396 PHE A C 1
ATOM 3189 O O . PHE A 1 396 ? 21.502 -50.192 0.769 1.00 80.19 396 PHE A O 1
ATOM 3196 N N . HIS A 1 397 ? 21.583 -48.086 1.543 1.00 81.12 397 HIS A N 1
ATOM 3197 C CA . HIS A 1 397 ? 21.853 -47.460 0.247 1.00 81.12 397 HIS A CA 1
ATOM 3198 C C . HIS A 1 397 ? 23.133 -48.013 -0.396 1.00 81.12 397 HIS A C 1
ATOM 3200 O O . HIS A 1 397 ? 23.115 -48.467 -1.540 1.00 81.12 397 HIS A O 1
ATOM 3206 N N . SER A 1 398 ? 24.232 -48.046 0.363 1.00 75.81 398 SER A N 1
ATOM 3207 C CA . SER A 1 398 ? 25.532 -48.546 -0.105 1.00 75.81 398 SER A CA 1
ATOM 3208 C C . SER A 1 398 ? 25.497 -50.027 -0.492 1.00 75.81 398 SER A C 1
ATOM 3210 O O . SER A 1 398 ? 26.205 -50.437 -1.406 1.00 75.81 398 SER A O 1
ATOM 3212 N N . SER A 1 399 ? 24.647 -50.817 0.171 1.00 73.88 399 SER A N 1
ATOM 3213 C CA . SER A 1 399 ? 24.519 -52.259 -0.066 1.00 73.88 399 SER A CA 1
ATOM 3214 C C . SER A 1 399 ? 23.577 -52.603 -1.224 1.00 73.88 399 SER A C 1
ATOM 3216 O O . SER A 1 399 ? 23.785 -53.606 -1.899 1.00 73.88 399 SER A O 1
ATOM 3218 N N . LEU A 1 400 ? 22.530 -51.801 -1.453 1.00 77.44 400 LEU A N 1
ATOM 3219 C CA . LEU A 1 400 ? 21.464 -52.116 -2.412 1.00 77.44 400 LEU A CA 1
ATOM 3220 C C . LEU A 1 400 ? 21.543 -51.311 -3.708 1.00 77.44 400 LEU A C 1
ATOM 3222 O O . LEU A 1 400 ? 21.243 -51.839 -4.780 1.00 77.44 400 LEU A O 1
ATOM 3226 N N . LEU A 1 401 ? 21.891 -50.027 -3.639 1.00 75.81 401 LEU A N 1
ATOM 3227 C CA . LEU A 1 401 ? 21.888 -49.136 -4.802 1.00 75.81 401 LEU A CA 1
ATOM 3228 C C . LEU A 1 401 ? 23.265 -49.018 -5.451 1.00 75.81 401 LEU A C 1
ATOM 3230 O O . LEU A 1 401 ? 23.324 -49.015 -6.677 1.00 75.81 401 LEU A O 1
ATOM 3234 N N . GLY A 1 402 ? 24.334 -49.065 -4.651 1.00 60.78 402 GLY A N 1
ATOM 3235 C CA . GLY A 1 402 ? 25.708 -48.870 -5.113 1.00 60.78 402 GLY A CA 1
ATOM 3236 C C . GLY A 1 402 ? 25.981 -47.402 -5.462 1.00 60.78 402 GLY A C 1
ATOM 3237 O O . GLY A 1 402 ? 25.212 -46.774 -6.180 1.00 60.78 402 GLY A O 1
ATOM 3238 N N . GLY A 1 403 ? 27.078 -46.849 -4.939 1.00 67.88 403 GLY A N 1
ATOM 3239 C CA . GLY A 1 403 ? 27.422 -45.424 -5.051 1.00 67.88 403 GLY A CA 1
ATOM 3240 C C . GLY A 1 403 ? 27.228 -44.642 -3.746 1.00 67.88 403 GLY A C 1
ATOM 3241 O O . GLY A 1 403 ? 26.617 -45.137 -2.793 1.00 67.88 403 GLY A O 1
ATOM 3242 N N . ASP A 1 404 ? 27.781 -43.427 -3.702 1.00 63.69 404 ASP A N 1
ATOM 3243 C CA . ASP A 1 404 ? 27.611 -42.513 -2.568 1.00 63.69 404 ASP A CA 1
ATOM 3244 C C . ASP A 1 404 ? 26.163 -42.028 -2.490 1.00 63.69 404 ASP A C 1
ATOM 3246 O O . ASP A 1 404 ? 25.558 -41.645 -3.494 1.00 63.69 404 ASP A O 1
ATOM 3250 N N . ALA A 1 405 ? 25.595 -42.054 -1.283 1.00 64.19 405 ALA A N 1
ATOM 3251 C CA . ALA A 1 405 ? 24.248 -41.555 -1.058 1.00 64.19 405 ALA A CA 1
ATOM 3252 C C . ALA A 1 405 ? 24.194 -40.044 -1.336 1.00 64.19 405 ALA A C 1
ATOM 3254 O O . ALA A 1 405 ? 25.083 -39.314 -0.878 1.00 64.19 405 ALA A O 1
ATOM 3255 N N . PRO A 1 406 ? 23.163 -39.542 -2.041 1.00 67.38 406 PRO A N 1
ATOM 3256 C CA . PRO A 1 406 ? 23.036 -38.116 -2.292 1.00 67.38 406 PRO A CA 1
ATOM 3257 C C . PRO A 1 406 ? 22.986 -37.358 -0.957 1.00 67.38 406 PRO A C 1
ATOM 3259 O O . PRO A 1 406 ? 22.104 -37.567 -0.119 1.00 67.38 406 PRO A O 1
ATOM 3262 N N . MET A 1 407 ? 23.962 -36.476 -0.722 1.00 62.59 407 MET A N 1
ATOM 3263 C CA . MET A 1 407 ? 23.957 -35.596 0.446 1.00 62.59 407 MET A CA 1
ATOM 3264 C C . MET A 1 407 ? 22.893 -34.513 0.251 1.00 62.59 407 MET A C 1
ATOM 3266 O O . MET A 1 407 ? 23.187 -33.405 -0.189 1.00 62.59 407 MET A O 1
ATOM 3270 N N . LEU A 1 408 ? 21.649 -34.817 0.619 1.00 62.91 408 LEU A N 1
ATOM 3271 C CA . LEU A 1 408 ? 20.508 -33.889 0.586 1.00 62.91 408 LEU A CA 1
ATOM 3272 C C . LEU A 1 408 ? 20.548 -32.876 1.749 1.00 62.91 408 LEU A C 1
ATOM 3274 O O . LEU A 1 408 ? 19.532 -32.498 2.321 1.00 62.91 408 LEU A O 1
ATOM 3278 N N . LEU A 1 409 ? 21.753 -32.451 2.135 1.00 56.44 409 LEU A N 1
ATOM 3279 C CA . LEU A 1 409 ? 22.024 -31.582 3.277 1.00 56.44 409 LEU A CA 1
ATOM 3280 C C . LEU A 1 409 ? 22.749 -30.325 2.803 1.00 56.44 409 LEU A C 1
ATOM 3282 O O . LEU A 1 409 ? 23.885 -30.039 3.174 1.00 56.44 409 LEU A O 1
ATOM 3286 N N . ARG A 1 410 ? 22.070 -29.544 1.962 1.00 49.12 410 ARG A N 1
ATOM 3287 C CA . ARG A 1 410 ? 22.494 -28.179 1.667 1.00 49.12 410 ARG A CA 1
ATOM 3288 C C . ARG A 1 410 ? 21.274 -27.274 1.566 1.00 49.12 410 ARG A C 1
ATOM 3290 O O . ARG A 1 410 ? 20.751 -27.054 0.487 1.00 49.12 410 ARG A O 1
ATOM 3297 N N . ASN A 1 411 ? 20.906 -26.721 2.725 1.00 50.19 411 ASN A N 1
ATOM 3298 C CA . ASN A 1 411 ? 19.998 -25.581 2.933 1.00 50.19 411 ASN A CA 1
ATOM 3299 C C . ASN A 1 411 ? 18.575 -25.891 3.431 1.00 50.19 411 ASN A C 1
ATOM 3301 O O . ASN A 1 411 ? 17.604 -25.356 2.914 1.00 50.19 411 ASN A O 1
ATOM 3305 N N . VAL A 1 412 ? 18.460 -26.552 4.587 1.00 50.28 412 VAL A N 1
ATOM 3306 C CA . VAL A 1 412 ? 17.229 -26.522 5.421 1.00 50.28 412 VAL A CA 1
ATOM 3307 C C . VAL A 1 412 ? 16.916 -25.101 5.966 1.00 50.28 412 VAL A C 1
ATOM 3309 O O . VAL A 1 412 ? 15.921 -24.885 6.646 1.00 50.28 412 VAL A O 1
ATOM 3312 N N . LEU A 1 413 ? 17.751 -24.099 5.657 1.00 46.53 413 LEU A N 1
ATOM 3313 C CA . LEU A 1 413 ? 17.582 -22.697 6.060 1.00 46.53 413 LEU A CA 1
ATOM 3314 C C . LEU A 1 413 ? 17.204 -21.752 4.904 1.00 46.53 413 LEU A C 1
ATOM 3316 O O . LEU A 1 413 ? 17.051 -20.554 5.139 1.00 46.53 413 LEU A O 1
ATOM 3320 N N . ALA A 1 414 ? 17.050 -22.242 3.668 1.00 46.75 414 ALA A N 1
ATOM 3321 C CA . ALA A 1 414 ? 16.556 -21.404 2.578 1.00 46.75 414 ALA A CA 1
ATOM 3322 C C . ALA A 1 414 ? 15.020 -21.358 2.620 1.00 46.75 414 ALA A C 1
ATOM 3324 O O . ALA A 1 414 ? 14.349 -22.366 2.444 1.00 46.75 414 ALA A O 1
ATOM 3325 N N . SER A 1 415 ? 14.488 -20.161 2.867 1.00 54.75 415 SER A N 1
ATOM 3326 C CA . SER A 1 415 ? 13.076 -19.791 3.063 1.00 54.75 415 SER A CA 1
ATOM 3327 C C . SER A 1 415 ? 12.148 -20.026 1.849 1.00 54.75 415 SER A C 1
ATOM 3329 O O . SER A 1 415 ? 11.126 -19.348 1.726 1.00 54.75 415 SER A O 1
ATOM 3331 N N . ASP A 1 416 ? 12.488 -20.938 0.938 1.00 68.56 416 ASP A N 1
ATOM 3332 C CA . ASP A 1 416 ? 11.734 -21.170 -0.291 1.00 68.56 416 ASP A CA 1
ATOM 3333 C C . ASP A 1 416 ? 11.004 -22.523 -0.251 1.00 68.56 416 ASP A C 1
ATOM 3335 O O . ASP A 1 416 ? 11.612 -23.599 -0.202 1.00 68.56 416 ASP A O 1
ATOM 3339 N N . ALA A 1 417 ? 9.669 -22.468 -0.256 1.00 70.06 417 ALA A N 1
ATOM 3340 C CA . ALA A 1 417 ? 8.801 -23.645 -0.184 1.00 70.06 417 ALA A CA 1
ATOM 3341 C C . ALA A 1 417 ? 9.015 -24.592 -1.379 1.00 70.06 417 ALA A C 1
ATOM 3343 O O . ALA A 1 417 ? 8.866 -25.807 -1.249 1.00 70.06 417 ALA A O 1
ATOM 3344 N N . ILE A 1 418 ? 9.421 -24.045 -2.530 1.00 76.75 418 ILE A N 1
ATOM 3345 C CA . ILE A 1 418 ? 9.696 -24.808 -3.753 1.00 76.75 418 ILE A CA 1
ATOM 3346 C C . ILE A 1 418 ? 10.969 -25.648 -3.598 1.00 76.75 418 ILE A C 1
ATOM 3348 O O . ILE A 1 418 ? 10.980 -26.821 -3.969 1.00 76.75 418 ILE A O 1
ATOM 3352 N N . GLY A 1 419 ? 12.022 -25.076 -3.005 1.00 74.62 419 GLY A N 1
ATOM 3353 C CA . GLY A 1 419 ? 13.266 -25.798 -2.723 1.00 74.62 419 GLY A CA 1
ATOM 3354 C C . GLY A 1 419 ? 13.026 -26.964 -1.768 1.00 74.62 419 GLY A C 1
ATOM 3355 O O . GLY A 1 419 ? 13.384 -28.099 -2.070 1.00 74.62 419 GLY A O 1
ATOM 3356 N N . THR A 1 420 ? 12.290 -26.699 -0.684 1.00 76.25 420 THR A N 1
ATOM 3357 C CA . THR A 1 420 ? 11.910 -27.728 0.295 1.00 76.25 420 THR A CA 1
ATOM 3358 C C . THR A 1 420 ? 11.128 -28.867 -0.371 1.00 76.25 420 THR A C 1
ATOM 3360 O O . THR A 1 420 ? 11.443 -30.034 -0.161 1.00 76.25 420 THR A O 1
ATOM 3363 N N . ALA A 1 421 ? 10.147 -28.555 -1.226 1.00 80.25 421 ALA A N 1
ATOM 3364 C CA . ALA A 1 421 ? 9.374 -29.570 -1.942 1.00 80.25 421 ALA A CA 1
ATOM 3365 C C . ALA A 1 421 ? 10.235 -30.433 -2.878 1.00 80.25 421 ALA A C 1
ATOM 3367 O O . ALA A 1 421 ? 10.098 -31.658 -2.870 1.00 80.25 421 ALA A O 1
ATOM 3368 N N . ASN A 1 422 ? 11.159 -29.835 -3.628 1.00 83.06 422 ASN A N 1
ATOM 3369 C CA . ASN A 1 422 ? 12.055 -30.590 -4.504 1.00 83.06 422 ASN A CA 1
ATOM 3370 C C . ASN A 1 422 ? 12.981 -31.524 -3.715 1.00 83.06 422 ASN A C 1
ATOM 3372 O O . ASN A 1 422 ? 13.097 -32.697 -4.067 1.00 83.06 422 ASN A O 1
ATOM 3376 N N . ASP A 1 423 ? 13.547 -31.055 -2.603 1.00 79.69 423 ASP A N 1
ATOM 3377 C CA . ASP A 1 423 ? 14.393 -31.885 -1.741 1.00 79.69 423 ASP A CA 1
ATOM 3378 C C . ASP A 1 423 ? 13.607 -33.067 -1.155 1.00 79.69 423 ASP A C 1
ATOM 3380 O O . ASP A 1 423 ? 14.109 -34.193 -1.100 1.00 79.69 423 ASP A O 1
ATOM 3384 N N . THR A 1 424 ? 12.341 -32.853 -0.766 1.00 83.25 424 THR A N 1
ATOM 3385 C CA . THR A 1 424 ? 11.482 -33.959 -0.313 1.00 83.25 424 THR A CA 1
ATOM 3386 C C . THR A 1 424 ? 11.191 -34.989 -1.388 1.00 83.25 424 THR A C 1
ATOM 3388 O O . THR A 1 424 ? 11.170 -36.183 -1.087 1.00 83.25 424 THR A O 1
ATOM 3391 N N . LEU A 1 425 ? 10.993 -34.561 -2.634 1.00 85.06 425 LEU A N 1
ATOM 3392 C CA . LEU A 1 425 ? 10.759 -35.477 -3.744 1.00 85.06 425 LEU A CA 1
ATOM 3393 C C . LEU A 1 425 ? 11.999 -36.322 -4.033 1.00 85.06 425 LEU A C 1
ATOM 3395 O O . LEU A 1 425 ? 11.869 -37.532 -4.204 1.00 85.06 425 LEU A O 1
ATOM 3399 N N . GLU A 1 426 ? 13.189 -35.723 -4.029 1.00 83.25 426 GLU A N 1
ATOM 3400 C CA . GLU A 1 426 ? 14.440 -36.466 -4.210 1.00 83.25 426 GLU A CA 1
ATOM 3401 C C . GLU A 1 426 ? 14.689 -37.452 -3.054 1.00 83.25 426 GLU A C 1
ATOM 3403 O O . GLU A 1 426 ? 15.010 -38.616 -3.303 1.00 83.25 426 GLU A O 1
ATOM 3408 N N . MET A 1 427 ? 14.427 -37.062 -1.796 1.00 83.38 427 MET A N 1
ATOM 3409 C CA . MET A 1 427 ? 14.477 -37.991 -0.652 1.00 83.38 427 MET A CA 1
ATOM 3410 C C . MET A 1 427 ? 13.538 -39.188 -0.840 1.00 83.38 427 MET A C 1
ATOM 3412 O O . MET A 1 427 ? 13.936 -40.336 -0.626 1.00 83.38 427 MET A O 1
ATOM 3416 N N . LEU A 1 428 ? 12.287 -38.932 -1.234 1.00 85.62 428 LEU A N 1
ATOM 3417 C CA . LEU A 1 428 ? 11.282 -39.979 -1.413 1.00 85.62 428 LEU A CA 1
ATOM 3418 C C . LEU A 1 428 ? 11.602 -40.904 -2.592 1.00 85.62 428 LEU A C 1
ATOM 3420 O O . LEU A 1 428 ? 11.367 -42.105 -2.470 1.00 85.62 428 LEU A O 1
ATOM 3424 N N . LYS A 1 429 ? 12.185 -40.394 -3.684 1.00 86.00 429 LYS A N 1
ATOM 3425 C CA . LYS A 1 429 ? 12.668 -41.224 -4.801 1.00 86.00 429 LYS A CA 1
ATOM 3426 C C . LYS A 1 429 ? 13.733 -42.214 -4.341 1.00 86.00 429 LYS A C 1
ATOM 3428 O O . LYS A 1 429 ? 13.606 -43.406 -4.607 1.00 86.00 429 LYS A O 1
ATOM 3433 N N . VAL A 1 430 ? 14.732 -41.757 -3.582 1.00 84.12 430 VAL A N 1
ATOM 3434 C CA . VAL A 1 430 ? 15.786 -42.649 -3.069 1.00 84.12 430 VAL A CA 1
ATOM 3435 C C . VAL A 1 430 ? 15.206 -43.683 -2.103 1.00 84.12 430 VAL A C 1
ATOM 3437 O O . VAL A 1 430 ? 15.502 -44.872 -2.208 1.00 84.12 430 VAL A O 1
ATOM 3440 N N . VAL A 1 431 ? 14.325 -43.262 -1.190 1.00 86.06 431 VAL A N 1
ATOM 3441 C CA . VAL A 1 431 ? 13.600 -44.176 -0.288 1.00 86.06 431 VAL A CA 1
ATOM 3442 C C . VAL A 1 431 ? 12.822 -45.233 -1.077 1.00 86.06 431 VAL A C 1
ATOM 3444 O O . VAL A 1 431 ? 12.889 -46.418 -0.745 1.00 86.06 431 VAL A O 1
ATOM 3447 N N . GLN A 1 432 ? 12.114 -44.826 -2.132 1.00 87.44 432 GLN A N 1
ATOM 3448 C CA . GLN A 1 432 ? 11.359 -45.722 -3.001 1.00 87.44 432 GLN A CA 1
ATOM 3449 C C . GLN A 1 432 ? 12.271 -46.729 -3.706 1.00 87.44 432 GLN A C 1
ATOM 3451 O O . GLN A 1 432 ? 11.931 -47.910 -3.759 1.00 87.44 432 GLN A O 1
ATOM 3456 N N . GLU A 1 433 ? 13.423 -46.305 -4.222 1.00 85.62 433 GLU A N 1
ATOM 3457 C CA . GLU A 1 433 ? 14.382 -47.197 -4.876 1.00 85.62 433 GLU A CA 1
ATOM 3458 C C . GLU A 1 433 ? 14.965 -48.231 -3.903 1.00 85.62 433 GLU A C 1
ATOM 3460 O O . GLU A 1 433 ? 15.004 -49.423 -4.226 1.00 85.62 433 GLU A O 1
ATOM 3465 N N . ILE A 1 434 ? 15.348 -47.808 -2.690 1.00 84.44 434 ILE A N 1
ATOM 3466 C CA . ILE A 1 434 ? 15.840 -48.716 -1.641 1.00 84.44 434 ILE A CA 1
ATOM 3467 C C . ILE A 1 434 ? 14.762 -49.744 -1.291 1.00 84.44 434 ILE A C 1
ATOM 3469 O O . ILE A 1 434 ? 15.027 -50.946 -1.316 1.00 84.44 434 ILE A O 1
ATOM 3473 N N . LEU A 1 435 ? 13.539 -49.287 -1.001 1.00 86.31 435 LEU A N 1
ATOM 3474 C CA . LEU A 1 435 ? 12.427 -50.167 -0.639 1.00 86.31 435 LEU A CA 1
ATOM 3475 C C . LEU A 1 435 ? 12.040 -51.108 -1.782 1.00 86.31 435 LEU A C 1
ATOM 3477 O O . LEU A 1 435 ? 11.769 -52.277 -1.529 1.00 86.31 435 LEU A O 1
ATOM 3481 N N . SER A 1 436 ? 12.069 -50.644 -3.032 1.00 86.19 436 SER A N 1
ATOM 3482 C CA . SER A 1 436 ? 11.784 -51.481 -4.204 1.00 86.19 436 SER A CA 1
ATOM 3483 C C . SER A 1 436 ? 12.831 -52.582 -4.366 1.00 86.19 436 SER A C 1
ATOM 3485 O O . SER A 1 436 ? 12.481 -53.730 -4.629 1.00 86.19 436 SER A O 1
ATOM 3487 N N . LYS A 1 437 ? 14.118 -52.280 -4.145 1.00 85.38 437 LYS A N 1
ATOM 3488 C CA . LYS A 1 437 ? 15.175 -53.303 -4.151 1.00 85.38 437 LYS A CA 1
ATOM 3489 C C . LYS A 1 437 ? 15.061 -54.266 -2.972 1.00 85.38 437 LYS A C 1
ATOM 3491 O O . LYS A 1 437 ? 15.217 -55.466 -3.174 1.00 85.38 437 LYS A O 1
ATOM 3496 N N . MET A 1 438 ? 14.741 -53.776 -1.772 1.00 84.50 438 MET A N 1
ATOM 3497 C CA . MET A 1 438 ? 14.454 -54.638 -0.618 1.00 84.50 438 MET A CA 1
ATOM 3498 C C . MET A 1 438 ? 13.285 -55.582 -0.905 1.00 84.50 438 MET A C 1
ATOM 3500 O O . MET A 1 438 ? 13.399 -56.778 -0.662 1.00 84.50 438 MET A O 1
ATOM 3504 N N . LEU A 1 439 ? 12.191 -55.067 -1.472 1.00 84.00 439 LEU A N 1
ATOM 3505 C CA . LEU A 1 439 ? 11.029 -55.860 -1.867 1.00 84.00 439 LEU A CA 1
ATOM 3506 C C . LEU A 1 439 ? 11.359 -56.852 -2.980 1.00 84.00 439 LEU A C 1
ATOM 3508 O O . LEU A 1 439 ? 10.874 -57.972 -2.926 1.00 84.00 439 LEU A O 1
ATOM 3512 N N . ASN A 1 440 ? 12.213 -56.502 -3.941 1.00 82.06 440 ASN A N 1
ATOM 3513 C CA . ASN A 1 440 ? 12.663 -57.445 -4.966 1.00 82.06 440 ASN A CA 1
ATOM 3514 C C . ASN A 1 440 ? 13.526 -58.567 -4.380 1.00 82.06 440 ASN A C 1
ATOM 3516 O O . ASN A 1 440 ? 13.418 -59.704 -4.827 1.00 82.06 440 ASN A O 1
ATOM 3520 N N . ILE A 1 441 ? 14.358 -58.280 -3.374 1.00 79.12 441 ILE A N 1
ATOM 3521 C CA . ILE A 1 441 ? 15.147 -59.302 -2.674 1.00 79.12 441 ILE A CA 1
ATOM 3522 C C . ILE A 1 441 ? 14.228 -60.202 -1.847 1.00 79.12 441 ILE A C 1
ATOM 3524 O O . ILE A 1 441 ? 14.321 -61.419 -1.957 1.00 79.12 441 ILE A O 1
ATOM 3528 N N . VAL A 1 442 ? 13.300 -59.627 -1.078 1.00 76.56 442 VAL A N 1
ATOM 3529 C CA . VAL A 1 442 ? 12.329 -60.386 -0.272 1.00 76.56 442 VAL A CA 1
ATOM 3530 C C . VAL A 1 442 ? 11.366 -61.186 -1.155 1.00 76.56 442 VAL A C 1
ATOM 3532 O O . VAL A 1 442 ? 11.127 -62.355 -0.888 1.00 76.56 442 VAL A O 1
ATOM 3535 N N . GLY A 1 443 ? 10.884 -60.612 -2.255 1.00 63.28 443 GLY A N 1
ATOM 3536 C CA . GLY A 1 443 ? 10.055 -61.299 -3.246 1.00 63.28 443 GLY A CA 1
ATOM 3537 C C . GLY A 1 443 ? 10.821 -62.351 -4.053 1.00 63.28 443 GLY A C 1
ATOM 3538 O O . GLY A 1 443 ? 10.229 -63.334 -4.484 1.00 63.28 443 GLY A O 1
ATOM 3539 N N . SER A 1 444 ? 12.143 -62.203 -4.209 1.00 54.25 444 SER A N 1
ATOM 3540 C CA . SER A 1 444 ? 12.993 -63.251 -4.794 1.00 54.25 444 SER A CA 1
ATOM 3541 C C . SER A 1 444 ? 13.259 -64.401 -3.820 1.00 54.25 444 SER A C 1
ATOM 3543 O O . SER A 1 444 ? 13.483 -65.522 -4.277 1.00 54.25 444 SER A O 1
ATOM 3545 N N . ILE A 1 445 ? 13.199 -64.172 -2.500 1.00 49.81 445 ILE A N 1
ATOM 3546 C CA . ILE A 1 445 ? 13.387 -65.229 -1.490 1.00 49.81 445 ILE A CA 1
ATOM 3547 C C . ILE A 1 445 ? 12.288 -66.303 -1.596 1.00 49.81 445 ILE A C 1
ATOM 3549 O O . ILE A 1 445 ? 12.596 -67.481 -1.429 1.00 49.81 445 ILE A O 1
ATOM 3553 N N . ASP A 1 446 ? 11.071 -65.951 -2.022 1.00 44.78 446 ASP A N 1
ATOM 3554 C CA . ASP A 1 446 ? 10.000 -66.930 -2.280 1.00 44.78 446 ASP A CA 1
ATOM 3555 C C . ASP A 1 446 ? 10.129 -67.661 -3.635 1.00 44.78 446 ASP A C 1
ATOM 3557 O O . ASP A 1 446 ? 9.414 -68.628 -3.888 1.00 44.78 446 ASP A O 1
ATOM 3561 N N . THR A 1 447 ? 11.075 -67.276 -4.503 1.00 45.59 447 THR A N 1
ATOM 3562 C CA . THR A 1 447 ? 11.289 -67.929 -5.817 1.00 45.59 447 THR A CA 1
ATOM 3563 C C . THR A 1 447 ? 12.443 -68.937 -5.852 1.00 45.59 447 THR A C 1
ATOM 3565 O O . THR A 1 447 ? 12.677 -69.570 -6.881 1.00 45.59 447 THR A O 1
ATOM 3568 N N . VAL A 1 448 ? 13.143 -69.154 -4.731 1.00 44.09 448 VAL A N 1
ATOM 3569 C CA . VAL A 1 448 ? 14.254 -70.129 -4.640 1.00 44.09 448 VAL A CA 1
ATOM 3570 C C . VAL A 1 448 ? 13.794 -71.519 -4.157 1.00 44.09 448 VAL A C 1
ATOM 3572 O O . VAL A 1 448 ? 14.588 -72.457 -4.108 1.00 44.09 448 VAL A O 1
ATOM 3575 N N . VAL A 1 449 ? 12.493 -71.729 -3.924 1.00 43.81 449 VAL A N 1
ATOM 3576 C CA . VAL A 1 449 ? 11.906 -73.077 -3.806 1.00 43.81 449 VAL A CA 1
ATOM 3577 C C . VAL A 1 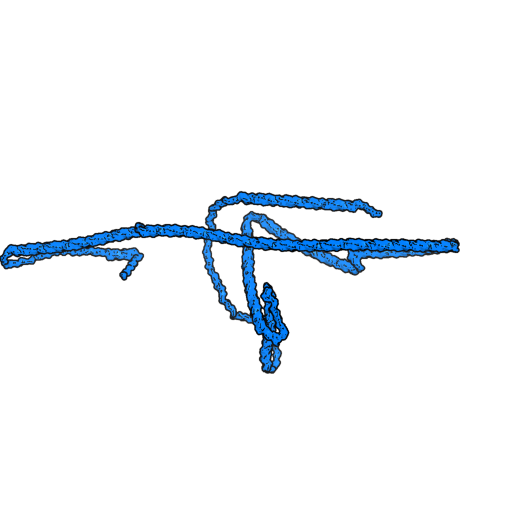449 ? 10.889 -73.293 -4.927 1.00 43.81 449 VAL A C 1
ATOM 3579 O O . VAL A 1 449 ? 9.724 -72.941 -4.804 1.00 43.81 449 VAL A O 1
ATOM 3582 N N . GLY A 1 450 ? 11.340 -73.921 -6.016 1.00 33.66 450 GLY A N 1
ATOM 3583 C CA . GLY A 1 450 ? 10.466 -74.502 -7.039 1.00 33.66 450 GLY A CA 1
ATOM 3584 C C . GLY A 1 450 ? 10.412 -73.722 -8.350 1.00 33.66 450 GLY A C 1
ATOM 3585 O O . GLY A 1 450 ? 9.564 -72.864 -8.564 1.00 33.66 450 GLY A O 1
ATOM 3586 N N . ALA A 1 451 ? 11.296 -74.089 -9.272 1.00 36.53 451 ALA A N 1
ATOM 3587 C CA . ALA A 1 451 ? 11.225 -73.700 -10.671 1.00 36.53 451 ALA A CA 1
ATOM 3588 C C . ALA A 1 451 ? 9.899 -74.138 -11.323 1.00 36.53 451 ALA A C 1
ATOM 3590 O O . ALA A 1 451 ? 9.604 -75.327 -11.318 1.00 36.53 451 ALA A O 1
ATOM 3591 N N . GLN A 1 452 ? 9.179 -73.222 -11.980 1.00 37.38 452 GLN A N 1
ATOM 3592 C CA . GLN A 1 452 ? 8.830 -73.351 -13.404 1.00 37.38 452 GLN A CA 1
ATOM 3593 C C . GLN A 1 452 ? 8.121 -72.105 -13.949 1.00 37.38 452 GLN A C 1
ATOM 3595 O O . GLN A 1 452 ? 7.258 -71.504 -13.322 1.00 37.38 452 GLN A O 1
ATOM 3600 N N . GLN A 1 453 ? 8.539 -71.733 -15.155 1.00 37.75 453 GLN A N 1
ATOM 3601 C CA . GLN A 1 453 ? 8.093 -70.597 -15.952 1.00 37.75 453 GLN A CA 1
ATOM 3602 C C . GLN A 1 453 ? 6.580 -70.606 -16.215 1.00 37.75 453 GLN A C 1
ATOM 3604 O O . GLN A 1 453 ? 6.038 -71.623 -16.638 1.00 37.75 453 GLN A O 1
ATOM 3609 N N . CYS A 1 454 ? 5.942 -69.436 -16.132 1.00 28.05 454 CYS A N 1
ATOM 3610 C CA . CYS A 1 454 ? 4.874 -69.061 -17.061 1.00 28.05 454 CYS A CA 1
ATOM 3611 C C . CYS A 1 454 ? 4.727 -67.526 -17.112 1.00 28.05 454 CYS A C 1
ATOM 3613 O O . CYS A 1 454 ? 4.613 -66.902 -16.057 1.00 28.05 454 CYS A O 1
ATOM 3615 N N . PRO A 1 455 ? 4.741 -66.887 -18.298 1.00 42.50 455 PRO A N 1
ATOM 3616 C CA . PRO A 1 455 ? 4.556 -65.450 -18.428 1.00 42.50 455 PRO A CA 1
ATOM 3617 C C . PRO A 1 455 ? 3.064 -65.143 -18.583 1.00 42.50 455 PRO A C 1
ATOM 3619 O O . PRO A 1 455 ? 2.432 -65.600 -19.536 1.00 42.50 455 PRO A O 1
ATOM 3622 N N . GLN A 1 456 ? 2.492 -64.329 -17.698 1.00 35.78 456 GLN A N 1
ATOM 3623 C CA . GLN A 1 456 ? 1.170 -63.754 -17.937 1.00 35.78 456 GLN A CA 1
ATOM 3624 C C . GLN A 1 456 ? 1.162 -62.248 -17.697 1.00 35.78 456 GLN A C 1
ATOM 3626 O O . GLN A 1 456 ? 1.471 -61.744 -16.621 1.00 35.78 456 GLN A O 1
ATOM 3631 N N . LYS A 1 457 ? 0.804 -61.567 -18.788 1.00 43.09 457 LYS A N 1
ATOM 3632 C CA . LYS A 1 457 ? 0.340 -60.189 -18.886 1.00 43.09 457 LYS A CA 1
ATOM 3633 C C . LYS A 1 457 ? -0.667 -59.895 -17.773 1.00 43.09 457 LYS A C 1
ATOM 3635 O O . LYS A 1 457 ? -1.596 -60.678 -17.587 1.00 43.09 457 LYS A O 1
ATOM 3640 N N . LEU A 1 458 ? -0.533 -58.746 -17.119 1.00 36.81 458 LEU A N 1
ATOM 3641 C CA . LEU A 1 458 ? -1.622 -58.157 -16.351 1.00 36.81 458 LEU A CA 1
ATOM 3642 C C . LEU A 1 458 ? -1.890 -56.748 -16.863 1.00 36.81 458 LEU A C 1
ATOM 3644 O O . LEU A 1 458 ? -1.072 -55.842 -16.727 1.00 36.81 458 LEU A O 1
ATOM 3648 N N . ASP A 1 459 ? -3.050 -56.656 -17.505 1.00 33.38 459 ASP A N 1
ATOM 3649 C CA . ASP A 1 459 ? -3.737 -55.448 -17.918 1.00 33.38 459 ASP A CA 1
ATOM 3650 C C . ASP A 1 459 ? -3.989 -54.515 -16.730 1.00 33.38 459 ASP A C 1
ATOM 3652 O O . ASP A 1 459 ? -4.390 -54.932 -15.639 1.00 33.38 459 ASP A O 1
ATOM 3656 N N . GLU A 1 460 ? -3.817 -53.224 -16.994 1.00 40.91 460 GLU A N 1
ATOM 3657 C CA . GLU A 1 460 ? -4.249 -52.129 -16.142 1.00 40.91 460 GLU A CA 1
ATOM 3658 C C . GLU A 1 460 ? -5.776 -52.156 -15.970 1.00 40.91 460 GLU A C 1
ATOM 3660 O O . GLU A 1 460 ? -6.540 -51.797 -16.867 1.00 40.91 460 GLU A O 1
ATOM 3665 N N . LYS A 1 461 ? -6.237 -52.518 -14.771 1.00 37.50 461 LYS A N 1
ATOM 3666 C CA . LYS A 1 461 ? -7.553 -52.117 -14.265 1.00 37.50 461 LYS A CA 1
ATOM 3667 C C . LYS A 1 461 ? -7.361 -51.184 -13.078 1.00 37.50 461 LYS A C 1
ATOM 3669 O O . LYS A 1 461 ? -6.986 -51.600 -11.986 1.00 37.50 461 LYS A O 1
ATOM 3674 N N . ARG A 1 462 ? -7.612 -49.894 -13.324 1.00 39.69 462 ARG A N 1
ATOM 3675 C CA . ARG A 1 462 ? -7.871 -48.888 -12.291 1.00 39.69 462 ARG A CA 1
ATOM 3676 C C . ARG A 1 462 ? -9.219 -49.198 -11.650 1.00 39.69 462 ARG A C 1
ATOM 3678 O O . ARG A 1 462 ? -10.247 -48.840 -12.217 1.00 39.69 462 ARG A O 1
ATOM 3685 N N . ASP A 1 463 ? -9.190 -49.785 -10.463 1.00 35.84 463 ASP A N 1
ATOM 3686 C CA . ASP A 1 463 ? -10.345 -49.802 -9.573 1.00 35.84 463 ASP A CA 1
ATOM 3687 C C . ASP A 1 463 ? -10.163 -48.778 -8.450 1.00 35.84 463 ASP A C 1
ATOM 3689 O O . ASP A 1 463 ? -9.160 -48.735 -7.734 1.00 35.84 463 ASP A O 1
ATOM 3693 N N . ASN A 1 464 ? -11.171 -47.914 -8.354 1.00 42.12 464 ASN A N 1
ATOM 3694 C CA . ASN A 1 464 ? -11.367 -46.911 -7.323 1.00 42.12 464 ASN A CA 1
ATOM 3695 C C . ASN A 1 464 ? -11.426 -47.565 -5.935 1.00 42.12 464 ASN A C 1
ATOM 3697 O O . ASN A 1 464 ? -12.413 -48.216 -5.596 1.00 42.12 464 ASN A O 1
ATOM 3701 N N . LEU A 1 465 ? -10.420 -47.316 -5.098 1.00 39.00 465 LEU A N 1
ATOM 3702 C CA . LEU A 1 465 ? -10.498 -47.564 -3.659 1.00 39.00 465 LEU A CA 1
ATOM 3703 C C . LEU A 1 465 ? -10.840 -46.257 -2.937 1.00 39.00 465 LEU A C 1
ATOM 3705 O O . LEU A 1 465 ? -9.970 -45.499 -2.510 1.00 39.00 465 LEU A O 1
ATOM 3709 N N . SER A 1 466 ? -12.143 -46.006 -2.798 1.00 36.81 466 SER A N 1
ATOM 3710 C CA . SER A 1 466 ? -12.680 -45.115 -1.770 1.00 36.81 466 SER A CA 1
ATOM 3711 C C . SER A 1 466 ? -12.355 -45.701 -0.396 1.00 36.81 466 SER A C 1
ATOM 3713 O O . SER A 1 466 ? -12.867 -46.751 -0.021 1.00 36.81 466 SER A O 1
ATOM 3715 N N . ASN A 1 467 ? -11.487 -45.018 0.344 1.00 36.75 467 ASN A N 1
ATOM 3716 C CA . ASN A 1 467 ? -11.122 -45.344 1.718 1.00 36.75 467 ASN A CA 1
ATOM 3717 C C . ASN A 1 467 ? -12.221 -44.837 2.684 1.00 36.75 467 ASN A C 1
ATOM 3719 O O . ASN A 1 467 ? -12.409 -43.622 2.765 1.00 36.75 467 ASN A O 1
ATOM 3723 N N . PRO A 1 468 ? -12.959 -45.700 3.411 1.00 48.44 468 PRO A N 1
ATOM 3724 C CA . PRO A 1 468 ? -14.120 -45.294 4.199 1.00 48.44 468 PRO A CA 1
ATOM 3725 C C . PRO A 1 468 ? -13.790 -45.204 5.696 1.00 48.44 468 PRO A C 1
ATOM 3727 O O . PRO A 1 468 ? -14.465 -45.832 6.510 1.00 48.44 468 PRO A O 1
ATOM 3730 N N . ASN A 1 469 ? -12.726 -44.490 6.092 1.00 42.91 469 ASN A N 1
ATOM 3731 C CA . ASN A 1 469 ? -12.421 -44.374 7.524 1.00 42.91 469 ASN A CA 1
ATOM 3732 C C . ASN A 1 469 ? -11.582 -43.153 7.944 1.00 42.91 469 ASN A C 1
ATOM 3734 O O . ASN A 1 469 ? -10.541 -43.285 8.585 1.00 42.91 469 ASN A O 1
ATOM 3738 N N . LEU A 1 470 ? -12.057 -41.945 7.634 1.00 41.31 470 LEU A N 1
ATOM 3739 C CA . LEU A 1 470 ? -11.651 -40.738 8.358 1.00 41.31 470 LEU A CA 1
ATOM 3740 C C . LEU A 1 470 ? -12.907 -39.971 8.772 1.00 41.31 470 LEU A C 1
ATOM 3742 O O . LEU A 1 470 ? -13.687 -39.522 7.940 1.00 41.31 470 LEU A O 1
ATOM 3746 N N . GLY A 1 471 ? -13.126 -39.927 10.086 1.00 34.72 471 GLY A N 1
ATOM 3747 C CA . GLY A 1 471 ? -14.384 -39.562 10.719 1.00 34.72 471 GLY A CA 1
ATOM 3748 C C . GLY A 1 471 ? -14.840 -38.127 10.466 1.00 34.72 471 GLY A C 1
ATOM 3749 O O . GLY A 1 471 ? -14.237 -37.163 10.934 1.00 34.72 471 GLY A O 1
ATOM 3750 N N . GLU A 1 472 ? -16.005 -38.020 9.839 1.00 39.78 472 GLU A N 1
ATOM 3751 C CA . GLU A 1 472 ? -16.893 -36.861 9.858 1.00 39.78 472 GLU A CA 1
ATOM 3752 C C . GLU A 1 472 ? -17.596 -36.747 11.220 1.00 39.78 472 GLU A C 1
ATOM 3754 O O . GLU A 1 472 ? -18.796 -36.959 11.337 1.00 39.78 472 GLU A O 1
ATOM 3759 N N . ASN A 1 473 ? -16.857 -36.449 12.288 1.00 44.88 473 ASN A N 1
ATOM 3760 C CA . ASN A 1 473 ? -17.452 -36.139 13.589 1.00 44.88 473 ASN A CA 1
ATOM 3761 C C . ASN A 1 473 ? -16.600 -35.113 14.340 1.00 44.88 473 ASN A C 1
ATOM 3763 O O . ASN A 1 473 ? -15.886 -35.452 15.279 1.00 44.88 473 ASN A O 1
ATOM 3767 N N . ASN A 1 474 ? -16.687 -33.845 13.933 1.00 39.31 474 ASN A N 1
ATOM 3768 C CA . ASN A 1 474 ? -16.749 -32.719 14.867 1.00 39.31 474 ASN A CA 1
ATOM 3769 C C . ASN A 1 474 ? -17.043 -31.401 14.139 1.00 39.31 474 ASN A C 1
ATOM 3771 O O . ASN A 1 474 ? -16.531 -31.152 13.054 1.00 39.31 474 ASN A O 1
ATOM 3775 N N . CYS A 1 475 ? -17.836 -30.552 14.798 1.00 37.94 475 CYS A N 1
ATOM 3776 C CA . CYS A 1 475 ? -18.230 -29.188 14.410 1.00 37.94 475 CYS A CA 1
ATOM 3777 C C . CYS A 1 475 ? -19.469 -29.047 13.504 1.00 37.94 475 CYS A C 1
ATOM 3779 O O . CYS A 1 475 ? -19.491 -28.287 12.540 1.00 37.94 475 CYS A O 1
ATOM 3781 N N . ARG A 1 476 ? -20.577 -29.678 13.915 1.00 34.38 476 ARG A N 1
ATOM 3782 C CA . ARG A 1 476 ? -21.938 -29.249 13.555 1.00 34.38 476 ARG A CA 1
ATOM 3783 C C . ARG A 1 476 ? -22.320 -28.022 14.396 1.00 34.38 476 ARG A C 1
ATOM 3785 O O . ARG A 1 476 ? -22.818 -28.171 15.509 1.00 34.38 476 ARG A O 1
ATOM 3792 N N . ILE A 1 477 ? -22.096 -26.812 13.883 1.00 38.53 477 ILE A N 1
ATOM 3793 C CA . ILE A 1 477 ? -22.638 -25.585 14.491 1.00 38.53 477 ILE A CA 1
ATOM 3794 C C . ILE A 1 477 ? -24.081 -25.418 14.005 1.00 38.53 477 ILE A C 1
ATOM 3796 O O . ILE A 1 477 ? -24.337 -25.157 12.833 1.00 38.53 477 ILE A O 1
ATOM 3800 N N . GLN A 1 478 ? -25.038 -25.606 14.914 1.00 33.47 478 GLN A N 1
ATOM 3801 C CA . GLN A 1 478 ? -26.447 -25.309 14.673 1.00 33.47 478 GLN A CA 1
ATOM 3802 C C . GLN A 1 478 ? -26.663 -23.790 14.715 1.00 33.47 478 GLN A C 1
ATOM 3804 O O . GLN A 1 478 ? -26.430 -23.151 15.741 1.00 33.47 478 GLN A O 1
ATOM 3809 N N . ALA A 1 479 ? -27.131 -23.213 13.608 1.00 35.81 479 ALA A N 1
ATOM 3810 C CA . ALA A 1 479 ? -27.574 -21.826 13.554 1.00 35.81 479 ALA A CA 1
ATOM 3811 C C . ALA A 1 479 ? -28.858 -21.660 14.383 1.00 35.81 479 ALA A C 1
ATOM 3813 O O . ALA A 1 479 ? -29.900 -22.242 14.075 1.00 35.81 479 ALA A O 1
ATOM 3814 N N . LYS A 1 480 ? -28.785 -20.862 15.451 1.00 35.59 480 LYS A N 1
ATOM 3815 C CA . LYS A 1 480 ? -29.943 -20.495 16.269 1.00 35.59 480 LYS A CA 1
ATOM 3816 C C . LYS A 1 480 ? -30.582 -19.241 15.672 1.00 35.59 480 LYS A C 1
ATOM 3818 O O . LYS A 1 480 ? -29.957 -18.188 15.607 1.00 35.59 480 LYS A O 1
ATOM 3823 N N . ALA A 1 481 ? -31.827 -19.378 15.227 1.00 38.28 481 ALA A N 1
ATOM 3824 C CA . ALA A 1 481 ? -32.645 -18.299 14.690 1.00 38.28 481 ALA A CA 1
ATOM 3825 C C . ALA A 1 481 ? -32.897 -17.194 15.734 1.00 38.28 481 ALA A C 1
ATOM 3827 O O . ALA A 1 481 ? -33.330 -17.485 16.850 1.00 38.28 481 ALA A O 1
ATOM 3828 N N . ALA A 1 482 ? -32.713 -15.931 15.342 1.00 35.19 482 ALA A N 1
ATOM 3829 C CA . ALA A 1 482 ? -33.207 -14.769 16.075 1.00 35.19 482 ALA A CA 1
ATOM 3830 C C . ALA A 1 482 ? -34.211 -14.005 15.199 1.00 35.19 482 ALA A C 1
ATOM 3832 O O . ALA A 1 482 ? -33.895 -13.537 14.106 1.00 35.19 482 ALA A O 1
ATOM 3833 N N . LYS A 1 483 ? -35.450 -13.932 15.690 1.00 36.53 483 LYS A N 1
ATOM 3834 C CA . LYS A 1 483 ? -36.561 -13.165 15.124 1.00 36.53 483 LYS A CA 1
ATOM 3835 C C . LYS A 1 483 ? -36.414 -11.674 15.469 1.00 36.53 483 LYS A C 1
ATOM 3837 O O . LYS A 1 483 ? -36.234 -11.336 16.629 1.00 36.53 483 LYS A O 1
ATOM 3842 N N . SER A 1 484 ? -36.563 -10.839 14.441 1.00 35.84 484 SER A N 1
ATOM 3843 C CA . SER A 1 484 ? -37.384 -9.614 14.335 1.00 35.84 484 SER A CA 1
ATOM 3844 C C . SER A 1 484 ? -37.647 -8.723 15.569 1.00 35.84 484 SER A C 1
ATOM 3846 O O . SER A 1 484 ? -38.338 -9.138 16.494 1.00 35.84 484 SER A O 1
ATOM 3848 N N . ALA A 1 485 ? -37.270 -7.439 15.456 1.00 33.28 485 ALA A N 1
ATOM 3849 C CA . ALA A 1 485 ? -38.079 -6.254 15.815 1.00 33.28 485 ALA A CA 1
ATOM 3850 C C . ALA A 1 485 ? -37.401 -4.998 15.210 1.00 33.28 485 ALA A C 1
ATOM 3852 O O . ALA A 1 485 ? -36.286 -4.658 15.579 1.00 33.28 485 ALA A O 1
ATOM 3853 N N . ARG A 1 486 ? -37.861 -4.471 14.067 1.00 35.44 486 ARG A N 1
ATOM 3854 C CA . ARG A 1 486 ? -38.759 -3.304 13.911 1.00 35.44 486 ARG A CA 1
ATOM 3855 C C . ARG A 1 486 ? -38.416 -2.053 14.746 1.00 35.44 486 ARG A C 1
ATOM 3857 O O . ARG A 1 486 ? -38.632 -2.035 15.946 1.00 35.44 486 ARG A O 1
ATOM 3864 N N . SER A 1 487 ? -38.117 -0.987 13.992 1.00 36.66 487 SER A N 1
ATOM 3865 C CA . SER A 1 487 ? -38.695 0.367 14.082 1.00 36.66 487 SER A CA 1
ATOM 3866 C C . SER A 1 487 ? -38.432 1.205 15.340 1.00 36.66 487 SER A C 1
ATOM 3868 O O . SER A 1 487 ? -39.020 0.961 16.388 1.00 36.66 487 SER A O 1
ATOM 3870 N N . ARG A 1 488 ? -37.653 2.284 15.163 1.00 33.34 488 ARG A N 1
ATOM 3871 C CA . ARG A 1 488 ? -37.995 3.670 15.552 1.00 33.34 488 ARG A CA 1
ATOM 3872 C C . ARG A 1 488 ? -36.847 4.609 15.165 1.00 33.34 488 ARG A C 1
ATOM 3874 O O . ARG A 1 488 ? -35.871 4.726 15.892 1.00 33.34 488 ARG A O 1
ATOM 3881 N N . GLN A 1 489 ? -36.988 5.268 14.020 1.00 33.38 489 GLN A N 1
ATOM 3882 C CA . GLN A 1 489 ? -36.232 6.472 13.689 1.00 33.38 489 GLN A CA 1
ATOM 3883 C C . GLN A 1 489 ? -37.280 7.574 13.550 1.00 33.38 489 GLN A C 1
ATOM 3885 O O . GLN A 1 489 ? -37.901 7.714 12.502 1.00 33.38 489 GLN A O 1
ATOM 3890 N N . ASP A 1 490 ? -37.560 8.259 14.653 1.00 37.69 490 ASP A N 1
ATOM 3891 C CA . ASP A 1 490 ? -38.343 9.485 14.647 1.00 37.69 490 ASP A CA 1
ATOM 3892 C C . ASP A 1 490 ? -37.745 10.419 15.707 1.00 37.69 490 ASP A C 1
ATOM 3894 O O . ASP A 1 490 ? -37.646 10.048 16.877 1.00 37.69 490 ASP A O 1
ATOM 3898 N N . ARG A 1 491 ? -37.350 11.604 15.226 1.00 46.56 491 ARG A N 1
ATOM 3899 C CA . ARG A 1 491 ? -37.101 12.877 15.924 1.00 46.56 491 ARG A CA 1
ATOM 3900 C C . ARG A 1 491 ? -35.987 12.945 16.970 1.00 46.56 491 ARG A C 1
ATOM 3902 O O . ARG A 1 491 ? -36.156 12.493 18.092 1.00 46.56 491 ARG A O 1
ATOM 3909 N N . PHE A 1 492 ? -34.940 13.694 16.626 1.00 34.78 492 PHE A N 1
ATOM 3910 C CA . PHE A 1 492 ? -34.418 14.764 17.480 1.00 34.78 492 PHE A CA 1
ATOM 3911 C C . PHE A 1 492 ? -33.791 15.840 16.582 1.00 34.78 492 PHE A C 1
ATOM 3913 O O . PHE A 1 492 ? -32.694 15.657 16.056 1.00 34.78 492 PHE A O 1
ATOM 3920 N N . ASP A 1 493 ? -34.547 16.920 16.384 1.00 41.78 493 ASP A N 1
ATOM 3921 C CA . ASP A 1 493 ? -34.033 18.235 16.005 1.00 41.78 493 ASP A CA 1
ATOM 3922 C C . ASP A 1 493 ? -33.377 18.912 17.226 1.00 41.78 493 ASP A C 1
ATOM 3924 O O . ASP A 1 493 ? -33.635 18.537 18.373 1.00 41.78 493 ASP A O 1
ATOM 3928 N N . ASP A 1 494 ? -32.583 19.944 16.930 1.00 45.44 494 ASP A N 1
ATOM 3929 C CA . ASP A 1 494 ? -32.040 20.985 17.813 1.00 45.44 494 ASP A CA 1
ATOM 3930 C C . ASP A 1 494 ? -30.897 20.627 18.773 1.00 45.44 494 ASP A C 1
ATOM 3932 O O . ASP A 1 494 ? -31.086 20.429 19.969 1.00 45.44 494 ASP A O 1
ATOM 3936 N N . MET A 1 495 ? -29.666 20.741 18.259 1.00 37.94 495 MET A N 1
ATOM 3937 C CA . MET A 1 495 ? -28.536 21.315 19.003 1.00 37.94 495 MET A CA 1
ATOM 3938 C C . MET A 1 495 ? -27.729 22.219 18.059 1.00 37.94 495 MET A C 1
ATOM 3940 O O . MET A 1 495 ? -26.855 21.774 17.317 1.00 37.94 495 MET A O 1
ATOM 3944 N N . ASN A 1 496 ? -28.078 23.504 18.097 1.00 44.78 496 ASN A N 1
ATOM 3945 C CA . ASN A 1 496 ? -27.362 24.635 17.520 1.00 44.78 496 ASN A CA 1
ATOM 3946 C C . ASN A 1 496 ? -25.927 24.696 18.083 1.00 44.78 496 ASN A C 1
ATOM 3948 O O . ASN A 1 496 ? -25.728 25.068 19.239 1.00 44.78 496 ASN A O 1
ATOM 3952 N N . ILE A 1 497 ? -24.938 24.303 17.277 1.00 41.97 497 ILE A N 1
ATOM 3953 C CA . ILE A 1 497 ? -23.512 24.492 17.561 1.00 41.97 497 ILE A CA 1
ATOM 3954 C C . ILE A 1 497 ? -23.022 25.587 16.616 1.00 41.97 497 ILE A C 1
ATOM 3956 O O . ILE A 1 497 ? -22.691 25.334 15.461 1.00 41.97 497 ILE A O 1
ATOM 3960 N N . GLN A 1 498 ? -23.004 26.820 17.119 1.00 48.06 498 GLN A N 1
ATOM 3961 C CA . GLN A 1 498 ? -22.191 27.889 16.554 1.00 48.06 498 GLN A CA 1
ATOM 3962 C C . GLN A 1 498 ? -20.730 27.552 16.853 1.00 48.06 498 GLN A C 1
ATOM 3964 O O . GLN A 1 498 ? -20.269 27.715 17.980 1.00 48.06 498 GLN A O 1
ATOM 3969 N N . SER A 1 499 ? -20.028 27.030 15.853 1.00 46.62 499 SER A N 1
ATOM 3970 C CA . SER A 1 499 ? -18.579 26.856 15.886 1.00 46.62 499 SER A CA 1
ATOM 3971 C C . SER A 1 499 ? -17.974 27.482 14.635 1.00 46.62 499 SER A C 1
ATOM 3973 O O . SER A 1 499 ? -18.100 26.924 13.548 1.00 46.62 499 SER A O 1
ATOM 3975 N N . ASP A 1 500 ? -17.348 28.641 14.829 1.00 50.75 500 ASP A N 1
ATOM 3976 C CA . ASP A 1 500 ? -16.090 29.068 14.209 1.00 50.75 500 ASP A CA 1
ATOM 3977 C C . ASP A 1 500 ? -15.927 28.803 12.696 1.00 50.75 500 ASP A C 1
ATOM 3979 O O . ASP A 1 500 ? -15.019 28.094 12.259 1.00 50.75 500 ASP A O 1
ATOM 3983 N N . GLU A 1 501 ? -16.791 29.405 11.869 1.00 54.16 501 GLU A N 1
ATOM 3984 C CA . GLU A 1 501 ? -16.646 29.395 10.400 1.00 54.16 501 GLU A CA 1
ATOM 3985 C C . GLU A 1 501 ? -15.595 30.399 9.874 1.00 54.16 501 GLU A C 1
ATOM 3987 O O . GLU A 1 501 ? -15.128 30.262 8.740 1.00 54.16 501 GLU A O 1
ATOM 3992 N N . ASP A 1 502 ? -15.134 31.348 10.696 1.00 54.44 502 ASP A N 1
ATOM 3993 C CA . ASP A 1 502 ? -14.292 32.464 10.234 1.00 54.44 502 ASP A CA 1
ATOM 3994 C C . ASP A 1 502 ? -12.839 32.066 9.883 1.00 54.44 502 ASP A C 1
ATOM 3996 O O . ASP A 1 502 ? -12.209 32.683 9.017 1.00 54.44 502 ASP A O 1
ATOM 4000 N N . ASP A 1 503 ? -12.305 30.979 10.453 1.00 57.06 503 ASP A N 1
ATOM 4001 C CA . ASP A 1 503 ? -10.928 30.536 10.170 1.00 57.06 503 ASP A CA 1
ATOM 4002 C C . ASP A 1 503 ? -10.807 29.706 8.877 1.00 57.06 503 ASP A C 1
ATOM 4004 O O . ASP A 1 503 ? -9.744 29.654 8.243 1.00 57.06 503 ASP A O 1
ATOM 4008 N N . ASN A 1 504 ? -11.901 29.092 8.419 1.00 57.28 504 ASN A N 1
ATOM 4009 C CA . ASN A 1 504 ? -11.898 28.266 7.208 1.00 57.28 504 ASN A CA 1
ATOM 4010 C C . ASN A 1 504 ? -11.949 29.102 5.920 1.00 57.28 504 ASN A C 1
ATOM 4012 O O . ASN A 1 504 ? -11.375 28.710 4.893 1.00 57.28 504 ASN A O 1
ATOM 4016 N N . ASP A 1 505 ? -12.568 30.281 5.969 1.00 61.78 505 ASP A N 1
ATOM 4017 C CA . ASP A 1 505 ? -12.658 31.174 4.815 1.00 61.78 505 ASP A CA 1
ATOM 4018 C C . ASP A 1 505 ? -11.337 31.895 4.521 1.00 61.78 505 ASP A C 1
ATOM 4020 O O . ASP A 1 505 ? -10.972 32.066 3.351 1.00 61.78 505 ASP A O 1
ATOM 4024 N N . SER A 1 506 ? -10.533 32.182 5.548 1.00 65.56 506 SER A N 1
ATOM 4025 C CA . SER A 1 506 ? -9.167 32.699 5.387 1.00 65.56 506 SER A CA 1
ATOM 4026 C C . SER A 1 506 ? -8.249 31.691 4.673 1.00 65.56 506 SER A C 1
ATOM 4028 O O . SER A 1 506 ? -7.518 32.033 3.732 1.00 65.56 506 SER A O 1
ATOM 4030 N N . ILE A 1 507 ? -8.359 30.403 5.024 1.00 67.31 507 ILE A N 1
ATOM 4031 C CA . ILE A 1 507 ? -7.610 29.320 4.368 1.00 67.31 507 ILE A CA 1
ATOM 4032 C C . ILE A 1 507 ? -8.087 29.128 2.921 1.00 67.31 507 ILE A C 1
ATOM 4034 O O . ILE A 1 507 ? -7.261 28.986 2.011 1.00 67.31 507 ILE A O 1
ATOM 4038 N N . ARG A 1 508 ? -9.401 29.186 2.667 1.00 69.06 508 ARG A N 1
ATOM 4039 C CA . ARG A 1 508 ? -9.969 29.084 1.310 1.00 69.06 508 ARG A CA 1
ATOM 4040 C C . ARG A 1 508 ? -9.560 30.242 0.402 1.00 69.06 508 ARG A C 1
ATOM 4042 O O . ARG A 1 508 ? -9.231 30.005 -0.765 1.00 69.06 508 ARG A O 1
ATOM 4049 N N . LEU A 1 509 ? -9.541 31.473 0.911 1.00 74.19 509 LEU A N 1
ATOM 4050 C CA . LEU A 1 509 ? -9.110 32.657 0.160 1.00 74.19 509 LEU A CA 1
ATOM 4051 C C . LEU A 1 509 ? -7.604 32.612 -0.146 1.00 74.19 509 LEU A C 1
ATOM 4053 O O . LEU A 1 509 ? -7.199 32.868 -1.283 1.00 74.19 509 LEU A O 1
ATOM 4057 N N . SER A 1 510 ? -6.788 32.170 0.815 1.00 73.25 510 SER A N 1
ATOM 4058 C CA . SER A 1 510 ? -5.348 31.925 0.638 1.00 73.25 510 SER A CA 1
ATOM 4059 C C . SER A 1 510 ? -5.057 30.874 -0.446 1.00 73.25 510 SER A C 1
ATOM 4061 O O . SER A 1 510 ? -4.217 31.087 -1.331 1.00 73.25 510 SER A O 1
ATOM 4063 N N . LEU A 1 511 ? -5.800 29.761 -0.451 1.00 73.12 511 LEU A N 1
ATOM 4064 C CA . LEU A 1 511 ? -5.659 28.701 -1.455 1.00 73.12 511 LEU A CA 1
ATOM 4065 C C . LEU A 1 511 ? -6.108 29.151 -2.850 1.00 73.12 511 LEU A C 1
ATOM 4067 O O . LEU A 1 511 ? -5.396 28.895 -3.826 1.00 73.12 511 LEU A O 1
ATOM 4071 N N . LYS A 1 512 ? -7.227 29.881 -2.962 1.00 76.69 512 LYS A N 1
ATOM 4072 C CA . LYS A 1 512 ? -7.673 30.465 -4.240 1.00 76.69 512 LYS A CA 1
ATOM 4073 C C . LYS A 1 512 ? -6.644 31.446 -4.807 1.00 76.69 512 LYS A C 1
ATOM 4075 O O . LYS A 1 512 ? -6.330 31.362 -5.995 1.00 76.69 512 LYS A O 1
ATOM 4080 N N . ALA A 1 513 ? -6.054 32.304 -3.974 1.00 76.12 513 ALA A N 1
ATOM 4081 C CA . ALA A 1 513 ? -5.013 33.240 -4.400 1.00 76.12 513 ALA A CA 1
ATOM 4082 C C . ALA A 1 513 ? -3.733 32.519 -4.873 1.00 76.12 513 ALA A C 1
ATOM 4084 O O . ALA A 1 513 ? -3.134 32.900 -5.882 1.00 76.12 513 ALA A O 1
ATOM 4085 N N . ARG A 1 514 ? -3.331 31.431 -4.198 1.00 74.69 514 ARG A N 1
ATOM 4086 C CA . ARG A 1 514 ? -2.184 30.597 -4.609 1.00 74.69 514 ARG A CA 1
ATOM 4087 C C . ARG A 1 514 ? -2.421 29.868 -5.931 1.00 74.69 514 ARG A C 1
ATOM 4089 O O . ARG A 1 514 ? -1.508 29.790 -6.754 1.00 74.69 514 ARG A O 1
ATOM 4096 N N . ILE A 1 515 ? -3.630 29.353 -6.152 1.00 78.50 515 ILE A N 1
ATOM 4097 C CA . ILE A 1 515 ? -4.000 28.683 -7.407 1.00 78.50 515 ILE A CA 1
ATOM 4098 C C . ILE A 1 515 ? -4.062 29.695 -8.561 1.00 78.50 515 ILE A C 1
ATOM 4100 O O . ILE A 1 515 ? -3.568 29.395 -9.649 1.00 78.50 515 ILE A O 1
ATOM 4104 N N . GLY A 1 516 ? -4.587 30.903 -8.318 1.00 79.06 516 GLY A N 1
ATOM 4105 C CA . GLY A 1 516 ? -4.586 32.004 -9.286 1.00 79.06 516 GLY A CA 1
ATOM 4106 C C . GLY A 1 516 ? -3.173 32.381 -9.741 1.00 79.06 516 GLY A C 1
ATOM 4107 O O . GLY A 1 516 ? -2.877 32.326 -10.934 1.00 79.06 516 GLY A O 1
ATOM 4108 N N . LYS A 1 517 ? -2.257 32.620 -8.790 1.00 78.62 517 LYS A N 1
ATOM 4109 C CA . LYS A 1 517 ? -0.852 32.954 -9.093 1.00 78.62 517 LYS A CA 1
ATOM 4110 C C . LYS A 1 517 ? -0.116 31.849 -9.861 1.00 78.62 517 LYS A C 1
ATOM 4112 O O . LYS A 1 517 ? 0.664 32.146 -10.763 1.00 78.62 517 LYS A O 1
ATOM 4117 N N . LYS A 1 518 ? -0.379 30.568 -9.561 1.00 76.94 518 LYS A N 1
ATOM 4118 C CA . LYS A 1 518 ? 0.192 29.442 -10.328 1.00 76.94 518 LYS A CA 1
ATOM 4119 C C . LYS A 1 518 ? -0.339 29.376 -11.761 1.00 76.94 518 LYS A C 1
ATOM 4121 O O . LYS A 1 518 ? 0.421 29.031 -12.664 1.00 76.94 518 LYS A O 1
ATOM 4126 N N . LYS A 1 519 ? -1.617 29.699 -11.991 1.00 77.56 519 LYS A N 1
ATOM 4127 C CA . LYS A 1 519 ? -2.186 29.755 -13.348 1.00 77.56 519 LYS A CA 1
ATOM 4128 C C . LYS A 1 519 ? -1.583 30.897 -14.167 1.00 77.56 519 LYS A C 1
ATOM 4130 O O . LYS A 1 519 ? -1.213 30.663 -15.314 1.00 77.56 519 LYS A O 1
ATOM 4135 N N . GLU A 1 520 ? -1.398 32.079 -13.581 1.00 76.62 520 GLU A N 1
ATOM 4136 C CA . GLU A 1 520 ? -0.745 33.214 -14.255 1.00 76.62 520 GLU A CA 1
ATOM 4137 C C . GLU A 1 520 ? 0.736 32.949 -14.564 1.00 76.62 520 GLU A C 1
ATOM 4139 O O . GLU A 1 520 ? 1.201 33.238 -15.667 1.00 76.62 520 GLU A O 1
ATOM 4144 N N . GLN A 1 521 ? 1.479 32.314 -13.649 1.00 77.75 521 GLN A N 1
ATOM 4145 C CA . GLN A 1 521 ? 2.861 31.889 -13.916 1.00 77.75 521 GLN A CA 1
ATOM 4146 C C . GLN A 1 521 ? 2.953 30.844 -15.035 1.00 77.75 521 GLN A C 1
ATOM 4148 O O . GLN A 1 521 ? 3.890 30.866 -15.832 1.00 77.75 521 GLN A O 1
ATOM 4153 N N . LYS A 1 522 ? 1.972 29.940 -15.138 1.00 80.38 522 LYS A N 1
ATOM 4154 C CA . LYS A 1 522 ? 1.944 28.943 -16.214 1.00 80.38 522 LYS A CA 1
ATOM 4155 C C . LYS A 1 522 ? 1.612 29.582 -17.564 1.00 80.38 522 LYS A C 1
ATOM 4157 O O . LYS A 1 522 ? 2.312 29.326 -18.537 1.00 80.38 522 LYS A O 1
ATOM 4162 N N . LEU A 1 523 ? 0.620 30.474 -17.606 1.00 80.44 523 LEU A N 1
ATOM 4163 C CA . LEU A 1 523 ? 0.246 31.208 -18.820 1.00 80.44 523 LEU A CA 1
ATOM 4164 C C . LEU A 1 523 ? 1.384 32.105 -19.331 1.00 80.44 523 LEU A C 1
ATOM 4166 O O . LEU A 1 523 ? 1.637 32.148 -20.533 1.00 80.44 523 LEU A O 1
ATOM 4170 N N . THR A 1 524 ? 2.114 32.774 -18.436 1.00 77.56 524 THR A N 1
ATOM 4171 C CA . THR A 1 524 ? 3.280 33.593 -18.815 1.00 77.56 524 THR A CA 1
ATOM 4172 C C . THR A 1 524 ? 4.460 32.739 -19.287 1.00 77.56 524 THR A C 1
ATOM 4174 O O . THR A 1 524 ? 5.120 33.105 -20.260 1.00 77.56 524 THR A O 1
ATOM 4177 N N . SER A 1 525 ? 4.691 31.567 -18.683 1.00 81.12 525 SER A N 1
ATOM 4178 C CA . SER A 1 525 ? 5.711 30.612 -19.143 1.00 81.12 525 SER A CA 1
ATOM 4179 C C . SER A 1 525 ? 5.391 30.035 -20.528 1.00 81.12 525 SER A C 1
ATOM 4181 O O . SER A 1 525 ? 6.267 29.984 -21.396 1.00 81.12 525 SER A O 1
ATOM 4183 N N . ASP A 1 526 ? 4.130 29.673 -20.776 1.00 80.38 526 ASP A N 1
ATOM 4184 C CA . ASP A 1 526 ? 3.680 29.154 -22.071 1.00 80.38 526 ASP A CA 1
ATOM 4185 C C . ASP A 1 526 ? 3.718 30.240 -23.163 1.00 80.38 526 ASP A C 1
ATOM 4187 O O . ASP A 1 526 ? 4.136 29.971 -24.293 1.00 80.38 526 ASP A O 1
ATOM 4191 N N . ALA A 1 527 ? 3.389 31.493 -22.824 1.00 79.75 527 ALA A N 1
ATOM 4192 C CA . ALA A 1 527 ? 3.552 32.635 -23.725 1.00 79.75 527 ALA A CA 1
ATOM 4193 C C . ALA A 1 527 ? 5.032 32.885 -24.079 1.00 79.75 527 ALA A C 1
ATOM 4195 O O . ALA A 1 527 ? 5.367 33.057 -25.252 1.00 79.75 527 ALA A O 1
ATOM 4196 N N . GLN A 1 528 ? 5.943 32.819 -23.100 1.00 77.56 528 GLN A N 1
ATOM 4197 C CA . GLN A 1 528 ? 7.385 32.944 -23.347 1.00 77.56 528 GLN A CA 1
ATOM 4198 C C . GLN A 1 528 ? 7.939 31.795 -24.203 1.00 77.56 528 GLN A C 1
ATOM 4200 O O . GLN A 1 528 ? 8.808 32.026 -25.048 1.00 77.56 528 GLN A O 1
ATOM 4205 N N . ARG A 1 529 ? 7.432 30.565 -24.036 1.00 78.75 529 ARG A N 1
ATOM 4206 C CA . ARG A 1 529 ? 7.794 29.425 -24.897 1.00 78.75 529 ARG A CA 1
ATOM 4207 C C . ARG A 1 529 ? 7.331 29.634 -26.337 1.00 78.75 529 ARG A C 1
ATOM 4209 O O . ARG A 1 529 ? 8.124 29.404 -27.249 1.00 78.75 529 ARG A O 1
ATOM 4216 N N . LYS A 1 530 ? 6.109 30.140 -26.547 1.00 82.00 530 LYS A N 1
ATOM 4217 C CA . LYS A 1 530 ? 5.609 30.491 -27.888 1.00 82.00 530 LYS A CA 1
ATOM 4218 C C . LYS A 1 530 ? 6.473 31.558 -28.563 1.00 82.00 530 LYS A C 1
ATOM 4220 O O . LYS A 1 530 ? 6.883 31.353 -29.704 1.00 82.00 530 LYS A O 1
ATOM 4225 N N . ILE A 1 531 ? 6.839 32.627 -27.852 1.00 79.62 531 ILE A N 1
ATOM 4226 C CA . ILE A 1 531 ? 7.708 33.689 -28.394 1.00 79.62 531 ILE A CA 1
ATOM 4227 C C . ILE A 1 531 ? 9.090 33.132 -28.776 1.00 79.62 531 ILE A C 1
ATOM 4229 O O . ILE A 1 531 ? 9.578 33.392 -29.874 1.00 79.62 531 ILE A O 1
ATOM 4233 N N . LYS A 1 532 ? 9.700 32.293 -27.925 1.00 78.06 532 LYS A N 1
ATOM 4234 C CA . LYS A 1 532 ? 10.988 31.646 -28.242 1.00 78.06 532 LYS A CA 1
ATOM 4235 C C . LYS A 1 532 ? 10.900 30.721 -29.459 1.00 78.06 532 LYS A C 1
ATOM 4237 O O . LYS A 1 532 ? 11.830 30.697 -30.260 1.00 78.06 532 LYS A O 1
ATOM 4242 N N . SER A 1 533 ? 9.799 29.982 -29.615 1.00 76.50 533 SER A N 1
ATOM 4243 C CA . SER A 1 533 ? 9.596 29.123 -30.788 1.00 76.50 533 SER A CA 1
ATOM 4244 C C . SER A 1 533 ? 9.412 29.924 -32.081 1.00 76.50 533 SER A C 1
ATOM 4246 O O . SER A 1 533 ? 10.014 29.563 -33.088 1.00 76.50 533 SER A O 1
ATOM 4248 N N . SER A 1 534 ? 8.688 31.051 -32.038 1.00 80.31 534 SER A N 1
ATOM 4249 C CA . SER A 1 534 ? 8.504 31.942 -33.195 1.00 80.31 534 SER A CA 1
ATOM 4250 C C . SER A 1 534 ? 9.833 32.547 -33.648 1.00 80.31 534 SER A C 1
ATOM 4252 O O . SER A 1 534 ? 10.197 32.430 -34.814 1.00 80.31 534 SER A O 1
ATOM 4254 N N . ASN A 1 535 ? 10.629 33.073 -32.710 1.00 79.31 535 ASN A N 1
ATOM 4255 C CA . ASN A 1 535 ? 11.939 33.653 -33.024 1.00 79.31 535 ASN A CA 1
ATOM 4256 C C . ASN A 1 535 ? 12.910 32.621 -33.622 1.00 79.31 535 ASN A C 1
ATOM 4258 O O . ASN A 1 535 ? 13.742 32.963 -34.462 1.00 79.31 535 ASN A O 1
ATOM 4262 N N . ARG A 1 536 ? 12.808 31.348 -33.210 1.00 76.88 536 ARG A N 1
ATOM 4263 C CA . ARG A 1 536 ? 13.616 30.263 -33.780 1.00 76.88 536 ARG A CA 1
ATOM 4264 C C . ARG A 1 536 ? 13.223 29.977 -35.231 1.00 76.88 536 ARG A C 1
ATOM 4266 O O . ARG A 1 536 ? 14.111 29.834 -36.067 1.00 76.88 536 ARG A O 1
ATOM 4273 N N . VAL A 1 537 ? 11.928 29.945 -35.540 1.00 78.56 537 VAL A N 1
ATOM 4274 C CA . VAL A 1 537 ? 11.437 29.770 -36.918 1.00 78.56 537 VAL A CA 1
ATOM 4275 C C . VAL A 1 537 ? 11.863 30.944 -37.806 1.00 78.56 537 VAL A C 1
ATOM 4277 O O . VAL A 1 537 ? 12.378 30.720 -38.898 1.00 78.56 537 VAL A O 1
ATOM 4280 N N . ASP A 1 538 ? 11.782 32.180 -37.309 1.00 77.88 538 ASP A N 1
ATOM 4281 C CA . ASP A 1 538 ? 12.223 33.362 -38.062 1.00 77.88 538 ASP A CA 1
ATOM 4282 C C . ASP A 1 538 ? 13.738 33.367 -38.316 1.00 77.88 538 ASP A C 1
ATOM 4284 O O . ASP A 1 538 ? 14.193 33.778 -39.386 1.00 77.88 538 ASP A O 1
ATOM 4288 N N . SER A 1 539 ? 14.538 32.869 -37.365 1.00 73.50 539 SER A N 1
ATOM 4289 C CA . SER A 1 539 ? 15.988 32.721 -37.548 1.00 73.50 539 SER A CA 1
ATOM 4290 C C . SER A 1 539 ? 16.348 31.662 -38.597 1.00 73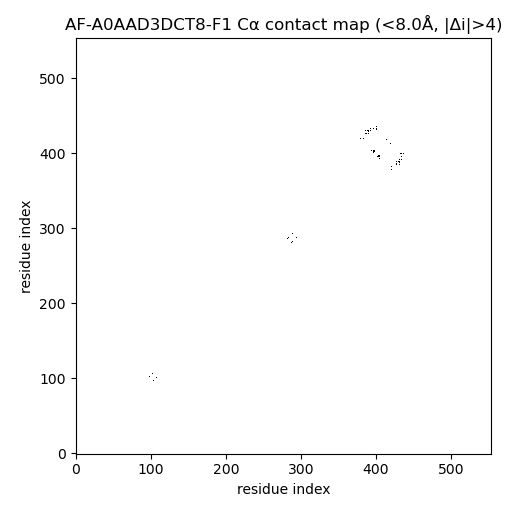.50 539 SER A C 1
ATOM 4292 O O . SER A 1 539 ? 17.252 31.886 -39.402 1.00 73.50 539 SER A O 1
ATOM 4294 N N . LEU A 1 540 ? 15.601 30.554 -38.648 1.00 76.00 540 LEU A N 1
ATOM 4295 C CA . LEU A 1 540 ? 15.780 29.505 -39.655 1.00 76.00 540 LEU A CA 1
ATOM 4296 C C . LEU A 1 540 ? 15.375 29.992 -41.050 1.00 76.00 540 LEU A C 1
ATOM 4298 O O . LEU A 1 540 ? 16.120 29.783 -42.003 1.00 76.00 540 LEU A O 1
ATOM 4302 N N . ASN A 1 541 ? 14.269 30.731 -41.161 1.00 75.62 541 ASN A N 1
ATOM 4303 C CA . ASN A 1 541 ? 13.853 31.332 -42.428 1.00 75.62 541 ASN A CA 1
ATOM 4304 C C . ASN A 1 541 ? 14.873 32.365 -42.936 1.00 75.62 541 ASN A C 1
ATOM 4306 O O . ASN A 1 541 ? 15.187 32.384 -44.124 1.00 75.62 541 ASN A O 1
ATOM 4310 N N . LYS A 1 542 ? 15.462 33.181 -42.049 1.00 75.88 542 LYS A N 1
ATOM 4311 C CA . LYS A 1 542 ? 16.546 34.107 -42.427 1.00 75.88 542 LYS A CA 1
ATOM 4312 C C . LYS A 1 542 ? 17.809 33.377 -42.892 1.00 75.88 542 LYS A C 1
ATOM 4314 O O . LYS A 1 542 ? 18.409 33.798 -43.877 1.00 75.88 542 LYS A O 1
ATOM 4319 N N . ALA A 1 543 ? 18.192 32.283 -42.231 1.00 70.25 543 ALA A N 1
ATOM 4320 C CA . ALA A 1 543 ? 19.335 31.467 -42.648 1.00 70.25 543 ALA A CA 1
ATOM 4321 C C . ALA A 1 543 ? 19.101 30.808 -44.020 1.00 70.25 543 ALA A C 1
ATOM 4323 O O . ALA A 1 543 ? 20.008 30.751 -44.849 1.00 70.25 543 ALA A O 1
ATOM 4324 N N . GLN A 1 544 ? 17.869 30.374 -44.290 1.00 71.44 544 GLN A N 1
ATOM 4325 C CA . GLN A 1 544 ? 17.501 29.758 -45.562 1.00 71.44 544 GLN A CA 1
ATOM 4326 C C . GLN A 1 544 ? 17.487 30.767 -46.720 1.00 71.44 544 GLN A C 1
ATOM 4328 O O . GLN A 1 544 ? 17.969 30.448 -47.804 1.00 71.44 544 GLN A O 1
ATOM 4333 N N . ILE A 1 545 ? 17.045 32.007 -46.476 1.00 73.88 545 ILE A N 1
ATOM 4334 C CA . ILE A 1 545 ? 17.136 33.101 -47.458 1.00 73.88 545 ILE A CA 1
ATOM 4335 C C . ILE A 1 545 ? 18.603 33.436 -47.772 1.00 73.88 545 ILE A C 1
ATOM 4337 O O . ILE A 1 545 ? 18.951 33.628 -48.939 1.00 73.88 545 ILE A O 1
ATOM 4341 N N . PHE A 1 546 ? 19.481 33.441 -46.764 1.00 71.44 546 PHE A N 1
ATOM 4342 C CA . PHE A 1 546 ? 20.909 33.721 -46.953 1.00 71.44 546 PHE A CA 1
ATOM 4343 C C . PHE A 1 546 ? 21.608 32.649 -47.806 1.00 71.44 546 PHE A C 1
ATOM 4345 O O . PHE A 1 546 ? 22.407 32.976 -48.680 1.00 71.44 546 PHE A O 1
ATOM 4352 N N . LEU A 1 547 ? 21.249 31.374 -47.628 1.00 63.66 547 LEU A N 1
ATOM 4353 C CA . LEU A 1 547 ? 21.781 30.268 -48.435 1.00 63.66 547 LEU A CA 1
ATOM 4354 C C . LEU A 1 547 ? 21.321 30.309 -49.901 1.00 63.66 547 LEU A C 1
ATOM 4356 O O . LEU A 1 547 ? 22.050 29.858 -50.778 1.00 63.66 547 LEU A O 1
ATOM 4360 N N . THR A 1 548 ? 20.149 30.883 -50.190 1.00 68.25 548 THR A N 1
ATOM 4361 C CA . THR A 1 548 ? 19.645 31.024 -51.570 1.00 68.25 548 THR A CA 1
ATOM 4362 C C . THR A 1 548 ? 20.198 32.230 -52.336 1.00 68.25 548 THR A C 1
ATOM 4364 O O . THR A 1 548 ? 20.020 32.297 -53.549 1.00 68.25 548 THR A O 1
ATOM 4367 N N . GLN A 1 549 ? 20.867 33.174 -51.662 1.00 63.41 549 GLN A N 1
ATOM 4368 C CA . GLN A 1 549 ? 21.426 34.387 -52.280 1.00 63.41 549 GLN A CA 1
ATOM 4369 C C . GLN A 1 549 ? 22.932 34.307 -52.567 1.00 63.41 549 GLN A C 1
ATOM 4371 O O . GLN A 1 549 ? 23.504 35.270 -53.077 1.00 63.41 549 GLN A O 1
ATOM 4376 N N . LEU A 1 550 ? 23.588 33.180 -52.274 1.00 58.75 550 LEU A N 1
ATOM 4377 C CA . LEU A 1 550 ? 24.990 32.997 -52.643 1.00 58.75 550 LEU A CA 1
ATOM 4378 C C . LEU A 1 550 ? 25.107 32.828 -54.171 1.00 58.75 550 LEU A C 1
ATOM 4380 O O . LEU A 1 550 ? 24.461 31.936 -54.731 1.00 58.75 550 LEU A O 1
ATOM 4384 N N . PRO A 1 551 ? 25.895 33.672 -54.864 1.00 52.16 551 PRO A N 1
ATOM 4385 C CA . PRO A 1 551 ? 26.074 33.561 -56.304 1.00 52.16 551 PRO A CA 1
ATOM 4386 C C . PRO A 1 551 ? 26.752 32.229 -56.628 1.00 52.16 551 PRO A C 1
ATOM 4388 O O . PRO A 1 551 ? 27.786 31.887 -56.052 1.00 52.16 551 PRO A O 1
ATOM 4391 N N . LYS A 1 552 ? 26.149 31.469 -57.547 1.00 54.06 552 LYS A N 1
ATOM 4392 C CA . LYS A 1 552 ? 26.776 30.284 -58.133 1.00 54.06 552 LYS A CA 1
ATOM 4393 C C . LYS A 1 552 ? 28.005 30.756 -58.904 1.00 54.06 552 LYS A C 1
ATOM 4395 O O . LYS A 1 552 ? 27.866 31.442 -59.911 1.00 54.06 552 LYS A O 1
ATOM 4400 N N . VAL A 1 553 ? 29.178 30.449 -58.368 1.00 45.81 553 VAL A N 1
ATOM 4401 C CA . VAL A 1 553 ? 30.453 30.618 -59.060 1.00 45.81 553 VAL A CA 1
ATOM 4402 C C . VAL A 1 553 ? 30.541 29.472 -60.068 1.00 45.81 553 VAL A C 1
ATOM 4404 O O . VAL A 1 553 ? 30.552 28.311 -59.656 1.00 45.81 553 VAL A O 1
ATOM 4407 N N . GLU A 1 554 ? 30.478 29.814 -61.356 1.00 41.06 554 GLU A N 1
ATOM 4408 C CA . GLU A 1 554 ? 30.815 28.927 -62.482 1.00 41.06 554 GLU A CA 1
ATOM 4409 C C . GLU A 1 554 ? 32.329 28.831 -62.671 1.00 41.06 554 GLU A C 1
ATOM 4411 O O . GLU A 1 554 ? 33.011 29.871 -62.492 1.00 41.06 554 GLU A O 1
#

Organism: NCBI:txid426638

Solvent-accessible surface area (backbone atoms only — not comparable to full-atom values): 32525 Å² total; per-residue (Å²): 142,76,88,83,82,84,81,90,48,74,68,58,54,53,55,53,57,68,70,65,65,83,79,75,80,79,77,78,78,81,76,85,77,82,82,91,80,79,92,81,82,88,78,95,67,86,64,63,60,55,51,51,50,50,50,51,49,50,53,49,51,50,48,52,50,52,52,50,48,53,49,48,53,52,49,49,52,51,49,51,52,53,50,51,53,50,52,52,50,49,51,53,47,52,53,49,50,31,56,73,70,38,71,32,72,66,48,48,50,52,55,51,50,51,54,51,49,50,53,51,48,54,54,49,51,54,52,49,52,51,51,50,53,52,49,54,52,49,53,52,49,53,53,50,51,53,53,49,52,51,51,50,52,52,52,51,52,51,49,53,53,51,52,52,50,49,54,51,51,55,50,54,50,53,53,51,53,53,51,51,53,49,53,49,52,52,50,54,50,50,53,51,52,52,48,53,54,48,52,51,51,50,52,53,48,53,51,50,51,52,52,50,55,51,50,49,52,52,48,52,50,49,51,52,52,49,48,53,51,46,56,51,48,51,70,72,56,65,84,74,78,71,68,57,56,62,51,48,52,57,47,54,53,54,46,50,55,49,47,55,52,44,50,55,49,48,56,49,46,52,53,47,50,52,53,47,50,53,49,48,51,48,24,71,75,68,73,44,92,44,75,65,58,42,53,50,54,51,52,51,47,52,54,50,48,53,49,51,54,50,54,49,50,53,50,50,51,52,47,52,53,49,49,52,49,48,52,50,52,49,49,52,50,50,47,60,58,70,65,41,102,72,57,67,61,61,57,47,48,54,50,47,51,52,50,46,52,52,50,50,52,51,51,50,50,50,52,50,51,53,51,48,54,52,50,52,52,50,52,52,50,49,38,54,51,31,48,55,49,32,64,70,48,48,81,48,37,59,78,72,70,60,65,84,76,82,79,90,79,83,60,99,79,59,94,43,71,65,60,55,52,52,53,33,51,54,38,43,52,54,42,47,53,52,51,50,52,52,47,51,53,59,59,47,61,70,60,76,71,70,91,77,91,80,93,74,89,79,81,92,73,92,74,88,77,82,79,93,82,79,85,95,77,85,84,88,79,80,85,78,88,81,83,87,83,83,90,88,91,77,87,84,82,88,82,89,76,92,69,83,65,72,67,58,52,56,53,51,52,52,50,51,53,53,53,50,52,52,51,54,53,48,53,52,50,52,50,51,50,50,52,54,52,52,55,50,52,55,51,50,52,52,54,53,55,55,67,71,66,60,78,84,83,129

Radius of gyration: 71.69 Å; Cα contacts (8 Å, |Δi|>4): 57; chains: 1; bounding box: 163×109×236 Å